Protein AF-A0A8T7J1H6-F1 (afdb_monomer_lite)

Sequence (528 aa):
DGPSTTEMLTIEVPGGKDAEGNYLAYPWNPEGEAFWYGLDEHEVTVPAASVINNVFHLTFSGEYDPETGTKSPNEEFIAALDQAVTNGGGKVTIVLPEGEFNMSDSIGVDMSLYPTITDLTLQGHGIDKTILNYVGSTGNDSVFVNTGKNLEVSHFSVIDSKKNAIYITESDGVYIHHVGTIWPGEPDQGNGAYGLYPVESENVIVEDSFAFGSADAGIYVGQTNNILVRRTFAVQNVAGIEIENSDNADVYDNYAYMNTGGLLIFDLEIGNGRYGYGTRLFGNVAVSNNEENFAASGVVGTVPPGTGVLLLASEGVEVFDNDISGNETFAVAAVSFFMLNQNVADYFNPTKKVGIAVADGWRPTLREINIRDNRISNTGTKPRGDLLTSPLIAGNDDSAILPAFMGLNGYLPAIVTDGLGQNLANTGVLEALGEPAYAADGSDNLCVDPEQNVSVGTVIEHTGAIPAAADIEAAAIFEIDHNGSYLFNCENKLASLPVYTVTFRGVEMGCGADDNSQVCADSMPSEE

pLDDT: mean 88.54, std 16.63, range [26.12, 98.94]

Radius of gyration: 23.76 Å; chains: 1; bounding box: 63×52×70 Å

Foldseek 3Di:
DDDDDDPPQDQDDFQDAPPVGHGSLFRAGPVGDGDLPCLQVDQDDQDDDDLLVQEEEDDCPDDDDPVPGDDHRQRSLVVSLVSCVVSQAEAHEYEYEWDAHEHQEANEDECVVRVRHQAYEYEYRAQRGAEYEDVNHPYQEHYYYEAHHLYHYEGYEYEQHQAEDHAYELYEFYHYASYEYEYGGAQAQRGYAEYAHYENYEQYEHEHYEFYRHLHESAEYELYEFYEAEHYEQEAYLERYEYELYEQYEHAHYEQYLHQEGYEYYYDLQLPLRGYAAYEAAHYEQEQQQHCNNHNDDPSSQRWRLHRYEAFQHFHYAYAHYEQEQRQAASYEHEFCCLVPVQLVLCCDCVHSNVSSLVSPRGRAYWNAHADHYQYYNYQNHTDGDSQQPAPDPPDSCNRNPNVLCVPPVTAWRYEYALLSLLCQLLCVCVVSVRHHQDPLCQTAHAHALVSQTKYWYQFANNNPDRCNVPVPVGGDGDIDHGRPPVRHRPDHHFQGAWGWGARPNQIDGQPGPDPDPRSVVNHGDDD

Secondary structure (DSSP, 8-state):
----S----------SB-TTS-BS-PPBPTT--B---SSSSS---PPPPBTTTTEEE-----S--TTT-PPPHHHHHHHHHHHHHHTT-EEEEEEPPSEEEE-SS-EEEEGGG-TTEEEEEEE-S-TTTEEEE-TT-S-SEEEEEES-EEEEEEEEEEES-SSEEEEEES-EEEEEEEEEEE--SS--TTS-S-SEEEES-EEEEEES-EEE--SSEEEEEES-EEEEEES-EEESSSEEEEEES-EEEEEES-EEESSSEEEEEE-----SS---EEEEEES-EEE--------SSSSGGGPPSSEEEEEES-EEEEEES-EEE--SSEEEEEE-GGGT---HHHHT-TTSHHHHHHHHT---S-EEEEEES-EEES-SSS---HHHHSBSSTT-GGGBHHHHHHHHHSS--SEEE--HHHHHHHTTTTGGGT-PPPPTT-TT-EEE-GGG---EEEEE--SSSS-TTT-HHHHEEEEEETTSSSTT--SSPPPPPPPP-EEETTEEESBTTTB--HHHHHHSPP--

Structure (mmCIF, N/CA/C/O backbone):
data_AF-A0A8T7J1H6-F1
#
_entry.id   AF-A0A8T7J1H6-F1
#
loop_
_atom_site.group_PDB
_atom_site.id
_atom_site.type_symbol
_atom_site.label_atom_id
_atom_site.label_alt_id
_atom_site.label_comp_id
_atom_site.label_asym_id
_atom_site.label_entity_id
_atom_site.label_seq_id
_atom_site.pdbx_PDB_ins_code
_atom_site.Cartn_x
_atom_site.Cartn_y
_atom_site.Cartn_z
_atom_site.occupancy
_atom_site.B_iso_or_equiv
_atom_site.auth_seq_id
_atom_site.auth_comp_id
_atom_site.auth_asym_id
_atom_site.auth_atom_id
_atom_site.pdbx_PDB_model_num
ATOM 1 N N . ASP A 1 1 ? -8.209 -30.665 -13.960 1.00 34.59 1 ASP A N 1
ATOM 2 C CA . ASP A 1 1 ? -9.350 -30.120 -14.713 1.00 34.59 1 ASP A CA 1
ATOM 3 C C . ASP A 1 1 ? -9.190 -28.613 -14.764 1.00 34.59 1 ASP A C 1
ATOM 5 O O . ASP A 1 1 ? -9.218 -27.983 -13.721 1.00 34.59 1 ASP A O 1
ATOM 9 N N . GLY A 1 2 ? -8.799 -28.088 -15.930 1.00 26.12 2 GLY A N 1
ATOM 10 C CA . GLY A 1 2 ? -8.367 -26.692 -16.092 1.00 26.12 2 GLY A CA 1
ATOM 11 C C . GLY A 1 2 ? -9.531 -25.694 -16.106 1.00 26.12 2 GLY A C 1
ATOM 12 O O . GLY A 1 2 ? -10.668 -26.111 -16.340 1.00 26.12 2 GLY A O 1
ATOM 13 N N . PRO A 1 3 ? -9.262 -24.391 -15.900 1.00 27.64 3 PRO A N 1
ATOM 14 C CA . PRO A 1 3 ? -10.294 -23.365 -15.882 1.00 27.64 3 PRO A CA 1
ATOM 15 C C . PRO A 1 3 ? -10.818 -23.175 -17.308 1.00 27.64 3 PRO A C 1
ATOM 17 O O . PRO A 1 3 ? -10.160 -22.605 -18.180 1.00 27.64 3 PRO A O 1
ATOM 20 N N . SER A 1 4 ? -11.990 -23.742 -17.586 1.00 29.97 4 SER A N 1
ATOM 21 C CA . SER A 1 4 ? -12.675 -23.552 -18.854 1.00 29.97 4 SER A CA 1
ATOM 22 C C . SER A 1 4 ? -13.438 -22.231 -18.841 1.00 29.97 4 SER A C 1
ATOM 24 O O . SER A 1 4 ? -14.393 -22.079 -18.092 1.00 29.97 4 SER A O 1
ATOM 26 N N . THR A 1 5 ? -13.051 -21.353 -19.767 1.00 31.34 5 THR A N 1
ATOM 27 C CA . THR A 1 5 ? -13.923 -20.447 -20.533 1.00 31.34 5 THR A CA 1
ATOM 28 C C . THR A 1 5 ? -14.762 -19.427 -19.758 1.00 31.34 5 THR A C 1
ATOM 30 O O . THR A 1 5 ? -15.852 -19.744 -19.306 1.00 31.34 5 THR A O 1
ATOM 33 N N . THR A 1 6 ? -14.323 -18.163 -19.814 1.00 31.91 6 THR A N 1
ATOM 34 C CA . THR A 1 6 ? -15.186 -16.986 -20.060 1.00 31.91 6 THR A CA 1
ATOM 35 C C . THR A 1 6 ? -16.541 -16.984 -19.346 1.00 31.91 6 THR A C 1
ATOM 37 O O . THR A 1 6 ? -17.583 -16.923 -19.999 1.00 31.91 6 THR A O 1
ATOM 40 N N . GLU A 1 7 ? -16.541 -16.991 -18.019 1.00 27.97 7 GLU A N 1
ATOM 41 C CA . GLU A 1 7 ? -17.615 -16.332 -17.285 1.00 27.97 7 GLU A CA 1
ATOM 42 C C . GLU A 1 7 ? -17.244 -14.851 -17.216 1.00 27.97 7 GLU A C 1
ATOM 44 O O . GLU A 1 7 ? -16.331 -14.446 -16.503 1.00 27.97 7 GLU A O 1
ATOM 49 N N . MET A 1 8 ? -17.882 -14.038 -18.062 1.00 27.33 8 MET A N 1
ATOM 50 C CA . MET A 1 8 ? -17.825 -12.592 -17.889 1.00 27.33 8 MET A CA 1
ATOM 51 C C . MET A 1 8 ? -18.602 -12.264 -16.616 1.00 27.33 8 MET A C 1
ATOM 53 O O . MET A 1 8 ? -19.833 -12.309 -16.615 1.00 27.33 8 MET A O 1
ATOM 57 N N . LEU A 1 9 ? -17.872 -11.956 -15.545 1.00 29.50 9 LEU A N 1
ATOM 58 C CA . LEU A 1 9 ? -18.418 -11.322 -14.354 1.00 29.50 9 LEU A CA 1
ATOM 59 C C . LEU A 1 9 ? -19.104 -10.024 -14.815 1.00 29.50 9 LEU A C 1
ATOM 61 O O . LEU A 1 9 ? -18.449 -9.108 -15.307 1.00 29.50 9 LEU A O 1
ATOM 65 N N . THR A 1 10 ? -20.433 -9.983 -14.767 1.00 27.58 10 THR A N 1
ATOM 66 C CA . THR A 1 10 ? -21.210 -8.783 -15.098 1.00 27.58 10 THR A CA 1
ATOM 67 C C . THR A 1 10 ? -21.751 -8.257 -13.781 1.00 27.58 10 THR A C 1
ATOM 69 O O . THR A 1 10 ? -22.720 -8.801 -13.265 1.00 27.58 10 THR A O 1
ATOM 72 N N . ILE A 1 11 ? -21.081 -7.256 -13.212 1.00 37.34 11 ILE A N 1
ATOM 73 C CA . ILE A 1 11 ? -21.502 -6.601 -11.970 1.00 37.34 11 ILE A CA 1
ATOM 74 C C . ILE A 1 11 ? -22.336 -5.376 -12.353 1.00 37.34 11 ILE A C 1
ATOM 76 O O . ILE A 1 11 ? -21.851 -4.491 -13.060 1.00 37.34 11 ILE A O 1
ATOM 80 N N . GLU A 1 12 ? -23.596 -5.325 -11.913 1.00 30.19 12 GLU A N 1
ATOM 81 C CA . GLU A 1 12 ? -24.377 -4.085 -11.930 1.00 30.19 12 GLU A CA 1
ATOM 82 C C . GLU A 1 12 ? -23.869 -3.185 -10.796 1.00 30.19 12 GLU A C 1
ATOM 84 O O . GLU A 1 12 ? -24.162 -3.424 -9.629 1.00 30.19 12 GLU A O 1
ATOM 89 N N . VAL A 1 13 ? -23.091 -2.157 -11.140 1.00 41.50 13 VAL A N 1
ATOM 90 C CA . VAL A 1 13 ? -22.728 -1.075 -10.213 1.00 41.50 13 VAL A CA 1
ATOM 91 C C . VAL A 1 13 ? -23.813 -0.004 -10.298 1.00 41.50 13 VAL A C 1
ATOM 93 O O . VAL A 1 13 ? -24.057 0.547 -11.377 1.00 41.50 13 VAL A O 1
ATOM 96 N N . PRO A 1 14 ? -24.548 0.233 -9.202 1.00 42.66 14 PRO A N 1
ATOM 97 C CA . PRO A 1 14 ? -24.758 1.624 -8.802 1.00 42.66 14 PRO A CA 1
ATOM 98 C C . PRO A 1 14 ? -24.814 1.799 -7.280 1.00 42.66 14 PRO A C 1
ATOM 100 O O . PRO A 1 14 ? -25.574 1.110 -6.616 1.00 42.66 14 PRO A O 1
ATOM 103 N N . GLY A 1 15 ? -24.121 2.798 -6.727 1.00 36.34 15 GLY A N 1
ATOM 104 C CA . GLY A 1 15 ? -24.126 3.161 -5.300 1.00 36.34 15 GLY A CA 1
ATOM 105 C C . GLY A 1 15 ? -25.452 3.694 -4.728 1.00 36.34 15 GLY A C 1
ATOM 106 O O . GLY A 1 15 ? -25.536 4.828 -4.259 1.00 36.34 15 GLY A O 1
ATOM 107 N N . GLY A 1 16 ? -26.498 2.872 -4.750 1.00 44.69 16 GLY A N 1
ATOM 108 C CA . GLY A 1 16 ? -27.766 3.068 -4.046 1.00 44.69 16 GLY A CA 1
ATOM 109 C C . GLY A 1 16 ? -27.998 1.991 -2.987 1.00 44.69 16 GLY A C 1
ATOM 110 O O . GLY A 1 16 ? -27.138 1.159 -2.740 1.00 44.69 16 GLY A O 1
ATOM 111 N N . LYS A 1 17 ? -29.170 1.994 -2.351 1.00 45.28 17 LYS A N 1
ATOM 112 C CA . LYS A 1 17 ? -29.663 0.832 -1.601 1.00 45.28 17 LYS A CA 1
ATOM 113 C C . LYS A 1 17 ? -30.540 -0.016 -2.537 1.00 45.28 17 LYS A C 1
ATOM 115 O O . LYS A 1 17 ? -31.229 0.567 -3.379 1.00 45.28 17 LYS A O 1
ATOM 120 N N . ASP A 1 18 ? -30.512 -1.343 -2.430 1.00 49.31 18 ASP A N 1
ATOM 121 C CA . ASP A 1 18 ? -31.451 -2.226 -3.130 1.00 49.31 18 ASP A CA 1
ATOM 122 C C . ASP A 1 18 ? -32.898 -1.966 -2.656 1.00 49.31 18 ASP A C 1
ATOM 124 O O . ASP A 1 18 ? -33.164 -1.100 -1.811 1.00 49.31 18 ASP A O 1
ATOM 128 N N . ALA A 1 19 ? -33.872 -2.675 -3.231 1.00 42.69 19 ALA A N 1
ATOM 129 C CA . ALA A 1 19 ? -35.280 -2.490 -2.870 1.00 42.69 19 ALA A CA 1
ATOM 130 C C . ALA A 1 19 ? -35.572 -2.864 -1.400 1.00 42.69 19 ALA A C 1
ATOM 132 O O . ALA A 1 19 ? -36.591 -2.442 -0.843 1.00 42.69 19 ALA A O 1
ATOM 133 N N . GLU A 1 20 ? -34.669 -3.621 -0.783 1.00 47.03 20 GLU A N 1
ATOM 134 C CA . GLU A 1 20 ? -34.689 -4.113 0.586 1.00 47.03 20 GLU A CA 1
ATOM 135 C C . GLU A 1 20 ? -33.932 -3.189 1.562 1.00 47.03 20 GLU A C 1
ATOM 137 O O . GLU A 1 20 ? -34.133 -3.296 2.774 1.00 47.03 20 GLU A O 1
ATOM 142 N N . GLY A 1 21 ? -33.155 -2.221 1.063 1.00 47.38 21 GLY A N 1
ATOM 143 C CA . GLY A 1 21 ? -32.413 -1.245 1.861 1.00 47.38 21 GLY A CA 1
ATOM 144 C C . GLY A 1 21 ? -30.919 -1.547 2.055 1.00 47.38 21 GLY A C 1
ATOM 145 O O . GLY A 1 21 ? -30.282 -0.832 2.832 1.00 47.38 21 GLY A O 1
ATOM 146 N N . ASN A 1 22 ? -30.352 -2.542 1.369 1.00 47.59 22 ASN A N 1
ATOM 147 C CA . ASN A 1 22 ? -28.939 -2.935 1.468 1.00 47.59 22 ASN A CA 1
ATOM 148 C C . ASN A 1 22 ? -28.072 -2.140 0.478 1.00 47.59 22 ASN A C 1
ATOM 150 O O . ASN A 1 22 ? -28.495 -1.896 -0.645 1.00 47.59 22 ASN A O 1
ATOM 154 N N . TYR A 1 23 ? -26.865 -1.721 0.858 1.00 45.53 23 TYR A N 1
ATOM 155 C CA . TYR A 1 23 ? -25.998 -0.874 0.022 1.00 45.53 23 TYR A CA 1
ATOM 156 C C . TYR A 1 23 ? -25.460 -1.615 -1.214 1.00 45.53 23 TYR A C 1
ATOM 158 O O . TYR A 1 23 ? -24.597 -2.453 -1.075 1.00 45.53 23 TYR A O 1
ATOM 166 N N . LEU A 1 24 ? -25.845 -1.240 -2.432 1.00 42.28 24 LEU A N 1
ATOM 167 C CA . LEU A 1 24 ? -25.486 -1.861 -3.723 1.00 42.28 24 LEU A CA 1
ATOM 168 C C . LEU A 1 24 ? -23.977 -1.908 -4.089 1.00 42.28 24 LEU A C 1
ATOM 170 O O . LEU A 1 24 ? -23.647 -2.262 -5.217 1.00 42.28 24 LEU A O 1
ATOM 174 N N . ALA A 1 25 ? -23.051 -1.609 -3.172 1.00 43.59 25 ALA A N 1
ATOM 175 C CA . ALA A 1 25 ? -21.595 -1.729 -3.348 1.00 43.59 25 ALA A CA 1
ATOM 176 C C . ALA A 1 25 ? -21.096 -3.194 -3.368 1.00 43.59 25 ALA A C 1
ATOM 178 O O . ALA A 1 25 ? -19.963 -3.484 -2.992 1.00 43.59 25 ALA A O 1
ATOM 179 N N . TYR A 1 26 ? -21.951 -4.134 -3.768 1.00 48.44 26 TYR A N 1
ATOM 180 C CA . TYR A 1 26 ? -21.680 -5.561 -3.689 1.00 48.44 26 TYR A CA 1
ATOM 181 C C . TYR A 1 26 ? -21.144 -6.060 -5.030 1.00 48.44 26 TYR A C 1
ATOM 183 O O . TYR A 1 26 ? -21.759 -5.794 -6.066 1.00 48.44 26 TYR A O 1
ATOM 191 N N . PRO A 1 27 ? -20.027 -6.809 -5.064 1.00 41.69 27 PRO A N 1
ATOM 192 C CA . PRO A 1 27 ? -19.765 -7.639 -6.224 1.00 41.69 27 PRO A CA 1
ATOM 193 C C . PRO A 1 27 ? -20.976 -8.571 -6.363 1.00 41.69 27 PRO A C 1
ATOM 195 O O . PRO A 1 27 ? -21.389 -9.191 -5.393 1.00 41.69 27 PRO A O 1
ATOM 198 N N . TRP A 1 28 ? -21.613 -8.627 -7.527 1.00 40.28 28 TRP A N 1
ATOM 199 C CA . TRP A 1 28 ? -22.672 -9.600 -7.795 1.00 40.28 28 TRP A CA 1
ATOM 200 C C . TRP A 1 28 ? -22.073 -10.721 -8.636 1.00 40.28 28 TRP A C 1
ATOM 202 O O . TRP A 1 28 ? -21.302 -10.462 -9.566 1.00 40.28 28 TRP A O 1
ATOM 212 N N . ASN A 1 29 ? -22.431 -11.971 -8.350 1.00 37.81 29 ASN A N 1
ATOM 213 C CA . ASN A 1 29 ? -22.204 -13.031 -9.329 1.00 37.81 29 ASN A CA 1
ATOM 214 C C . ASN A 1 29 ? -23.169 -12.840 -10.534 1.00 37.81 29 ASN A C 1
ATOM 216 O O . ASN A 1 29 ? -24.154 -12.102 -10.432 1.00 37.81 29 ASN A O 1
ATOM 220 N N . PRO A 1 30 ? -22.950 -13.510 -11.683 1.00 33.84 30 PRO A N 1
ATOM 221 C CA . PRO A 1 30 ? -23.864 -13.458 -12.834 1.00 33.84 30 PRO A CA 1
ATOM 222 C C . PRO A 1 30 ? -25.309 -13.915 -12.544 1.00 33.84 30 PRO A C 1
ATOM 224 O O . PRO A 1 30 ? -26.178 -13.783 -13.408 1.00 33.84 30 PRO A O 1
ATOM 227 N N . GLU A 1 31 ? -25.565 -14.479 -11.360 1.00 38.91 31 GLU A N 1
ATOM 228 C CA . GLU A 1 31 ? -26.861 -14.984 -10.902 1.00 38.91 31 GLU A CA 1
ATOM 229 C C . GLU A 1 31 ? -27.622 -13.965 -10.028 1.00 38.91 31 GLU A C 1
ATOM 231 O O . GLU A 1 31 ? -28.794 -14.191 -9.721 1.00 38.91 31 GLU A O 1
ATOM 236 N N . GLY A 1 32 ? -27.017 -12.810 -9.709 1.00 35.44 32 GLY A N 1
ATOM 237 C CA . GLY A 1 32 ? -27.656 -11.726 -8.957 1.00 35.44 32 GLY A CA 1
ATOM 238 C C . GLY A 1 32 ? -27.662 -11.925 -7.439 1.00 35.44 32 GLY A C 1
ATOM 239 O O . GLY A 1 32 ? -28.530 -11.374 -6.765 1.00 35.44 32 GLY A O 1
ATOM 240 N N . GLU A 1 33 ? -26.714 -12.690 -6.893 1.00 37.56 33 GLU A N 1
ATOM 241 C CA . GLU A 1 33 ? -26.503 -12.823 -5.444 1.00 37.56 33 GLU A CA 1
ATOM 242 C C . GLU A 1 33 ? -25.392 -11.872 -4.967 1.00 37.56 33 GLU A C 1
ATOM 244 O O . GLU A 1 33 ? -24.348 -11.760 -5.618 1.00 37.56 33 GLU A O 1
ATOM 249 N N . ALA A 1 34 ? -25.640 -11.162 -3.857 1.00 40.81 34 ALA A N 1
ATOM 250 C CA . ALA A 1 34 ? -24.673 -10.257 -3.242 1.00 40.81 34 ALA A CA 1
ATOM 251 C C . ALA A 1 34 ? -23.474 -11.077 -2.760 1.00 40.81 34 ALA A C 1
ATOM 253 O O . ALA A 1 34 ? -23.611 -11.972 -1.928 1.00 40.81 34 ALA A O 1
ATOM 254 N N . PHE A 1 35 ? -22.305 -10.803 -3.322 1.00 42.66 35 PHE A N 1
ATOM 255 C CA . PHE A 1 35 ? -21.097 -11.577 -3.099 1.00 42.66 35 PHE A CA 1
ATOM 256 C C . PHE A 1 35 ? -20.281 -10.924 -1.986 1.00 42.66 35 PHE A C 1
ATOM 258 O O . PHE A 1 35 ? -19.283 -10.243 -2.216 1.00 42.66 35 PHE A O 1
ATOM 265 N N . TRP A 1 36 ? -20.718 -11.130 -0.750 1.00 50.00 36 TRP A N 1
ATOM 266 C CA . TRP A 1 36 ? -19.797 -11.114 0.374 1.00 50.00 36 TRP A CA 1
ATOM 267 C C . TRP A 1 36 ? -19.089 -12.460 0.343 1.00 50.00 36 TRP A C 1
ATOM 269 O O . TRP A 1 36 ? -19.728 -13.504 0.427 1.00 50.00 36 TRP A O 1
ATOM 279 N N . TYR A 1 37 ? -17.777 -12.484 0.158 1.00 46.75 37 TYR A N 1
ATOM 280 C CA . TYR A 1 37 ? -17.025 -13.734 0.253 1.00 46.75 37 TYR A CA 1
ATOM 281 C C . TYR A 1 37 ? -16.987 -14.170 1.730 1.00 46.75 37 TYR A C 1
ATOM 283 O O . TYR A 1 37 ? -16.014 -13.916 2.427 1.00 46.75 37 TYR A O 1
ATOM 291 N N . GLY A 1 38 ? -18.077 -14.731 2.261 1.00 43.03 38 GLY A N 1
ATOM 292 C CA . GLY A 1 38 ? -18.155 -15.289 3.619 1.00 43.03 38 GLY A CA 1
ATOM 293 C C . GLY A 1 38 ? -17.893 -14.320 4.787 1.00 43.03 38 GLY A C 1
ATOM 294 O O . GLY A 1 38 ? -17.803 -14.778 5.930 1.00 43.03 38 GLY A O 1
ATOM 295 N N . LEU A 1 39 ? -17.772 -13.007 4.535 1.00 49.91 39 LEU A N 1
ATOM 296 C CA . LEU A 1 39 ? -17.532 -11.981 5.565 1.00 49.91 39 LEU A CA 1
ATOM 297 C C . LEU A 1 39 ? -18.738 -11.804 6.505 1.00 49.91 39 LEU A C 1
ATOM 299 O O . LEU A 1 39 ? -18.584 -11.418 7.662 1.00 49.91 39 LEU A O 1
ATOM 303 N N . ASP A 1 40 ? -19.935 -12.104 6.010 1.00 50.41 40 ASP A N 1
ATOM 304 C CA . ASP A 1 40 ? -21.230 -12.077 6.694 1.00 50.41 40 ASP A CA 1
ATOM 305 C C . ASP A 1 40 ? -21.631 -13.441 7.298 1.00 50.41 40 ASP A C 1
ATOM 307 O O . ASP A 1 40 ? -22.483 -13.504 8.190 1.00 50.41 40 ASP A O 1
ATOM 311 N N . GLU A 1 41 ? -20.989 -14.539 6.878 1.00 49.81 41 GLU A N 1
ATOM 312 C CA . GLU A 1 41 ? -21.312 -15.908 7.317 1.00 49.81 41 GLU A CA 1
ATOM 313 C C . GLU A 1 41 ? -20.692 -16.310 8.672 1.00 49.81 41 GLU A C 1
ATOM 315 O O . GLU A 1 41 ? -20.972 -17.396 9.191 1.00 49.81 41 GLU A O 1
ATOM 320 N N . HIS A 1 42 ? -19.877 -15.450 9.289 1.00 57.25 42 HIS A N 1
ATOM 321 C CA . HIS A 1 42 ? -19.243 -15.745 10.576 1.00 57.25 42 HIS A CA 1
ATOM 322 C C . HIS A 1 42 ? -20.159 -15.432 11.771 1.00 57.25 42 HIS A C 1
ATOM 324 O O . HIS A 1 42 ? -20.647 -14.314 11.952 1.00 57.25 42 HIS A O 1
ATOM 330 N N . GLU A 1 43 ? -20.367 -16.420 12.654 1.00 65.69 43 GLU A N 1
ATOM 331 C CA . GLU A 1 43 ? -21.016 -16.185 13.949 1.00 65.69 43 GLU A CA 1
ATOM 332 C C . GLU A 1 43 ? -20.150 -15.252 14.812 1.00 65.69 43 GLU A C 1
ATOM 334 O O . GLU A 1 43 ? -19.155 -15.662 15.415 1.00 65.69 43 GLU A O 1
ATOM 339 N N . VAL A 1 44 ? -20.561 -13.987 14.918 1.00 79.12 44 VAL A N 1
ATOM 340 C CA . VAL A 1 44 ? -19.898 -13.006 15.783 1.00 79.12 44 VAL A CA 1
ATOM 341 C C . VAL A 1 44 ? -20.246 -13.285 17.243 1.00 79.12 44 VAL A C 1
ATOM 343 O O . VAL A 1 44 ? -21.393 -13.158 17.678 1.00 79.12 44 VAL A O 1
ATOM 346 N N . THR A 1 45 ? -19.238 -13.641 18.040 1.00 83.94 45 THR A N 1
ATOM 347 C CA . THR A 1 45 ? -19.407 -13.778 19.491 1.00 83.94 45 THR A CA 1
ATOM 348 C C . THR A 1 45 ? -19.288 -12.411 20.156 1.00 83.94 45 THR A C 1
ATOM 350 O O . THR A 1 45 ? -18.196 -11.855 20.264 1.00 83.94 45 THR A O 1
ATOM 353 N N . VAL A 1 46 ? -20.413 -11.892 20.652 1.00 86.19 46 VAL A N 1
ATOM 354 C CA . VAL A 1 46 ? -20.461 -10.623 21.387 1.00 86.19 46 VAL A CA 1
ATOM 355 C C . VAL A 1 46 ? -20.287 -10.881 22.888 1.00 86.19 46 VAL A C 1
ATOM 357 O O . VAL A 1 46 ? -21.086 -11.613 23.487 1.00 86.19 46 VAL A O 1
ATOM 360 N N . PRO A 1 47 ? -19.264 -10.304 23.544 1.00 82.94 47 PRO A N 1
ATOM 361 C CA . PRO A 1 47 ? -19.034 -10.525 24.966 1.00 82.94 47 PRO A CA 1
ATOM 362 C C . PRO A 1 47 ? -20.129 -9.865 25.807 1.00 82.94 47 PRO A C 1
ATOM 364 O O . PRO A 1 47 ? -20.571 -8.758 25.518 1.00 82.94 47 PRO A O 1
ATOM 367 N N . ALA A 1 48 ? -20.552 -10.509 26.897 1.00 84.19 48 ALA A N 1
ATOM 368 C CA . ALA A 1 48 ? -21.544 -9.927 27.800 1.00 84.19 48 ALA A CA 1
ATOM 369 C C . ALA A 1 48 ? -20.990 -8.690 28.535 1.00 84.19 48 ALA A C 1
ATOM 371 O O . ALA A 1 48 ? -19.874 -8.725 29.061 1.00 84.19 48 ALA A O 1
ATOM 372 N N . ALA A 1 49 ? -21.796 -7.628 28.636 1.00 83.75 49 ALA A N 1
ATOM 373 C CA . ALA A 1 49 ? -21.439 -6.419 29.377 1.00 83.75 49 ALA A CA 1
ATOM 374 C C . ALA A 1 49 ? -21.086 -6.735 30.844 1.00 83.75 49 ALA A C 1
ATOM 376 O O . ALA A 1 49 ? -21.804 -7.467 31.534 1.00 83.75 49 ALA A O 1
ATOM 377 N N . SER A 1 50 ? -19.982 -6.172 31.342 1.00 75.31 50 SER A N 1
ATOM 378 C CA . SER A 1 50 ? -19.530 -6.385 32.720 1.00 75.31 50 SER A CA 1
ATOM 379 C C . SER A 1 50 ? -18.609 -5.266 33.190 1.00 75.31 50 SER A C 1
ATOM 381 O O . SER A 1 50 ? -17.556 -5.015 32.607 1.00 75.31 50 SER A O 1
ATOM 383 N N . VAL A 1 51 ? -18.970 -4.656 34.322 1.00 64.50 51 VAL A N 1
ATOM 384 C CA . VAL A 1 51 ? -18.209 -3.557 34.937 1.00 64.50 51 VAL A CA 1
ATOM 385 C C . VAL A 1 51 ? -16.897 -4.048 35.558 1.00 64.50 51 VAL A C 1
ATOM 387 O O . VAL A 1 51 ? -15.919 -3.318 35.570 1.00 64.50 51 VAL A O 1
ATOM 390 N N . ILE A 1 52 ? -16.846 -5.288 36.056 1.00 68.38 52 ILE A N 1
ATOM 391 C CA . ILE A 1 52 ? -15.638 -5.838 36.704 1.00 68.38 52 ILE A CA 1
ATOM 392 C C . ILE A 1 52 ? -14.596 -6.278 35.658 1.00 68.38 52 ILE A C 1
ATOM 394 O O . ILE A 1 52 ? -13.413 -6.350 35.974 1.00 68.38 52 ILE A O 1
ATOM 398 N N . ASN A 1 53 ? -15.024 -6.529 34.413 1.00 74.00 53 ASN A N 1
ATOM 399 C CA . ASN A 1 53 ? -14.181 -7.074 33.343 1.00 74.00 53 ASN A CA 1
ATOM 400 C C . ASN A 1 53 ? -13.914 -6.083 32.189 1.00 74.00 53 ASN A C 1
ATOM 402 O O . ASN A 1 53 ? -13.449 -6.519 31.144 1.00 74.00 53 ASN A O 1
ATOM 406 N N . ASN A 1 54 ? -14.222 -4.788 32.353 1.00 92.56 54 ASN A N 1
ATOM 407 C CA . ASN A 1 54 ? -14.032 -3.739 31.334 1.00 92.56 54 ASN A CA 1
ATOM 408 C C . ASN A 1 54 ? -14.636 -4.056 29.952 1.00 92.56 54 ASN A C 1
ATOM 410 O O . ASN A 1 54 ? -14.034 -3.758 28.920 1.00 92.56 54 ASN A O 1
ATOM 414 N N . VAL A 1 55 ? -15.843 -4.634 29.941 1.00 95.75 55 VAL A N 1
ATOM 415 C CA . VAL A 1 55 ? -16.642 -4.825 28.721 1.00 95.75 55 VAL A CA 1
ATOM 416 C C . VAL A 1 55 ? -17.802 -3.835 28.734 1.00 95.75 55 VAL A C 1
ATOM 418 O O . VAL A 1 55 ? -18.706 -3.951 29.572 1.00 95.75 55 VAL A O 1
ATOM 421 N N . PHE A 1 56 ? -17.780 -2.883 27.805 1.00 94.94 56 PHE A N 1
ATOM 422 C CA . PHE A 1 56 ? -18.742 -1.788 27.695 1.00 94.94 56 PHE A CA 1
ATOM 423 C C . PHE A 1 56 ? -19.532 -1.910 26.398 1.00 94.94 56 PHE A C 1
ATOM 425 O O . PHE A 1 56 ? -18.945 -2.048 25.335 1.00 94.94 56 PHE A O 1
ATOM 432 N N . HIS A 1 57 ? -20.860 -1.872 26.486 1.00 93.38 57 HIS A N 1
ATOM 433 C CA . HIS A 1 57 ? -21.745 -1.867 25.319 1.00 93.38 57 HIS A CA 1
ATOM 434 C C . HIS A 1 57 ? -22.244 -0.445 25.114 1.00 93.38 57 HIS A C 1
ATOM 436 O O . HIS A 1 57 ? -22.861 0.109 26.028 1.00 93.38 57 HIS A O 1
ATOM 442 N N . LEU A 1 58 ? -21.946 0.136 23.956 1.00 92.31 58 LEU A N 1
ATOM 443 C CA . LEU A 1 58 ? -22.449 1.452 23.574 1.00 92.31 58 LEU A CA 1
ATOM 444 C C . LEU A 1 58 ? -23.872 1.324 23.016 1.00 92.31 58 LEU A C 1
ATOM 446 O O . LEU A 1 58 ? -24.310 0.243 22.622 1.00 92.31 58 LEU A O 1
ATOM 450 N N . THR A 1 59 ? -24.610 2.429 22.999 1.00 87.69 59 THR A N 1
ATOM 451 C CA . THR A 1 59 ? -26.027 2.470 22.614 1.00 87.69 59 THR A CA 1
ATOM 452 C C . THR A 1 59 ? -26.321 3.452 21.488 1.00 87.69 59 THR A C 1
ATOM 454 O O . THR A 1 59 ? -27.323 3.271 20.802 1.00 87.69 59 THR A O 1
ATOM 457 N N . PHE A 1 60 ? -25.489 4.485 21.300 1.00 82.00 60 PHE A N 1
ATOM 458 C CA . PHE A 1 60 ? -25.597 5.493 20.232 1.00 82.00 60 PHE A CA 1
ATOM 459 C C . PHE A 1 60 ? -26.994 6.120 20.091 1.00 82.00 60 PHE A C 1
ATOM 461 O O . PHE A 1 60 ? -27.438 6.478 19.003 1.00 82.00 60 PHE A O 1
ATOM 468 N N . SER A 1 61 ? -27.700 6.283 21.211 1.00 62.69 61 SER A N 1
ATOM 469 C CA . SER A 1 61 ? -29.133 6.610 21.248 1.00 62.69 61 SER A CA 1
ATOM 470 C C . SER A 1 61 ? -29.531 8.053 20.847 1.00 62.69 61 SER A C 1
ATOM 472 O O . SER A 1 61 ? -30.695 8.417 21.014 1.00 62.69 61 SER A O 1
ATOM 474 N N . GLY A 1 62 ? -28.633 8.847 20.245 1.00 54.12 62 GLY A N 1
ATOM 475 C CA . GLY A 1 62 ? -28.932 10.140 19.597 1.00 54.12 62 GLY A CA 1
ATOM 476 C C . GLY A 1 62 ? -28.263 11.370 20.235 1.00 54.12 62 GLY A C 1
ATOM 477 O O . GLY A 1 62 ? -27.809 11.307 21.374 1.00 54.12 62 GLY A O 1
ATOM 478 N N . GLU A 1 63 ? -28.182 12.471 19.466 1.00 46.62 63 GLU A N 1
ATOM 479 C CA . GLU A 1 63 ? -27.495 13.743 19.782 1.00 46.62 63 GLU A CA 1
ATOM 480 C C . GLU A 1 63 ? -27.654 14.206 21.239 1.00 46.62 63 GLU A C 1
ATOM 482 O O . GLU A 1 63 ? -28.730 14.105 21.832 1.00 46.62 63 GLU A O 1
ATOM 487 N N . TYR A 1 64 ? -26.572 14.759 21.799 1.00 45.34 64 TYR A N 1
ATOM 488 C CA . TYR A 1 64 ? -26.545 15.256 23.169 1.00 45.34 64 TYR A CA 1
ATOM 489 C C . TYR A 1 64 ? -27.638 16.303 23.411 1.00 45.34 64 TYR A C 1
ATOM 491 O O . TYR A 1 64 ? -27.577 17.428 22.912 1.00 45.34 64 TYR A O 1
ATOM 499 N N . ASP A 1 65 ? -28.622 15.930 24.224 1.00 49.44 65 ASP A N 1
ATOM 500 C CA . ASP A 1 65 ? -29.680 16.810 24.694 1.00 49.44 65 ASP A CA 1
ATOM 501 C C . ASP A 1 65 ? -29.453 17.083 26.194 1.00 49.44 65 ASP A C 1
ATOM 503 O O . ASP A 1 65 ? -29.662 16.195 27.027 1.00 49.44 65 ASP A O 1
ATOM 507 N N . PRO A 1 66 ? -29.031 18.304 26.579 1.00 46.75 66 PRO A N 1
ATOM 508 C CA . PRO A 1 66 ? -28.781 18.655 27.975 1.00 46.75 66 PRO A CA 1
ATOM 509 C C . PRO A 1 66 ? -30.044 18.644 28.859 1.00 46.75 66 PRO A C 1
ATOM 511 O O . PRO A 1 66 ? -29.915 18.743 30.082 1.00 46.75 66 PRO A O 1
ATOM 514 N N . GLU A 1 67 ? -31.248 18.520 28.288 1.00 47.75 67 GLU A N 1
ATOM 515 C CA . GLU A 1 67 ? -32.504 18.347 29.026 1.00 47.75 67 GLU A CA 1
ATOM 516 C C . GLU A 1 67 ? -32.856 16.868 29.282 1.00 47.75 67 GLU A C 1
ATOM 518 O O . GLU A 1 67 ? -33.508 16.578 30.291 1.00 47.75 67 GLU A O 1
ATOM 523 N N . THR A 1 68 ? -32.413 15.927 28.434 1.00 54.03 68 THR A N 1
ATOM 524 C CA . THR A 1 68 ? -32.722 14.482 28.561 1.00 54.03 68 THR A CA 1
ATOM 525 C C . THR A 1 68 ? -31.532 13.608 28.982 1.00 54.03 68 THR A C 1
ATOM 527 O O . THR A 1 68 ? -31.748 12.557 29.590 1.00 54.03 68 THR A O 1
ATOM 530 N N . GLY A 1 69 ? -30.289 14.055 28.763 1.00 53.06 69 GLY A N 1
ATOM 531 C CA . GLY A 1 69 ? -29.056 13.408 29.232 1.00 53.06 69 GLY A CA 1
ATOM 532 C C . GLY A 1 69 ? -28.452 12.336 28.312 1.00 53.06 69 GLY A C 1
ATOM 533 O O . GLY A 1 69 ? -27.595 11.580 28.774 1.00 53.06 69 GLY A O 1
ATOM 534 N N . THR A 1 70 ? -28.872 12.235 27.047 1.00 58.66 70 THR A N 1
ATOM 535 C CA . THR A 1 70 ? -28.235 11.367 26.034 1.00 58.66 70 THR A CA 1
ATOM 536 C C . THR A 1 70 ? -26.831 11.868 25.679 1.00 58.66 70 THR A C 1
ATOM 538 O O . THR A 1 70 ? -26.606 13.071 25.645 1.00 58.66 70 THR A O 1
ATOM 541 N N . LYS A 1 71 ? -25.874 10.959 25.447 1.00 65.94 71 LYS A N 1
ATOM 542 C CA . LYS A 1 71 ? -24.489 11.266 25.037 1.00 65.94 71 LYS A CA 1
ATOM 543 C C . LYS A 1 71 ? -24.343 11.065 23.531 1.00 65.94 71 LYS A C 1
ATOM 545 O O . LYS A 1 71 ? -24.897 10.102 23.004 1.00 65.94 71 LYS A O 1
ATOM 550 N N . SER A 1 72 ? -23.566 11.911 22.857 1.00 81.56 72 SER A N 1
ATOM 551 C CA . SER A 1 72 ? -23.136 11.625 21.480 1.00 81.56 72 SER A CA 1
ATOM 552 C C . SER A 1 72 ? -22.315 10.322 21.420 1.00 81.56 72 SER A C 1
ATOM 554 O O . SER A 1 72 ? -21.719 9.940 22.433 1.00 81.56 72 SER A O 1
ATOM 556 N N . PRO A 1 73 ? -22.232 9.641 20.259 1.00 88.38 73 PRO A N 1
ATOM 557 C CA . PRO A 1 73 ? -21.453 8.407 20.119 1.00 88.38 73 PRO A CA 1
ATOM 558 C C . PRO A 1 73 ? -20.017 8.506 20.651 1.00 88.38 73 PRO A C 1
ATOM 560 O O . PRO A 1 73 ? -19.562 7.625 21.380 1.00 88.38 73 PRO A O 1
ATOM 563 N N . ASN A 1 74 ? -19.331 9.617 20.367 1.00 89.69 74 ASN A N 1
ATOM 564 C CA . ASN A 1 74 ? -17.975 9.848 20.859 1.00 89.69 74 ASN A CA 1
ATOM 565 C C . ASN A 1 74 ? -17.933 10.106 22.375 1.00 89.69 74 ASN A C 1
ATOM 567 O O . ASN A 1 74 ? -17.072 9.580 23.070 1.00 89.69 74 ASN A O 1
ATOM 571 N N . GLU A 1 75 ? -18.883 10.859 22.936 1.00 89.62 75 GLU A N 1
ATOM 572 C CA . GLU A 1 75 ? -18.969 11.047 24.395 1.00 89.62 75 GLU A CA 1
ATOM 573 C C . GLU A 1 75 ? -19.275 9.737 25.134 1.00 89.62 75 GLU A C 1
ATOM 575 O O . GLU A 1 75 ? -18.828 9.540 26.267 1.00 89.62 75 GLU A O 1
ATOM 580 N N . GLU A 1 76 ? -20.048 8.837 24.522 1.00 90.94 76 GLU A N 1
ATOM 581 C CA . GLU A 1 76 ? -20.300 7.499 25.055 1.00 90.94 76 GLU A CA 1
ATOM 582 C C . GLU A 1 76 ? -19.024 6.647 25.029 1.00 90.94 76 GLU A C 1
ATOM 584 O O . GLU A 1 76 ? -18.678 6.040 26.046 1.00 90.94 76 GLU A O 1
ATOM 589 N N . PHE A 1 77 ? -18.289 6.681 23.913 1.00 94.12 77 PHE A N 1
ATOM 590 C CA . PHE A 1 77 ? -16.996 6.017 23.744 1.00 94.12 77 PHE A CA 1
ATOM 591 C C . PHE A 1 77 ? -15.956 6.496 24.771 1.00 94.12 77 PHE A C 1
ATOM 593 O O . PHE A 1 77 ? -15.407 5.688 25.522 1.00 94.12 77 PHE A O 1
ATOM 600 N N . ILE A 1 78 ? -15.752 7.811 24.893 1.00 95.38 78 ILE A N 1
ATOM 601 C CA . ILE A 1 78 ? -14.823 8.405 25.868 1.00 95.38 78 ILE A CA 1
ATOM 602 C C . ILE A 1 78 ? -15.233 8.066 27.304 1.00 95.38 78 ILE A C 1
ATOM 604 O O . ILE A 1 78 ? -14.395 7.690 28.124 1.00 95.38 78 ILE A O 1
ATOM 608 N N . ALA A 1 79 ? -16.528 8.110 27.621 1.00 93.75 79 ALA A N 1
ATOM 609 C CA . ALA A 1 79 ? -16.990 7.745 28.954 1.00 93.75 79 ALA A CA 1
ATOM 610 C C . ALA A 1 79 ? -16.757 6.263 29.294 1.00 93.75 79 ALA A C 1
ATOM 612 O O . ALA A 1 79 ? -16.540 5.942 30.466 1.00 93.75 79 ALA A O 1
ATOM 613 N N . ALA A 1 80 ? -16.801 5.362 28.307 1.00 94.62 80 ALA A N 1
ATOM 614 C CA . ALA A 1 80 ? -16.447 3.958 28.505 1.00 94.62 80 ALA A CA 1
ATOM 615 C C . ALA A 1 80 ? -14.957 3.806 28.853 1.00 94.62 80 ALA A C 1
ATOM 617 O O . ALA A 1 80 ? -14.621 3.090 29.799 1.00 94.62 80 ALA A O 1
ATOM 618 N N . LEU A 1 81 ? -14.074 4.535 28.164 1.00 96.31 81 LEU A N 1
ATOM 619 C CA . LEU A 1 81 ? -12.637 4.553 28.460 1.00 96.31 81 LEU A CA 1
ATOM 620 C C . LEU A 1 81 ? -12.340 5.135 29.852 1.00 96.31 81 LEU A C 1
ATOM 622 O O . LEU A 1 81 ? -11.613 4.522 30.637 1.00 96.31 81 LEU A O 1
ATOM 626 N N . ASP A 1 82 ? -12.957 6.261 30.215 1.00 96.06 82 ASP A N 1
ATOM 627 C CA . ASP A 1 82 ? -12.812 6.876 31.544 1.00 96.06 82 ASP A CA 1
ATOM 628 C C . ASP A 1 82 ? -13.273 5.929 32.669 1.00 96.06 82 ASP A C 1
ATOM 630 O O . ASP A 1 82 ? -12.643 5.814 33.733 1.00 96.06 82 ASP A O 1
ATOM 634 N N . GLN A 1 83 ? -14.370 5.202 32.434 1.00 94.81 83 GLN A N 1
ATOM 635 C CA . GLN A 1 83 ? -14.856 4.192 33.367 1.00 94.81 83 GLN A CA 1
ATOM 636 C C . GLN A 1 83 ? -13.894 3.001 33.456 1.00 94.81 83 GLN A C 1
ATOM 638 O O . GLN A 1 83 ? -13.651 2.506 34.560 1.00 94.81 83 GLN A O 1
ATOM 643 N N . ALA A 1 84 ? -13.300 2.567 32.343 1.00 95.44 84 ALA A N 1
ATOM 644 C CA . ALA A 1 84 ? -12.296 1.505 32.331 1.00 95.44 84 ALA A CA 1
ATOM 645 C C . ALA A 1 84 ? -11.052 1.875 33.157 1.00 95.44 84 ALA A C 1
ATOM 647 O O . ALA A 1 84 ? -10.563 1.057 33.940 1.00 95.44 84 ALA A O 1
ATOM 648 N N . VAL A 1 85 ? -10.585 3.126 33.066 1.00 95.31 85 VAL A N 1
ATOM 649 C CA . VAL A 1 85 ? -9.497 3.642 33.919 1.00 95.31 85 VAL A CA 1
ATOM 650 C C . VAL A 1 85 ? -9.894 3.601 35.393 1.00 95.31 85 VAL A C 1
ATOM 652 O O . VAL A 1 85 ? -9.117 3.150 36.235 1.00 95.31 85 VAL A O 1
ATOM 655 N N . THR A 1 86 ? -11.125 4.005 35.719 1.00 94.50 86 THR A N 1
ATOM 656 C CA . THR A 1 86 ? -11.654 3.943 37.094 1.00 94.50 86 THR A CA 1
ATOM 657 C C . THR A 1 86 ? -11.698 2.505 37.629 1.00 94.50 86 THR A C 1
ATOM 659 O O . THR A 1 86 ? -11.473 2.278 38.820 1.00 94.50 86 THR A O 1
ATOM 662 N N . ASN A 1 87 ? -11.922 1.527 36.751 1.00 93.69 87 ASN A N 1
ATOM 663 C CA . ASN A 1 87 ? -11.908 0.100 37.069 1.00 93.69 87 ASN A CA 1
ATOM 664 C C . ASN A 1 87 ? -10.489 -0.503 37.154 1.00 93.69 87 ASN A C 1
ATOM 666 O O . ASN A 1 87 ? -10.350 -1.689 37.452 1.00 93.69 87 ASN A O 1
ATOM 670 N N . GLY A 1 88 ? -9.437 0.293 36.930 1.00 92.19 88 GLY A N 1
ATOM 671 C CA . GLY A 1 88 ? -8.036 -0.126 37.026 1.00 92.19 88 GLY A CA 1
ATOM 672 C C . GLY A 1 88 ? -7.330 -0.380 35.690 1.00 92.19 88 GLY A C 1
ATOM 673 O O . GLY A 1 88 ? -6.171 -0.791 35.714 1.00 92.19 88 GLY A O 1
ATOM 674 N N . GLY A 1 89 ? -7.982 -0.123 34.551 1.00 93.12 89 GLY A N 1
ATOM 675 C CA . GLY A 1 89 ? -7.402 -0.292 33.214 1.00 93.12 89 GLY A CA 1
ATOM 676 C C . GLY A 1 89 ? -7.202 -1.759 32.809 1.00 93.12 89 GLY A C 1
ATOM 677 O O . GLY A 1 89 ? -7.999 -2.630 33.153 1.00 93.12 89 GLY A O 1
ATOM 678 N N . GLY A 1 90 ? -6.135 -2.041 32.066 1.00 94.56 90 GLY A N 1
ATOM 679 C CA . GLY A 1 90 ? -5.810 -3.351 31.508 1.00 94.56 90 GLY A CA 1
ATOM 680 C C . GLY A 1 90 ? -6.444 -3.563 30.136 1.00 94.56 90 GLY A C 1
ATOM 681 O O . GLY A 1 90 ? -6.356 -2.690 29.274 1.00 94.56 90 GLY A O 1
ATOM 682 N N . LYS A 1 91 ? -7.063 -4.734 29.943 1.00 94.94 91 LYS A N 1
ATOM 683 C CA . LYS A 1 91 ? -7.808 -5.071 28.726 1.00 94.94 91 LYS A CA 1
ATOM 684 C C . LYS A 1 91 ? -9.196 -4.446 28.760 1.00 94.94 91 LYS A C 1
ATOM 686 O O . LYS A 1 91 ? -9.903 -4.597 29.757 1.00 94.94 91 LYS A O 1
ATOM 691 N N . VAL A 1 92 ? -9.571 -3.773 27.680 1.00 96.62 92 VAL A N 1
ATOM 692 C CA . VAL A 1 92 ? -10.852 -3.082 27.530 1.00 96.62 92 VAL A CA 1
ATOM 693 C C . VAL A 1 92 ? -11.504 -3.506 26.224 1.00 96.62 92 VAL A C 1
ATOM 695 O O . VAL A 1 92 ? -10.875 -3.473 25.170 1.00 96.62 92 VAL A O 1
ATOM 698 N N . THR A 1 93 ? -12.779 -3.880 26.289 1.00 96.69 93 THR A N 1
ATOM 699 C CA . THR A 1 93 ? -13.587 -4.186 25.107 1.00 96.69 93 THR A CA 1
ATOM 700 C C . THR A 1 93 ? -14.774 -3.243 25.050 1.00 96.69 93 THR A C 1
ATOM 702 O O . THR A 1 93 ? -15.585 -3.186 25.977 1.00 96.69 93 THR A O 1
ATOM 705 N N . ILE A 1 94 ? -14.874 -2.513 23.949 1.00 96.94 94 ILE A N 1
ATOM 706 C CA . ILE A 1 94 ? -15.980 -1.628 23.627 1.00 96.94 94 ILE A CA 1
ATOM 707 C C . ILE A 1 94 ? -16.760 -2.270 22.484 1.00 96.94 94 ILE A C 1
ATOM 709 O O . ILE A 1 94 ? -16.232 -2.476 21.395 1.00 96.94 94 ILE A O 1
ATOM 713 N N . VAL A 1 95 ? -18.018 -2.597 22.763 1.00 96.50 95 VAL A N 1
ATOM 714 C CA . VAL A 1 95 ? -18.953 -3.186 21.810 1.00 96.50 95 VAL A CA 1
ATOM 715 C C . VAL A 1 95 ? -19.840 -2.082 21.249 1.00 96.50 95 VAL A C 1
ATOM 717 O O . VAL A 1 95 ? -20.578 -1.432 21.995 1.00 96.50 95 VAL A O 1
ATOM 720 N N . LEU A 1 96 ? -19.762 -1.879 19.941 1.00 95.56 96 LEU A N 1
ATOM 721 C CA . LEU A 1 96 ? -20.626 -0.994 19.175 1.00 95.56 96 LEU A CA 1
ATOM 722 C C . LEU A 1 96 ? -22.011 -1.638 18.997 1.00 95.56 96 LEU A C 1
ATOM 724 O O . LEU A 1 96 ? -22.086 -2.847 18.763 1.00 95.56 96 LEU A O 1
ATOM 728 N N . PRO A 1 97 ? -23.111 -0.874 19.094 1.00 93.62 97 PRO A N 1
ATOM 729 C CA . PRO A 1 97 ? -24.457 -1.422 18.975 1.00 93.62 97 PRO A CA 1
ATOM 730 C C . PRO A 1 97 ? -24.743 -1.966 17.567 1.00 93.62 97 PRO A C 1
ATOM 732 O O . PRO A 1 97 ? -24.140 -1.560 16.576 1.00 93.62 97 PRO A O 1
ATOM 735 N N . GLU A 1 98 ? -25.685 -2.900 17.480 1.00 88.88 98 GLU A N 1
ATOM 736 C CA . GLU A 1 98 ? -26.272 -3.347 16.214 1.00 88.88 98 GLU A CA 1
ATOM 737 C C . GLU A 1 98 ? -27.242 -2.276 15.686 1.00 88.88 98 GLU A C 1
ATOM 739 O O . GLU A 1 98 ? -28.062 -1.745 16.441 1.00 88.88 98 GLU A O 1
ATOM 744 N N . GLY A 1 99 ? -27.146 -1.954 14.399 1.00 84.69 99 GLY A N 1
ATOM 745 C CA . GLY A 1 99 ? -27.933 -0.937 13.707 1.00 84.69 99 GLY A CA 1
ATOM 746 C C . GLY A 1 99 ? -27.100 -0.061 12.766 1.00 84.69 99 GLY A C 1
ATOM 747 O O . GLY A 1 99 ? -25.876 -0.168 12.696 1.00 84.69 99 GLY A O 1
ATOM 748 N N . GLU A 1 100 ? -27.788 0.838 12.059 1.00 85.25 100 GLU A N 1
ATOM 749 C CA . GLU A 1 100 ? -27.179 1.918 11.276 1.00 85.25 100 GLU A CA 1
ATOM 750 C C . GLU A 1 100 ? -27.301 3.240 12.044 1.00 85.25 100 GLU A C 1
ATOM 752 O O . GLU A 1 100 ? -28.405 3.660 12.406 1.00 85.25 100 GLU A O 1
ATOM 757 N N . PHE A 1 101 ? -26.167 3.894 12.298 1.00 88.06 101 PHE A N 1
ATOM 758 C CA . PHE A 1 101 ? -26.075 5.080 13.148 1.00 88.06 101 PHE A CA 1
ATOM 759 C C . PHE A 1 101 ? -25.501 6.259 12.373 1.00 88.06 101 PHE A C 1
ATOM 761 O O . PHE A 1 101 ? -24.397 6.175 11.846 1.00 88.06 101 PHE A O 1
ATOM 768 N N . ASN A 1 102 ? -26.233 7.374 12.340 1.00 88.62 102 ASN A N 1
ATOM 769 C CA . ASN A 1 102 ? -25.727 8.621 11.773 1.00 88.62 102 ASN A CA 1
ATOM 770 C C . ASN A 1 102 ? -24.735 9.272 12.742 1.00 88.62 102 ASN A C 1
ATOM 772 O O . ASN A 1 102 ? -25.074 9.565 13.892 1.00 88.62 102 ASN A O 1
ATOM 776 N N . MET A 1 103 ? -23.530 9.531 12.253 1.00 90.62 103 MET A N 1
ATOM 777 C CA . MET A 1 103 ? -22.389 9.998 13.026 1.00 90.62 103 MET A CA 1
ATOM 778 C C . MET A 1 103 ? -22.138 11.479 12.741 1.00 90.62 103 MET A C 1
ATOM 780 O O . MET A 1 103 ? -21.744 11.858 11.641 1.00 90.62 103 MET A O 1
ATOM 784 N N . SER A 1 104 ? -22.335 12.344 13.736 1.00 87.75 104 SER A N 1
ATOM 785 C CA . SER A 1 104 ? -22.113 13.792 13.586 1.00 87.75 104 SER A CA 1
ATOM 786 C C . SER A 1 104 ? -20.639 14.215 13.692 1.00 87.75 104 SER A C 1
ATOM 788 O O . SER A 1 104 ? -20.271 15.298 13.219 1.00 87.75 104 SER A O 1
ATOM 790 N N . ASP A 1 105 ? -19.795 13.360 14.275 1.00 89.25 105 ASP A N 1
ATOM 791 C CA . ASP A 1 105 ? -18.354 13.561 14.464 1.00 89.25 105 ASP A CA 1
ATOM 792 C C . ASP A 1 105 ? -17.621 12.208 14.601 1.00 89.25 105 ASP A C 1
ATOM 794 O O . ASP A 1 105 ? -18.257 11.149 14.638 1.00 89.25 105 ASP A O 1
ATOM 798 N N . SER A 1 106 ? -16.292 12.246 14.679 1.00 92.88 106 SER A N 1
ATOM 799 C CA . SER A 1 106 ? -15.390 11.102 14.859 1.00 92.88 106 SER A CA 1
ATOM 800 C C . SER A 1 106 ? -15.654 10.294 16.138 1.00 92.88 106 SER A C 1
ATOM 802 O O . SER A 1 106 ? -15.951 10.866 17.186 1.00 92.88 106 SER A O 1
ATOM 804 N N . ILE A 1 107 ? -15.431 8.975 16.094 1.00 94.12 107 ILE A N 1
ATOM 805 C CA . ILE A 1 107 ? -15.108 8.166 17.281 1.00 94.12 107 ILE A CA 1
ATOM 806 C C . ILE A 1 107 ? -13.586 8.139 17.364 1.00 94.12 107 ILE A C 1
ATOM 808 O O . ILE A 1 107 ? -12.936 7.518 16.526 1.00 94.12 107 ILE A O 1
ATOM 812 N N . GLY A 1 108 ? -13.014 8.851 18.333 1.00 95.00 108 GLY A N 1
ATOM 813 C CA . GLY A 1 108 ? -11.582 9.136 18.334 1.00 95.00 108 GLY A CA 1
ATOM 814 C C . GLY A 1 108 ? -10.938 9.055 19.709 1.00 95.00 108 GLY A C 1
ATOM 815 O O . GLY A 1 108 ? -11.512 9.534 20.686 1.00 95.00 108 GLY A O 1
ATOM 816 N N . VAL A 1 109 ? -9.722 8.512 19.791 1.00 96.81 109 VAL A N 1
ATOM 817 C CA . VAL A 1 109 ? -8.920 8.544 21.022 1.00 96.81 109 VAL A CA 1
ATOM 818 C C . VAL A 1 109 ? -7.419 8.626 20.754 1.00 96.81 109 VAL A C 1
ATOM 820 O O . VAL A 1 109 ? -6.877 7.941 19.893 1.00 96.81 109 VAL A O 1
ATOM 823 N N . ASP A 1 110 ? -6.736 9.437 21.563 1.00 97.62 110 ASP A N 1
ATOM 824 C CA . ASP A 1 110 ? -5.295 9.334 21.779 1.00 97.62 110 ASP A CA 1
ATOM 825 C C . ASP A 1 110 ? -5.040 8.486 23.033 1.00 97.62 110 ASP A C 1
ATOM 827 O O . ASP A 1 110 ? -5.343 8.893 24.162 1.00 97.62 110 ASP A O 1
ATOM 831 N N . MET A 1 111 ? -4.504 7.283 22.834 1.00 97.56 111 MET A N 1
ATOM 832 C CA . MET A 1 111 ? -4.298 6.307 23.903 1.00 97.56 111 MET A CA 1
ATOM 833 C C . MET A 1 111 ? -3.179 6.707 24.869 1.00 97.56 111 MET A C 1
ATOM 835 O O . MET A 1 111 ? -3.131 6.180 25.985 1.00 97.56 111 MET A O 1
ATOM 839 N N . SER A 1 112 ? -2.342 7.697 24.536 1.00 96.81 112 SER A N 1
ATOM 840 C CA . SER A 1 112 ? -1.374 8.267 25.483 1.00 96.81 112 SER A CA 1
ATOM 841 C C . SER A 1 112 ? -2.053 8.933 26.692 1.00 96.81 112 SER A C 1
ATOM 843 O O . SER A 1 112 ? -1.460 9.016 27.774 1.00 96.81 112 SER A O 1
ATOM 845 N N . LEU A 1 113 ? -3.323 9.335 26.552 1.00 97.31 113 LEU A N 1
ATOM 846 C CA . LEU A 1 113 ? -4.159 9.857 27.638 1.00 97.31 113 LEU A CA 1
ATOM 847 C C . LEU A 1 113 ? -4.702 8.751 28.560 1.00 97.31 113 LEU A C 1
ATOM 849 O O . LEU A 1 113 ? -5.118 9.033 29.686 1.00 97.31 113 LEU A O 1
ATOM 853 N N . TYR A 1 114 ? -4.643 7.493 28.118 1.00 97.25 114 TYR A N 1
ATOM 854 C CA . TYR A 1 114 ? -5.180 6.316 28.800 1.00 97.25 114 TYR A CA 1
ATOM 855 C C . TYR A 1 114 ? -4.089 5.270 29.110 1.00 97.25 114 TYR A C 1
ATOM 857 O O . TYR A 1 114 ? -4.276 4.088 28.829 1.00 97.25 114 TYR A O 1
ATOM 865 N N . PRO A 1 115 ? -2.971 5.626 29.782 1.00 95.75 115 PRO A N 1
ATOM 866 C CA . PRO A 1 115 ? -1.788 4.760 29.916 1.00 95.75 115 PRO A CA 1
ATOM 867 C C . PRO A 1 115 ? -2.009 3.485 30.747 1.00 95.75 115 PRO A C 1
ATOM 869 O O . PRO A 1 115 ? -1.123 2.639 30.838 1.00 95.75 115 PRO A O 1
ATOM 872 N N . THR A 1 116 ? -3.159 3.364 31.416 1.00 95.88 116 THR A N 1
ATOM 873 C CA . THR A 1 116 ? -3.536 2.146 32.146 1.00 95.88 116 THR A CA 1
ATOM 874 C C . THR A 1 116 ? -4.252 1.131 31.261 1.00 95.88 116 THR A C 1
ATOM 876 O O . THR A 1 116 ? -4.312 -0.030 31.648 1.00 95.88 116 THR A O 1
ATOM 879 N N . ILE A 1 117 ? -4.770 1.529 30.095 1.00 96.50 117 ILE A N 1
ATOM 880 C CA . ILE A 1 117 ? -5.368 0.632 29.103 1.00 96.50 117 ILE A CA 1
ATOM 881 C C . ILE A 1 117 ? -4.236 0.115 28.213 1.00 96.50 117 ILE A C 1
ATOM 883 O O . ILE A 1 117 ? -3.546 0.891 27.561 1.00 96.50 117 ILE A O 1
ATOM 887 N N . THR A 1 118 ? -4.011 -1.195 28.224 1.00 95.31 118 THR A N 1
ATOM 888 C CA . THR A 1 118 ? -2.877 -1.842 27.532 1.00 95.31 118 THR A CA 1
ATOM 889 C C . THR A 1 118 ? -3.306 -2.725 26.362 1.00 95.31 118 THR A C 1
ATOM 891 O O . THR A 1 118 ? -2.460 -3.326 25.700 1.00 95.31 118 THR A O 1
ATOM 894 N N . ASP A 1 119 ? -4.616 -2.881 26.197 1.00 96.31 119 ASP A N 1
ATOM 895 C CA . ASP A 1 119 ? -5.275 -3.689 25.179 1.00 96.31 119 ASP A CA 1
ATOM 896 C C . ASP A 1 119 ? -6.679 -3.106 24.987 1.00 96.31 119 ASP A C 1
ATOM 898 O O . ASP A 1 119 ? -7.433 -2.972 25.960 1.00 96.31 119 ASP A O 1
ATOM 902 N N . LEU A 1 120 ? -6.994 -2.716 23.753 1.00 97.31 120 LEU A N 1
ATOM 903 C CA . LEU A 1 120 ? -8.278 -2.136 23.381 1.00 97.31 120 LEU A CA 1
ATOM 904 C C . LEU A 1 120 ? -8.888 -2.955 22.247 1.00 97.31 120 LEU A C 1
ATOM 906 O O . LEU A 1 120 ? -8.261 -3.180 21.222 1.00 97.31 120 LEU A O 1
ATOM 910 N N . THR A 1 121 ? -10.133 -3.379 22.423 1.00 97.62 121 THR A N 1
ATOM 911 C CA . THR A 1 121 ? -10.946 -3.994 21.368 1.00 97.62 121 THR A CA 1
ATOM 912 C C . THR A 1 121 ? -12.135 -3.094 21.074 1.00 97.62 121 THR A C 1
ATOM 914 O O . THR A 1 121 ? -12.899 -2.795 21.994 1.00 97.62 121 THR A O 1
ATOM 917 N N . LEU A 1 122 ? -12.304 -2.691 19.819 1.00 97.75 122 LEU A N 1
ATOM 918 C CA . LEU A 1 122 ? -13.490 -2.021 19.300 1.00 97.75 122 LEU A CA 1
ATOM 919 C C . LEU A 1 122 ? -14.214 -2.985 18.356 1.00 97.75 122 LEU A C 1
ATOM 921 O O . LEU A 1 122 ? -13.738 -3.244 17.255 1.00 97.75 122 LEU A O 1
ATOM 925 N N . GLN A 1 123 ? -15.344 -3.532 18.800 1.00 96.06 123 GLN A N 1
ATOM 926 C CA . GLN A 1 123 ? -16.030 -4.625 18.110 1.00 96.06 123 GLN A CA 1
ATOM 927 C C . GLN A 1 123 ? -17.492 -4.269 17.819 1.00 96.06 123 GLN A C 1
ATOM 929 O O . GLN A 1 123 ? -18.188 -3.799 18.714 1.00 96.06 123 GLN A O 1
ATOM 934 N N . GLY A 1 124 ? -17.987 -4.518 16.609 1.00 95.12 124 GLY A N 1
ATOM 935 C CA . GLY A 1 124 ? -19.420 -4.473 16.289 1.00 95.12 124 GLY A CA 1
ATOM 936 C C . GLY A 1 124 ? -20.089 -5.852 16.284 1.00 95.12 124 GLY A C 1
ATOM 937 O O . GLY A 1 124 ? -19.594 -6.814 16.870 1.00 95.12 124 GLY A O 1
ATOM 938 N N . HIS A 1 125 ? -21.246 -5.951 15.635 1.00 90.12 125 HIS A N 1
ATOM 939 C CA . HIS A 1 125 ? -22.031 -7.191 15.549 1.00 90.12 125 HIS A CA 1
ATOM 940 C C . HIS A 1 125 ? -21.865 -7.938 14.216 1.00 90.12 125 HIS A C 1
ATOM 942 O O . HIS A 1 125 ? -22.409 -9.031 14.059 1.00 90.12 125 HIS A O 1
ATOM 948 N N . GLY A 1 126 ? -21.131 -7.360 13.267 1.00 85.06 126 GLY A N 1
ATOM 949 C CA . GLY A 1 126 ? -20.960 -7.841 11.899 1.00 85.06 126 GLY A CA 1
ATOM 950 C C . GLY A 1 126 ? -20.834 -6.665 10.933 1.00 85.06 126 GLY A C 1
ATOM 951 O O . GLY A 1 126 ? -21.363 -5.582 11.202 1.00 85.06 126 GLY A O 1
ATOM 952 N N . ILE A 1 127 ? -20.145 -6.884 9.811 1.00 83.12 127 ILE A N 1
ATOM 953 C CA . ILE A 1 127 ? -19.908 -5.867 8.774 1.00 83.12 127 ILE A CA 1
ATOM 954 C C . ILE A 1 127 ? -21.221 -5.288 8.208 1.00 83.12 127 ILE A C 1
ATOM 956 O O . ILE A 1 127 ? -21.287 -4.111 7.864 1.00 83.12 127 ILE A O 1
ATOM 960 N N . ASP A 1 128 ? -22.286 -6.087 8.197 1.00 78.12 128 ASP A N 1
ATOM 961 C CA . ASP A 1 128 ? -23.644 -5.776 7.740 1.00 78.12 128 ASP A CA 1
ATOM 962 C C . ASP A 1 128 ? -24.606 -5.371 8.876 1.00 78.12 128 ASP A C 1
ATOM 964 O O . ASP A 1 128 ? -25.715 -4.899 8.624 1.00 78.12 128 ASP A O 1
ATOM 968 N N . LYS A 1 129 ? -24.193 -5.542 10.138 1.00 83.69 129 LYS A N 1
ATOM 969 C CA . LYS A 1 129 ? -25.051 -5.377 11.325 1.00 83.69 129 LYS A CA 1
ATOM 970 C C . LYS A 1 129 ? -24.745 -4.133 12.133 1.00 83.69 129 LYS A C 1
ATOM 972 O O . LYS A 1 129 ? -25.661 -3.538 12.691 1.00 83.69 129 LYS A O 1
ATOM 977 N N . THR A 1 130 ? -23.483 -3.732 12.219 1.00 90.69 130 THR A N 1
ATOM 978 C CA . THR A 1 130 ? -23.085 -2.468 12.845 1.00 90.69 130 THR A CA 1
ATOM 979 C C . THR A 1 130 ? -22.555 -1.543 11.760 1.00 90.69 130 THR A C 1
ATOM 981 O O . THR A 1 130 ? -21.487 -1.787 11.206 1.00 90.69 130 THR A O 1
ATOM 984 N N . ILE A 1 131 ? -23.291 -0.470 11.468 1.00 90.12 131 ILE A N 1
ATOM 985 C CA . ILE A 1 131 ? -22.968 0.479 10.398 1.00 90.12 131 ILE A CA 1
ATOM 986 C C . ILE A 1 131 ? -22.859 1.888 10.984 1.00 90.12 131 ILE A C 1
ATOM 988 O O . ILE A 1 131 ? -23.820 2.424 11.541 1.00 90.12 131 ILE A O 1
ATOM 992 N N . LEU A 1 132 ? -21.688 2.502 10.835 1.00 95.00 132 LEU A N 1
ATOM 993 C CA . LEU A 1 132 ? -21.406 3.880 11.225 1.00 95.00 132 LEU A CA 1
ATOM 994 C C . LEU A 1 132 ? -21.465 4.768 9.978 1.00 95.00 132 LEU A C 1
ATOM 996 O O . LEU A 1 132 ? -20.568 4.734 9.138 1.00 95.00 132 LEU A O 1
ATOM 1000 N N . ASN A 1 133 ? -22.534 5.546 9.839 1.00 90.31 133 ASN A N 1
ATOM 1001 C CA . ASN A 1 133 ? -22.802 6.373 8.667 1.00 90.31 133 ASN A CA 1
ATOM 1002 C C . ASN A 1 133 ? -22.369 7.828 8.909 1.00 90.31 133 ASN A C 1
ATOM 1004 O O . ASN A 1 133 ? -22.963 8.522 9.732 1.00 90.31 133 ASN A O 1
ATOM 1008 N N . TYR A 1 134 ? -21.350 8.293 8.187 1.00 94.19 134 TYR A N 1
ATOM 1009 C CA . TYR A 1 134 ? -20.757 9.626 8.331 1.00 94.19 134 TYR A CA 1
ATOM 1010 C C . TYR A 1 134 ? -21.245 10.641 7.289 1.00 94.19 134 TYR A C 1
ATOM 1012 O O . TYR A 1 134 ? -20.698 11.746 7.223 1.00 94.19 134 TYR A O 1
ATOM 1020 N N . VAL A 1 135 ? -22.318 10.341 6.546 1.00 87.00 135 VAL A N 1
ATOM 1021 C CA . VAL A 1 135 ? -22.962 11.313 5.650 1.00 87.00 135 VAL A CA 1
ATOM 1022 C C . VAL A 1 135 ? -23.277 12.600 6.423 1.00 87.00 135 VAL A C 1
ATOM 1024 O O . VAL A 1 135 ? -24.063 12.617 7.373 1.00 87.00 135 VAL A O 1
ATOM 1027 N N . GLY A 1 136 ? -22.677 13.713 5.996 1.00 85.56 136 GLY A N 1
ATOM 1028 C CA . GLY A 1 136 ? -22.868 15.027 6.622 1.00 85.56 136 GLY A CA 1
ATOM 1029 C C . GLY A 1 136 ? -22.143 15.228 7.960 1.00 85.56 136 GLY A C 1
ATOM 1030 O O . GLY A 1 136 ? -22.372 16.249 8.615 1.00 85.56 136 GLY A O 1
ATOM 1031 N N . SER A 1 137 ? -21.269 14.299 8.359 1.00 89.50 137 SER A N 1
ATOM 1032 C CA . SER A 1 137 ? -20.411 14.432 9.538 1.00 89.50 137 SER A CA 1
ATOM 1033 C C . SER A 1 137 ? -19.445 15.611 9.413 1.00 89.50 137 SER A C 1
ATOM 1035 O O . SER A 1 137 ? -19.004 15.987 8.322 1.00 89.50 137 SER A O 1
ATOM 1037 N N . THR A 1 138 ? -19.089 16.210 10.550 1.00 87.81 138 THR A N 1
ATOM 1038 C CA . THR A 1 138 ? -18.104 17.303 10.588 1.00 87.81 138 THR A CA 1
ATOM 1039 C C . THR A 1 138 ? -16.662 16.824 10.767 1.00 87.81 138 THR A C 1
ATOM 1041 O O . THR A 1 138 ? -15.744 17.531 10.325 1.00 87.81 138 THR A O 1
ATOM 1044 N N . GLY A 1 139 ? -16.475 15.634 11.348 1.00 86.62 139 GLY A N 1
ATOM 1045 C CA . GLY A 1 139 ? -15.178 15.000 11.572 1.00 86.62 139 GLY A CA 1
ATOM 1046 C C . GLY A 1 139 ? -14.510 14.598 10.258 1.00 86.62 139 GLY A C 1
ATOM 1047 O O . GLY A 1 139 ? -15.181 14.228 9.298 1.00 86.62 139 GLY A O 1
ATOM 1048 N N . ASN A 1 140 ? -13.182 14.716 10.184 1.00 92.44 140 ASN A N 1
ATOM 1049 C CA . ASN A 1 140 ? -12.438 14.281 8.996 1.00 92.44 140 ASN A CA 1
ATOM 1050 C C . ASN A 1 140 ? -12.187 12.767 9.021 1.00 92.44 140 ASN A C 1
ATOM 1052 O O . ASN A 1 140 ? -12.364 12.101 8.006 1.00 92.44 140 ASN A O 1
ATOM 1056 N N . ASP A 1 141 ? -11.786 12.241 10.177 1.00 96.75 141 ASP A N 1
ATOM 1057 C CA . ASP A 1 141 ? -11.388 10.847 10.358 1.00 96.75 141 ASP A CA 1
ATOM 1058 C C . ASP A 1 141 ? -12.468 10.128 11.172 1.00 96.75 141 ASP A C 1
ATOM 1060 O O . ASP A 1 141 ? -12.753 10.530 12.296 1.00 96.75 141 ASP A O 1
ATOM 1064 N N . SER A 1 142 ? -13.125 9.118 10.614 1.00 97.31 142 SER A N 1
ATOM 1065 C CA . SER A 1 142 ? -14.339 8.541 11.199 1.00 97.31 142 SER A CA 1
ATOM 1066 C C . SER A 1 142 ? -14.068 7.750 12.477 1.00 97.31 142 SER A C 1
ATOM 1068 O O . SER A 1 142 ? -14.576 8.122 13.539 1.00 97.31 142 SER A O 1
ATOM 1070 N N . VAL A 1 143 ? -13.259 6.695 12.390 1.00 98.06 143 VAL A N 1
ATOM 1071 C CA . VAL A 1 143 ? -12.720 5.960 13.540 1.00 98.06 143 VAL A CA 1
ATOM 1072 C C . VAL A 1 143 ? -11.232 6.268 13.623 1.00 98.06 143 VAL A C 1
ATOM 1074 O O . VAL A 1 143 ? -10.488 5.961 12.696 1.00 98.06 143 VAL A O 1
ATOM 1077 N N . PHE A 1 144 ? -10.805 6.894 14.717 1.00 97.94 144 PHE A N 1
ATOM 1078 C CA . PHE A 1 144 ? -9.437 7.374 14.892 1.00 97.94 144 PHE A CA 1
ATOM 1079 C C . PHE A 1 144 ? -8.807 6.846 16.182 1.00 97.94 144 PHE A C 1
ATOM 1081 O O . PHE A 1 144 ? -9.332 7.067 17.275 1.00 97.94 144 PHE A O 1
ATOM 1088 N N . VAL A 1 145 ? -7.650 6.194 16.077 1.00 98.31 145 VAL A N 1
ATOM 1089 C CA . VAL A 1 145 ? -6.865 5.780 17.246 1.00 98.31 145 VAL A CA 1
ATOM 1090 C C . VAL A 1 145 ? -5.403 6.172 17.069 1.00 98.31 145 VAL A C 1
ATOM 1092 O O . VAL A 1 145 ? -4.753 5.755 16.116 1.00 98.31 145 VAL A O 1
ATOM 1095 N N . ASN A 1 146 ? -4.872 6.943 18.016 1.00 98.19 146 ASN A N 1
ATOM 1096 C CA . ASN A 1 146 ? -3.450 7.274 18.094 1.00 98.19 146 ASN A CA 1
ATOM 1097 C C . ASN A 1 146 ? -2.777 6.537 19.259 1.00 98.19 146 ASN A C 1
ATOM 1099 O O . ASN A 1 146 ? -3.366 6.419 20.339 1.00 98.19 146 ASN A O 1
ATOM 1103 N N . THR A 1 147 ? -1.536 6.091 19.062 1.00 97.62 147 THR A N 1
ATOM 1104 C CA . THR A 1 147 ? -0.670 5.521 20.112 1.00 97.62 147 THR A CA 1
ATOM 1105 C C . THR A 1 147 ? -1.246 4.266 20.793 1.00 97.62 147 THR A C 1
ATOM 1107 O O . THR A 1 147 ? -1.044 4.025 21.989 1.00 97.62 147 THR A O 1
ATOM 1110 N N . GLY A 1 148 ? -2.010 3.461 20.050 1.00 94.12 148 GLY A N 1
ATOM 1111 C CA . GLY A 1 148 ? -2.639 2.233 20.531 1.00 94.12 148 GLY A CA 1
ATOM 1112 C C . GLY A 1 148 ? -1.643 1.098 20.787 1.00 94.12 148 GLY A C 1
ATOM 1113 O O . GLY A 1 148 ? -0.588 1.015 20.164 1.00 94.12 148 GLY A O 1
ATOM 1114 N N . LYS A 1 149 ? -1.994 0.197 21.714 1.00 94.94 149 LYS A N 1
ATOM 1115 C CA . LYS A 1 149 ? -1.268 -1.060 21.955 1.00 94.94 149 LYS A CA 1
ATOM 1116 C C . LYS A 1 149 ? -2.226 -2.233 22.017 1.00 94.94 149 LYS A C 1
ATOM 1118 O O . LYS A 1 149 ? -3.209 -2.149 22.755 1.00 94.94 149 LYS A O 1
ATOM 1123 N N . ASN A 1 150 ? -1.913 -3.320 21.309 1.00 97.50 150 ASN A N 1
ATOM 1124 C CA . ASN A 1 150 ? -2.802 -4.483 21.171 1.00 97.50 150 ASN A CA 1
ATOM 1125 C C . ASN A 1 150 ? -4.236 -4.045 20.828 1.00 97.50 150 ASN A C 1
ATOM 1127 O O . ASN A 1 150 ? -5.189 -4.361 21.550 1.00 97.50 150 ASN A O 1
ATOM 1131 N N . LEU A 1 151 ? -4.348 -3.231 19.782 1.00 98.31 151 LEU A N 1
ATOM 1132 C CA . LEU A 1 151 ? -5.593 -2.665 19.298 1.00 98.31 151 LEU A CA 1
ATOM 1133 C C . LEU A 1 151 ? -6.249 -3.639 18.320 1.00 98.31 151 LEU A C 1
ATOM 1135 O O . LEU A 1 151 ? -5.657 -3.983 17.305 1.00 98.31 151 LEU A O 1
ATOM 1139 N N . GLU A 1 152 ? -7.477 -4.044 18.611 1.00 98.56 152 GLU A N 1
ATOM 1140 C CA . GLU A 1 152 ? -8.321 -4.818 17.701 1.00 98.56 152 GLU A CA 1
ATOM 1141 C C . GLU A 1 152 ? -9.518 -3.973 17.263 1.00 98.56 152 GLU A C 1
ATOM 1143 O O . GLU A 1 152 ? -10.193 -3.375 18.107 1.00 98.56 152 GLU A O 1
ATOM 1148 N N . VAL A 1 153 ? -9.787 -3.935 15.961 1.00 98.50 153 VAL A N 1
ATOM 1149 C CA . VAL A 1 153 ? -10.925 -3.238 15.354 1.00 98.50 153 VAL A CA 1
ATOM 1150 C C . VAL A 1 153 ? -11.656 -4.222 14.450 1.00 98.50 153 VAL A C 1
ATOM 1152 O O . VAL A 1 153 ? -11.082 -4.679 13.462 1.00 98.50 153 VAL A O 1
ATOM 1155 N N . SER A 1 154 ? -12.898 -4.584 14.793 1.00 97.00 154 SER A N 1
ATOM 1156 C CA . SER A 1 154 ? -13.567 -5.682 14.093 1.00 97.00 154 SER A CA 1
ATOM 1157 C C . SER A 1 154 ? -15.092 -5.626 14.013 1.00 97.00 154 SER A C 1
ATOM 1159 O O . SER A 1 154 ? -15.765 -5.082 14.887 1.00 97.00 154 SER A O 1
ATOM 1161 N N . HIS A 1 155 ? -15.655 -6.267 12.985 1.00 94.44 155 HIS A N 1
ATOM 1162 C CA . HIS A 1 155 ? -17.091 -6.561 12.844 1.00 94.44 155 HIS A CA 1
ATOM 1163 C C . HIS A 1 155 ? -18.022 -5.340 12.716 1.00 94.44 155 HIS A C 1
ATOM 1165 O O . HIS A 1 155 ? -19.096 -5.318 13.322 1.00 94.44 155 HIS A O 1
ATOM 1171 N N . PHE A 1 156 ? -17.644 -4.323 11.942 1.00 95.12 156 PHE A N 1
ATOM 1172 C CA . PHE A 1 156 ? -18.520 -3.189 11.612 1.00 95.12 156 PHE A CA 1
ATOM 1173 C C . PHE A 1 156 ? -18.126 -2.518 10.292 1.00 95.12 156 PHE A C 1
ATOM 1175 O O . PHE A 1 156 ? -17.012 -2.699 9.806 1.00 95.12 156 PHE A O 1
ATOM 1182 N N . SER A 1 157 ? -19.021 -1.698 9.744 1.00 95.00 157 SER A N 1
ATOM 1183 C CA . SER A 1 157 ? -18.753 -0.867 8.567 1.00 95.00 157 SER A CA 1
ATOM 1184 C C . SER A 1 157 ? -18.745 0.626 8.880 1.00 95.00 157 SER A C 1
ATOM 1186 O O . SER A 1 157 ? -19.523 1.104 9.707 1.00 95.00 157 SER A O 1
ATOM 1188 N N . VAL A 1 158 ? -17.904 1.369 8.165 1.00 97.50 158 VAL A N 1
ATOM 1189 C CA . VAL A 1 158 ? -17.867 2.833 8.118 1.00 97.50 158 VAL A CA 1
ATOM 1190 C C . VAL A 1 158 ? -18.276 3.289 6.719 1.00 97.50 158 VAL A C 1
ATOM 1192 O O . VAL A 1 158 ? -17.700 2.848 5.725 1.00 97.50 158 VAL A O 1
ATOM 1195 N N . ILE A 1 159 ? -19.271 4.171 6.647 1.00 93.81 159 ILE A N 1
ATOM 1196 C CA . ILE A 1 159 ? -19.841 4.666 5.390 1.00 93.81 159 ILE A CA 1
ATOM 1197 C C . ILE A 1 159 ? -19.598 6.168 5.257 1.00 93.81 159 ILE A C 1
ATOM 1199 O O . ILE A 1 159 ? -19.867 6.914 6.200 1.00 93.81 159 ILE A O 1
ATOM 1203 N N . ASP A 1 160 ? -19.170 6.591 4.068 1.00 91.94 160 ASP A N 1
ATOM 1204 C CA . ASP A 1 160 ? -19.087 7.987 3.618 1.00 91.94 160 ASP A CA 1
ATOM 1205 C C . ASP A 1 160 ? -18.283 8.905 4.555 1.00 91.94 160 ASP A C 1
ATOM 1207 O O . ASP A 1 160 ? -18.722 9.970 4.996 1.00 91.94 160 ASP A O 1
ATOM 1211 N N . SER A 1 161 ? -17.078 8.461 4.910 1.00 96.06 161 SER A N 1
ATOM 1212 C CA . SER A 1 161 ? -16.147 9.261 5.703 1.00 96.06 161 SER A CA 1
ATOM 1213 C C . SER A 1 161 ? -15.668 10.478 4.927 1.00 96.06 161 SER A C 1
ATOM 1215 O O . SER A 1 161 ? -15.259 10.384 3.776 1.00 96.06 161 SER A O 1
ATOM 1217 N N . LYS A 1 162 ? -15.611 11.636 5.583 1.00 95.31 162 LYS A N 1
ATOM 1218 C CA . LYS A 1 162 ? -15.177 12.878 4.932 1.00 95.31 162 LYS A CA 1
ATOM 1219 C C . LYS A 1 162 ? -13.721 12.849 4.449 1.00 95.31 162 LYS A C 1
ATOM 1221 O O . LYS A 1 162 ? -13.385 13.535 3.488 1.00 95.31 162 LYS A O 1
ATOM 1226 N N . LYS A 1 163 ? -12.839 12.134 5.152 1.00 96.19 163 LYS A N 1
ATOM 1227 C CA . LYS A 1 163 ? -11.438 11.956 4.759 1.00 96.19 163 LYS A CA 1
ATOM 1228 C C . LYS A 1 163 ? -10.987 10.515 4.951 1.00 96.19 163 LYS A C 1
ATOM 1230 O O . LYS A 1 163 ? -10.787 9.840 3.959 1.00 96.19 163 LYS A O 1
ATOM 1235 N N . ASN A 1 164 ? -10.830 10.044 6.183 1.00 98.25 164 ASN A N 1
ATOM 1236 C CA . ASN A 1 164 ? -10.327 8.693 6.443 1.00 98.25 164 ASN A CA 1
ATOM 1237 C C . ASN A 1 164 ? -11.377 7.881 7.191 1.00 98.25 164 ASN A C 1
ATOM 1239 O O . ASN A 1 164 ? -12.002 8.407 8.115 1.00 98.25 164 ASN A O 1
ATOM 1243 N N . ALA A 1 165 ? -11.573 6.619 6.818 1.00 98.50 165 ALA A N 1
ATOM 1244 C CA . ALA A 1 165 ? -12.583 5.783 7.455 1.00 98.50 165 ALA A CA 1
ATOM 1245 C C . ALA A 1 165 ? -12.085 5.178 8.773 1.00 98.50 165 ALA A C 1
ATOM 1247 O O . ALA A 1 165 ? -12.626 5.501 9.834 1.00 98.50 165 ALA A O 1
ATOM 1248 N N . ILE A 1 166 ? -11.031 4.363 8.738 1.00 98.75 166 ILE A N 1
ATOM 1249 C CA . ILE A 1 166 ? -10.406 3.786 9.936 1.00 98.75 166 ILE A CA 1
ATOM 1250 C C . ILE A 1 166 ? -8.932 4.180 9.948 1.00 98.75 166 ILE A C 1
ATOM 1252 O O . ILE A 1 166 ? -8.110 3.563 9.279 1.00 98.75 166 ILE A O 1
ATOM 1256 N N . TYR A 1 167 ? -8.609 5.222 10.712 1.00 98.75 167 TYR A N 1
ATOM 1257 C CA . TYR A 1 167 ? -7.271 5.792 10.815 1.00 98.75 167 TYR A CA 1
ATOM 1258 C C . TYR A 1 167 ? -6.611 5.393 12.137 1.00 98.75 167 TYR A C 1
ATOM 1260 O O . TYR A 1 167 ? -7.052 5.798 13.216 1.00 98.75 167 TYR A O 1
ATOM 1268 N N . ILE A 1 168 ? -5.541 4.605 12.053 1.00 98.75 168 ILE A N 1
ATOM 1269 C CA . ILE A 1 168 ? -4.768 4.148 13.208 1.00 98.75 168 ILE A CA 1
ATOM 1270 C C . ILE A 1 168 ? -3.323 4.586 13.012 1.00 98.75 168 ILE A C 1
ATOM 1272 O O . ILE A 1 168 ? -2.718 4.269 11.995 1.00 98.75 168 ILE A O 1
ATOM 1276 N N . THR A 1 169 ? -2.763 5.316 13.973 1.00 98.69 169 THR A N 1
ATOM 1277 C CA . THR A 1 169 ? -1.402 5.852 13.844 1.00 98.69 169 THR A CA 1
ATOM 1278 C C . THR A 1 169 ? -0.558 5.643 15.089 1.00 98.69 169 THR A C 1
ATOM 1280 O O . THR A 1 169 ? -1.089 5.479 16.194 1.00 98.69 169 THR A O 1
ATOM 1283 N N . GLU A 1 170 ? 0.762 5.611 14.900 1.00 98.19 170 GLU A N 1
ATOM 1284 C CA . GLU A 1 170 ? 1.773 5.498 15.963 1.00 98.19 170 GLU A CA 1
ATOM 1285 C C . GLU A 1 170 ? 1.531 4.319 16.932 1.00 98.19 170 GLU A C 1
ATOM 1287 O O . GLU A 1 170 ? 1.777 4.427 18.136 1.00 98.19 170 GLU A O 1
ATOM 1292 N N . SER A 1 171 ? 0.989 3.201 16.441 1.00 98.12 171 SER A N 1
ATOM 1293 C CA . SER A 1 171 ? 0.488 2.096 17.270 1.00 98.12 171 SER A CA 1
ATOM 1294 C C . SER A 1 171 ? 1.343 0.828 17.151 1.00 98.12 171 SER A C 1
ATOM 1296 O O . SER A 1 171 ? 2.022 0.629 16.153 1.00 98.12 171 SER A O 1
ATOM 1298 N N . ASP A 1 172 ? 1.303 -0.044 18.162 1.00 97.88 172 ASP A N 1
ATOM 1299 C CA . ASP A 1 172 ? 2.024 -1.331 18.180 1.00 97.88 172 ASP A CA 1
ATOM 1300 C C . ASP A 1 172 ? 1.061 -2.491 18.469 1.00 97.88 172 ASP A C 1
ATOM 1302 O O . ASP A 1 172 ? 0.388 -2.526 19.510 1.00 97.88 172 ASP A O 1
ATOM 1306 N N . GLY A 1 173 ? 0.985 -3.441 17.539 1.00 98.06 173 GLY A N 1
ATOM 1307 C CA . GLY A 1 173 ? 0.036 -4.545 17.580 1.00 98.06 173 GLY A CA 1
ATOM 1308 C C . GLY A 1 173 ? -1.354 -4.053 17.205 1.00 98.06 173 GLY A C 1
ATOM 1309 O O . GLY A 1 173 ? -2.185 -3.808 18.084 1.00 98.06 173 GLY A O 1
ATOM 1310 N N . VAL A 1 174 ? -1.597 -3.905 15.906 1.00 98.69 174 VAL A N 1
ATOM 1311 C CA . VAL A 1 174 ? -2.876 -3.468 15.333 1.00 98.69 174 VAL A CA 1
ATOM 1312 C C . VAL A 1 174 ? -3.477 -4.618 14.542 1.00 98.69 174 VAL A C 1
ATOM 1314 O O . VAL A 1 174 ? -2.832 -5.158 13.649 1.00 98.69 174 VAL A O 1
ATOM 1317 N N . TYR A 1 175 ? -4.718 -4.972 14.851 1.00 98.81 175 TYR A N 1
ATOM 1318 C CA . TYR A 1 175 ? -5.444 -6.035 14.177 1.00 98.81 175 TYR A CA 1
ATOM 1319 C C . TYR A 1 175 ? -6.801 -5.532 13.688 1.00 98.81 175 TYR A C 1
ATOM 1321 O O . TYR A 1 175 ? -7.706 -5.264 14.481 1.00 98.81 175 TYR A O 1
ATOM 1329 N N . ILE A 1 176 ? -6.923 -5.375 12.374 1.00 98.81 176 ILE A N 1
ATOM 1330 C CA . ILE A 1 176 ? -8.131 -4.922 11.688 1.00 98.81 176 ILE A CA 1
ATOM 1331 C C . ILE A 1 176 ? -8.710 -6.117 10.938 1.00 98.81 176 ILE A C 1
ATOM 1333 O O . ILE A 1 176 ? -8.050 -6.651 10.047 1.00 98.81 176 ILE A O 1
ATOM 1337 N N . HIS A 1 177 ? -9.927 -6.545 11.280 1.00 96.75 177 HIS A N 1
ATOM 1338 C CA . HIS A 1 177 ? -10.546 -7.668 10.579 1.00 96.75 177 HIS A CA 1
ATOM 1339 C C . HIS A 1 177 ? -12.069 -7.635 10.557 1.00 96.75 177 HIS A C 1
ATOM 1341 O O . HIS A 1 177 ? -12.704 -7.182 11.508 1.00 96.75 177 HIS A O 1
ATOM 1347 N N . HIS A 1 178 ? -12.678 -8.177 9.501 1.00 93.38 178 HIS A N 1
ATOM 1348 C CA . HIS A 1 178 ? -14.137 -8.218 9.347 1.00 93.38 178 HIS A CA 1
ATOM 1349 C C . HIS A 1 178 ? -14.761 -6.815 9.401 1.00 93.38 178 HIS A C 1
ATOM 1351 O O . HIS A 1 178 ? -15.813 -6.609 10.012 1.00 93.38 178 HIS A O 1
ATOM 1357 N N . VAL A 1 179 ? -14.089 -5.829 8.797 1.00 96.00 179 VAL A N 1
ATOM 1358 C CA . VAL A 1 179 ? -14.570 -4.443 8.706 1.00 96.00 179 VAL A CA 1
ATOM 1359 C C . VAL A 1 179 ? -14.805 -4.011 7.264 1.00 96.00 179 VAL A C 1
ATOM 1361 O O . VAL A 1 179 ? -14.171 -4.514 6.336 1.00 96.00 179 VAL A O 1
ATOM 1364 N N . GLY A 1 180 ? -15.720 -3.060 7.088 1.00 94.44 180 GLY A N 1
ATOM 1365 C CA . GLY A 1 180 ? -16.051 -2.460 5.798 1.00 94.44 180 GLY A CA 1
ATOM 1366 C C . GLY A 1 180 ? -15.785 -0.960 5.785 1.00 94.44 180 GLY A C 1
ATOM 1367 O O . GLY A 1 180 ? -16.138 -0.261 6.733 1.00 94.44 180 GLY A O 1
ATOM 1368 N N . THR A 1 181 ? -15.206 -0.440 4.708 1.00 97.19 181 THR A N 1
ATOM 1369 C CA . THR A 1 181 ? -15.112 1.008 4.454 1.00 97.19 181 THR A CA 1
ATOM 1370 C C . THR A 1 181 ? -15.668 1.310 3.073 1.00 97.19 181 THR A C 1
ATOM 1372 O O . THR A 1 181 ? -15.259 0.686 2.097 1.00 97.19 181 THR A O 1
ATOM 1375 N N . ILE A 1 182 ? -16.683 2.173 2.993 1.00 94.75 182 ILE A N 1
ATOM 1376 C CA . ILE A 1 182 ? -17.494 2.305 1.775 1.00 94.75 182 ILE A CA 1
ATOM 1377 C C . ILE A 1 182 ? -17.835 3.772 1.516 1.00 94.75 182 ILE A C 1
ATOM 1379 O O . ILE A 1 182 ? -18.514 4.409 2.324 1.00 94.75 182 ILE A O 1
ATOM 1383 N N . TRP A 1 183 ? -17.456 4.272 0.343 1.00 93.00 183 TRP A N 1
ATOM 1384 C CA . TRP A 1 183 ? -18.020 5.488 -0.244 1.00 93.00 183 TRP A CA 1
ATOM 1385 C C . TRP A 1 183 ? -19.053 5.105 -1.301 1.00 93.00 183 TRP A C 1
ATOM 1387 O O . TRP A 1 183 ? -18.685 4.705 -2.404 1.00 93.00 183 TRP A O 1
ATOM 1397 N N . PRO A 1 184 ? -20.355 5.149 -0.972 1.00 82.12 184 PRO A N 1
ATOM 1398 C CA . PRO A 1 184 ? -21.384 4.719 -1.898 1.00 82.12 184 PRO A CA 1
ATOM 1399 C C . PRO A 1 184 ? -21.536 5.744 -3.022 1.00 82.12 184 PRO A C 1
ATOM 1401 O O . PRO A 1 184 ? -21.735 6.930 -2.776 1.00 82.12 184 PRO A O 1
ATOM 1404 N N . GLY A 1 185 ? -21.526 5.279 -4.263 1.00 80.19 185 GLY A N 1
ATOM 1405 C CA . GLY A 1 185 ? -21.789 6.120 -5.423 1.00 80.19 185 GLY A CA 1
ATOM 1406 C C . GLY A 1 185 ? -20.961 5.694 -6.619 1.00 80.19 185 GLY A C 1
ATOM 1407 O O . GLY A 1 185 ? -20.372 4.617 -6.625 1.00 80.19 185 GLY A O 1
ATOM 1408 N N . GLU A 1 186 ? -20.943 6.560 -7.627 1.00 84.56 186 GLU A N 1
ATOM 1409 C CA . GLU A 1 186 ? -19.890 6.522 -8.638 1.00 84.56 186 GLU A CA 1
ATOM 1410 C C . GLU A 1 186 ? -18.581 7.035 -8.017 1.00 84.56 186 GLU A C 1
ATOM 1412 O O . GLU A 1 186 ? -18.640 7.879 -7.116 1.00 84.56 186 GLU A O 1
ATOM 1417 N N . PRO A 1 187 ? -17.415 6.586 -8.504 1.00 88.88 187 PRO A N 1
ATOM 1418 C CA . PRO A 1 187 ? -16.126 7.134 -8.103 1.00 88.88 187 PRO A CA 1
ATOM 1419 C C . PRO A 1 187 ? -16.085 8.654 -8.250 1.00 88.88 187 PRO A C 1
ATOM 1421 O O . PRO A 1 187 ? -16.371 9.201 -9.318 1.00 88.88 187 PRO A O 1
ATOM 1424 N N . ASP A 1 188 ? -15.737 9.341 -7.165 1.00 92.81 188 ASP A N 1
ATOM 1425 C CA . ASP A 1 188 ? -15.760 10.797 -7.096 1.00 92.81 188 ASP A CA 1
ATOM 1426 C C . ASP A 1 188 ? -14.539 11.314 -6.334 1.00 92.81 188 ASP A C 1
ATOM 1428 O O . ASP A 1 188 ? -14.156 10.788 -5.291 1.00 92.81 188 ASP A O 1
ATOM 1432 N N . GLN A 1 189 ? -13.938 12.388 -6.847 1.00 95.88 189 GLN A N 1
ATOM 1433 C CA . GLN A 1 189 ? -12.768 13.030 -6.241 1.00 95.88 189 GLN A CA 1
ATOM 1434 C C . GLN A 1 189 ? -13.047 13.603 -4.838 1.00 95.88 189 GLN A C 1
ATOM 1436 O O . GLN A 1 189 ? -12.121 13.882 -4.076 1.00 95.88 189 GLN A O 1
ATOM 1441 N N . GLY A 1 190 ? -14.318 13.833 -4.506 1.00 94.62 190 GLY A N 1
ATOM 1442 C CA . GLY A 1 190 ? -14.793 14.263 -3.198 1.00 94.62 190 GLY A CA 1
ATOM 1443 C C . GLY A 1 190 ? -14.970 13.133 -2.185 1.00 94.62 190 GLY A C 1
ATOM 1444 O O . GLY A 1 190 ? -15.251 13.447 -1.025 1.00 94.62 190 GLY A O 1
ATOM 1445 N N . ASN A 1 191 ? -14.797 11.866 -2.582 1.00 95.75 191 ASN A N 1
ATOM 1446 C CA . ASN A 1 191 ? -14.736 10.752 -1.640 1.00 95.75 191 ASN A CA 1
ATOM 1447 C C . ASN A 1 191 ? -13.530 10.912 -0.701 1.00 95.75 191 ASN A C 1
ATOM 1449 O O . ASN A 1 191 ? -12.585 11.666 -0.957 1.00 95.75 191 ASN A O 1
ATOM 1453 N N . GLY A 1 192 ? -13.570 10.205 0.424 1.00 96.44 192 GLY A N 1
ATOM 1454 C CA . GLY A 1 192 ? -12.463 10.192 1.369 1.00 96.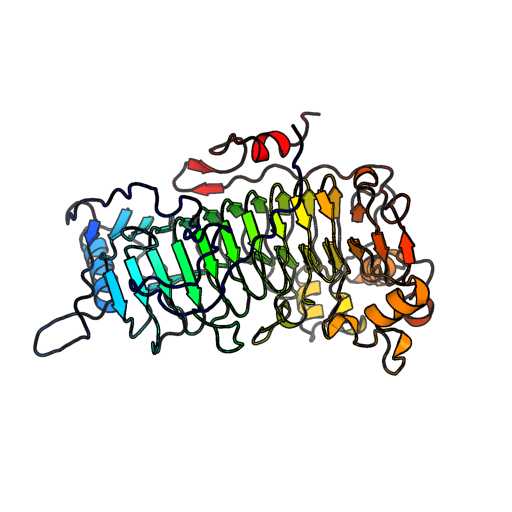44 192 GLY A CA 1
ATOM 1455 C C . GLY A 1 192 ? -11.208 9.546 0.778 1.00 96.44 192 GLY A C 1
ATOM 1456 O O . GLY A 1 192 ? -11.274 8.763 -0.167 1.00 96.44 192 GLY A O 1
ATOM 1457 N N . ALA A 1 193 ? -10.059 9.902 1.349 1.00 96.75 193 ALA A N 1
ATOM 1458 C CA . ALA A 1 193 ? -8.750 9.424 0.940 1.00 96.75 193 ALA A CA 1
ATOM 1459 C C . ALA A 1 193 ? -8.563 7.950 1.310 1.00 96.75 193 ALA A C 1
ATOM 1461 O O . ALA A 1 193 ? -8.568 7.115 0.421 1.00 96.75 193 ALA A O 1
ATOM 1462 N N . TYR A 1 194 ? -8.445 7.602 2.595 1.00 98.31 194 TYR A N 1
ATOM 1463 C CA . TYR A 1 194 ? -8.044 6.245 2.983 1.00 98.31 194 TYR A CA 1
ATOM 1464 C C . TYR A 1 194 ? -9.166 5.460 3.666 1.00 98.31 194 TYR A C 1
ATOM 1466 O O . TYR A 1 194 ? -9.785 5.951 4.619 1.00 98.31 194 TYR A O 1
ATOM 1474 N N . GLY A 1 195 ? -9.408 4.230 3.204 1.00 98.56 195 GLY A N 1
ATOM 1475 C CA . G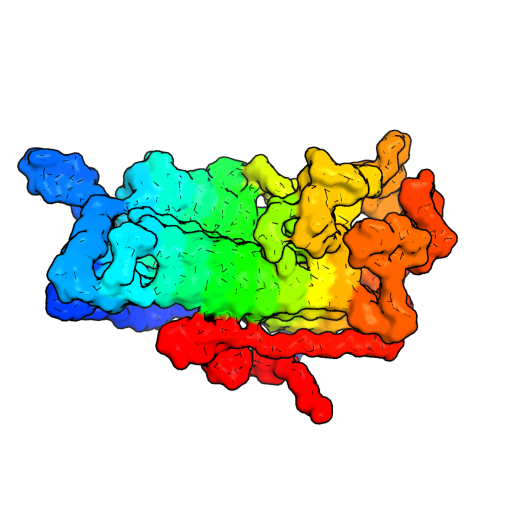LY A 1 195 ? -10.348 3.292 3.825 1.00 98.56 195 GLY A CA 1
ATOM 1476 C C . GLY A 1 195 ? -9.799 2.731 5.137 1.00 98.56 195 GLY A C 1
ATOM 1477 O O . GLY A 1 195 ? -10.054 3.272 6.218 1.00 98.56 195 GLY A O 1
ATOM 1478 N N . LEU A 1 196 ? -9.028 1.650 5.045 1.00 98.81 196 LEU A N 1
ATOM 1479 C CA . LEU A 1 196 ? -8.261 1.099 6.165 1.00 98.81 196 LEU A CA 1
ATOM 1480 C C . LEU A 1 196 ? -6.870 1.730 6.158 1.00 98.81 196 LEU A C 1
ATOM 1482 O O . LEU A 1 196 ? -6.151 1.585 5.176 1.00 98.81 196 LEU A O 1
ATOM 1486 N N . TYR A 1 197 ? -6.512 2.444 7.226 1.00 98.75 197 TYR A N 1
ATOM 1487 C CA . TYR A 1 197 ? -5.330 3.307 7.253 1.00 98.75 197 TYR A CA 1
ATOM 1488 C C . TYR A 1 197 ? -4.505 3.167 8.547 1.00 98.75 197 TYR A C 1
ATOM 1490 O O . TYR A 1 197 ? -4.445 4.106 9.349 1.00 98.75 197 TYR A O 1
ATOM 1498 N N . PRO A 1 198 ? -3.892 1.998 8.813 1.00 98.56 198 PRO A N 1
ATOM 1499 C CA . PRO A 1 198 ? -2.761 1.901 9.729 1.00 98.56 198 PRO A CA 1
ATOM 1500 C C . PRO A 1 198 ? -1.511 2.577 9.139 1.00 98.56 198 PRO A C 1
ATOM 1502 O O . PRO A 1 198 ? -1.060 2.252 8.041 1.00 98.56 198 PRO A O 1
ATOM 1505 N N . VAL A 1 199 ? -0.917 3.507 9.883 1.00 98.50 199 VAL A N 1
ATOM 1506 C CA . VAL A 1 199 ? 0.302 4.214 9.469 1.00 98.50 199 VAL A CA 1
ATOM 1507 C C . VAL A 1 199 ? 1.220 4.480 10.657 1.00 98.50 199 VAL A C 1
ATOM 1509 O O . VAL A 1 199 ? 0.787 4.460 11.810 1.00 98.50 199 VAL A O 1
ATOM 1512 N N . GLU A 1 200 ? 2.507 4.692 10.401 1.00 98.12 200 GLU A N 1
ATOM 1513 C CA . GLU A 1 200 ? 3.514 4.984 11.431 1.00 98.12 200 GLU A CA 1
ATOM 1514 C C . GLU A 1 200 ? 3.551 3.950 12.579 1.00 98.12 200 GLU A C 1
ATOM 1516 O O . GLU A 1 200 ? 3.958 4.265 13.701 1.00 98.12 200 GLU A O 1
ATOM 1521 N N . SER A 1 201 ? 3.152 2.709 12.302 1.00 98.12 201 SER A N 1
ATOM 1522 C CA . SER A 1 201 ? 2.856 1.682 13.304 1.00 98.12 201 SER A CA 1
ATOM 1523 C C . SER A 1 201 ? 3.827 0.499 13.229 1.00 98.12 201 SER A C 1
ATOM 1525 O O . SER A 1 201 ? 4.726 0.464 12.392 1.00 98.12 201 SER A O 1
ATOM 1527 N N . GLU A 1 202 ? 3.659 -0.470 14.123 1.00 98.06 202 GLU A N 1
ATOM 1528 C CA . GLU A 1 202 ? 4.403 -1.730 14.143 1.00 98.06 202 GLU A CA 1
ATOM 1529 C C . GLU A 1 202 ? 3.444 -2.905 14.356 1.00 98.06 202 GLU A C 1
ATOM 1531 O O . GLU A 1 202 ? 2.458 -2.782 15.092 1.00 98.06 202 GLU A O 1
ATOM 1536 N N . ASN A 1 203 ? 3.752 -4.062 13.763 1.00 98.50 203 ASN A N 1
ATOM 1537 C CA . ASN A 1 203 ? 2.993 -5.304 13.942 1.00 98.50 203 ASN A CA 1
ATOM 1538 C C . ASN A 1 203 ? 1.518 -5.136 13.540 1.00 98.50 203 ASN A C 1
ATOM 1540 O O . ASN A 1 203 ? 0.614 -5.141 14.384 1.00 98.50 203 ASN A O 1
ATOM 1544 N N . VAL A 1 204 ? 1.285 -4.965 12.239 1.00 98.88 204 VAL A N 1
ATOM 1545 C CA . VAL A 1 204 ? -0.034 -4.655 11.677 1.00 98.88 204 VAL A CA 1
ATOM 1546 C C . VAL A 1 204 ? -0.588 -5.847 10.906 1.00 98.88 204 VAL A C 1
ATOM 1548 O O . VAL A 1 204 ? 0.078 -6.415 10.045 1.00 98.88 204 VAL A O 1
ATOM 1551 N N . ILE A 1 205 ? -1.837 -6.198 11.197 1.00 98.88 205 ILE A N 1
ATOM 1552 C CA . ILE A 1 205 ? -2.592 -7.234 10.498 1.00 98.88 205 ILE A CA 1
ATOM 1553 C C . ILE A 1 205 ? -3.885 -6.610 9.983 1.00 98.88 205 ILE A C 1
ATOM 1555 O O . ILE A 1 205 ? -4.672 -6.070 10.765 1.00 98.88 205 ILE A O 1
ATOM 1559 N N . VAL A 1 206 ? -4.105 -6.709 8.676 1.00 98.88 206 VAL A N 1
ATOM 1560 C CA . VAL A 1 206 ? -5.368 -6.375 8.018 1.00 98.88 206 VAL A CA 1
ATOM 1561 C C . VAL A 1 206 ? -5.861 -7.620 7.296 1.00 98.88 206 VAL A C 1
ATOM 1563 O O . VAL A 1 206 ? -5.208 -8.097 6.370 1.00 98.88 206 VAL A O 1
ATOM 1566 N N . GLU A 1 207 ? -7.003 -8.166 7.704 1.00 97.06 207 GLU A N 1
ATOM 1567 C CA . GLU A 1 207 ? -7.542 -9.356 7.043 1.00 97.06 207 GLU A CA 1
ATOM 1568 C C . GLU A 1 207 ? -9.056 -9.399 6.955 1.00 97.06 207 GLU A C 1
ATOM 1570 O O . GLU A 1 207 ? -9.743 -8.673 7.669 1.00 97.06 207 GLU A O 1
ATOM 1575 N N . ASP A 1 208 ? -9.580 -10.246 6.069 1.00 93.81 208 ASP A N 1
ATOM 1576 C CA . ASP A 1 208 ? -11.013 -10.547 5.982 1.00 93.81 208 ASP A CA 1
ATOM 1577 C C . ASP A 1 208 ? -11.863 -9.263 5.972 1.00 93.81 208 ASP A C 1
ATOM 1579 O O . ASP A 1 208 ? -12.783 -9.097 6.766 1.00 93.81 208 ASP A O 1
ATOM 1583 N N . SER A 1 209 ? -11.479 -8.276 5.161 1.00 95.56 209 SER A N 1
ATOM 1584 C CA . SER A 1 209 ? -12.046 -6.919 5.200 1.00 95.56 209 SER A CA 1
ATOM 1585 C C . SER A 1 209 ? -12.329 -6.377 3.803 1.00 95.56 209 SER A C 1
ATOM 1587 O O . SER A 1 209 ? -11.786 -6.863 2.810 1.00 95.56 209 SER A O 1
ATOM 1589 N N . PHE A 1 210 ? -13.188 -5.361 3.729 1.00 94.12 210 PHE A N 1
ATOM 1590 C CA . PHE A 1 210 ? -13.689 -4.788 2.481 1.00 94.12 210 PHE A CA 1
ATOM 1591 C C . PHE A 1 210 ? -13.457 -3.272 2.416 1.00 94.12 210 PHE A C 1
ATOM 1593 O O . PHE A 1 210 ? -13.759 -2.546 3.368 1.00 94.12 210 PHE A O 1
ATOM 1600 N N . ALA A 1 211 ? -12.963 -2.784 1.280 1.00 96.75 211 ALA A N 1
ATOM 1601 C CA . ALA A 1 211 ? -12.769 -1.363 1.011 1.00 96.75 211 ALA A CA 1
ATOM 1602 C C . ALA A 1 211 ? -13.274 -0.984 -0.388 1.00 96.75 211 ALA A C 1
ATOM 1604 O O . ALA A 1 211 ? -12.855 -1.578 -1.387 1.00 96.75 211 ALA A O 1
ATOM 1605 N N . PHE A 1 212 ? -14.153 0.018 -0.453 1.00 95.12 212 PHE A N 1
ATOM 1606 C CA . PHE A 1 212 ? -14.804 0.452 -1.685 1.00 95.12 212 PHE A CA 1
ATOM 1607 C C . PHE A 1 212 ? -14.867 1.969 -1.848 1.00 95.12 212 PHE A C 1
ATOM 1609 O O . PHE A 1 212 ? -15.364 2.669 -0.962 1.00 95.12 212 PHE A O 1
ATOM 1616 N N . GLY A 1 213 ? -14.488 2.455 -3.032 1.00 94.56 213 GLY A N 1
ATOM 1617 C CA . GLY A 1 213 ? -14.754 3.825 -3.476 1.00 94.56 213 GLY A CA 1
ATOM 1618 C C . GLY A 1 213 ? -13.819 4.901 -2.916 1.00 94.56 213 GLY A C 1
ATOM 1619 O O . GLY A 1 213 ? -14.134 6.085 -3.039 1.00 94.56 213 GLY A O 1
ATOM 1620 N N . SER A 1 214 ? -12.698 4.539 -2.290 1.00 97.69 214 SER A N 1
ATOM 1621 C CA . SER A 1 214 ? -11.726 5.513 -1.777 1.00 97.69 214 SER A CA 1
ATOM 1622 C C . SER A 1 214 ? -11.057 6.291 -2.922 1.00 97.69 214 SER A C 1
ATOM 1624 O O . SER A 1 214 ? -10.633 5.712 -3.923 1.00 97.69 214 SER A O 1
ATOM 1626 N N . ALA A 1 215 ? -10.932 7.612 -2.750 1.00 98.00 215 ALA A N 1
ATOM 1627 C CA . ALA A 1 215 ? -10.243 8.522 -3.672 1.00 98.00 215 ALA A CA 1
ATOM 1628 C C . ALA A 1 215 ? -8.714 8.525 -3.503 1.00 98.00 215 ALA A C 1
ATOM 1630 O O . ALA A 1 215 ? -8.026 9.385 -4.050 1.00 98.00 215 ALA A O 1
ATOM 1631 N N . ASP A 1 216 ? -8.176 7.596 -2.728 1.00 98.38 216 ASP A N 1
ATOM 1632 C CA . ASP A 1 216 ? -6.749 7.332 -2.594 1.00 98.38 216 ASP A CA 1
ATOM 1633 C C . ASP A 1 216 ? -6.605 5.802 -2.503 1.00 98.38 216 ASP A C 1
ATOM 1635 O O . ASP A 1 216 ? -7.010 5.108 -3.440 1.00 98.38 216 ASP A O 1
ATOM 1639 N N . ALA A 1 217 ? -6.148 5.251 -1.381 1.00 98.50 217 ALA A N 1
ATOM 1640 C CA . ALA A 1 217 ? -6.095 3.811 -1.165 1.00 98.50 217 ALA A CA 1
ATOM 1641 C C . ALA A 1 217 ? -7.281 3.252 -0.356 1.00 98.50 217 ALA A C 1
ATOM 1643 O O . ALA A 1 217 ? -7.595 3.709 0.751 1.00 98.50 217 ALA A O 1
ATOM 1644 N N . GLY A 1 218 ? -7.900 2.188 -0.878 1.00 98.56 218 GLY A N 1
ATOM 1645 C CA . GLY A 1 218 ? -8.908 1.416 -0.149 1.00 98.56 218 GLY A CA 1
ATOM 1646 C C . GLY A 1 218 ? -8.313 0.777 1.106 1.00 98.56 218 GLY A C 1
ATOM 1647 O O . GLY A 1 218 ? -8.855 0.914 2.205 1.00 98.56 218 GLY A O 1
ATOM 1648 N N . ILE A 1 219 ? -7.158 0.132 0.949 1.00 98.88 219 ILE A N 1
ATOM 1649 C CA . ILE A 1 219 ? -6.360 -0.413 2.047 1.00 98.88 219 ILE A CA 1
ATOM 1650 C C . ILE A 1 219 ? -4.954 0.160 1.931 1.00 98.88 219 ILE A C 1
ATOM 1652 O O . ILE A 1 219 ? -4.245 -0.133 0.976 1.00 98.88 219 ILE A O 1
ATOM 1656 N N . TYR A 1 220 ? -4.550 0.956 2.910 1.00 98.75 220 TYR A N 1
ATOM 1657 C CA . TYR A 1 220 ? -3.218 1.535 2.995 1.00 98.75 220 TYR A CA 1
ATOM 1658 C C . TYR A 1 220 ? -2.534 1.028 4.256 1.00 98.75 220 TYR A C 1
ATOM 1660 O O . TYR A 1 220 ? -3.082 1.157 5.351 1.00 98.75 220 TYR A O 1
ATOM 1668 N N . VAL A 1 221 ? -1.310 0.527 4.129 1.00 98.75 221 VAL A N 1
ATOM 1669 C CA . VAL A 1 221 ? -0.418 0.305 5.269 1.00 98.75 221 VAL A CA 1
ATOM 1670 C C . VAL A 1 221 ? 0.891 1.012 4.976 1.00 98.75 221 VAL A C 1
ATOM 1672 O O . VAL A 1 221 ? 1.586 0.648 4.033 1.00 98.75 221 VAL A O 1
ATOM 1675 N N . GLY A 1 222 ? 1.232 2.029 5.765 1.00 97.75 222 GLY A N 1
ATOM 1676 C CA . GLY A 1 222 ? 2.401 2.844 5.448 1.00 97.75 222 GLY A CA 1
ATOM 1677 C C . GLY A 1 222 ? 3.285 3.177 6.625 1.00 97.75 222 GLY A C 1
ATOM 1678 O O . GLY A 1 222 ? 2.840 3.205 7.774 1.00 97.75 222 GLY A O 1
ATOM 1679 N N . GLN A 1 223 ? 4.555 3.453 6.345 1.00 97.94 223 GLN A N 1
ATOM 1680 C CA . GLN A 1 223 ? 5.536 3.838 7.352 1.00 97.94 223 GLN A CA 1
ATOM 1681 C C . GLN A 1 223 ? 5.578 2.830 8.508 1.00 97.94 223 GLN A C 1
ATOM 1683 O O . GLN A 1 223 ? 5.691 3.221 9.667 1.00 97.94 223 GLN A O 1
ATOM 1688 N N . THR A 1 224 ? 5.397 1.547 8.209 1.00 97.94 224 THR A N 1
ATOM 1689 C CA . THR A 1 224 ? 5.096 0.498 9.189 1.00 97.94 224 THR A CA 1
ATOM 1690 C C . THR A 1 224 ? 6.048 -0.680 9.010 1.00 97.94 224 THR A C 1
ATOM 1692 O O . THR A 1 224 ? 6.541 -0.917 7.912 1.00 97.94 224 THR A O 1
ATOM 1695 N N . ASN A 1 225 ? 6.326 -1.423 10.082 1.00 97.62 225 ASN A N 1
ATOM 1696 C CA . ASN A 1 225 ? 7.096 -2.666 10.013 1.00 97.62 225 ASN A CA 1
ATOM 1697 C C . ASN A 1 225 ? 6.264 -3.882 10.451 1.00 97.62 225 ASN A C 1
ATOM 1699 O O . ASN A 1 225 ? 5.388 -3.783 11.313 1.00 97.62 225 ASN A O 1
ATOM 1703 N N . ASN A 1 226 ? 6.588 -5.040 9.869 1.00 98.38 226 ASN A N 1
ATOM 1704 C CA . ASN A 1 226 ? 5.940 -6.333 10.110 1.00 98.38 226 ASN A CA 1
ATOM 1705 C C . ASN A 1 226 ? 4.439 -6.263 9.800 1.00 98.38 226 ASN A C 1
ATOM 1707 O O . ASN A 1 226 ? 3.613 -5.908 10.649 1.00 98.38 226 ASN A O 1
ATOM 1711 N N . ILE A 1 227 ? 4.097 -6.592 8.559 1.00 98.88 227 ILE A N 1
ATOM 1712 C CA . ILE A 1 227 ? 2.768 -6.363 8.001 1.00 98.88 227 ILE A CA 1
ATOM 1713 C C . ILE A 1 227 ? 2.218 -7.660 7.419 1.00 98.88 227 ILE A C 1
ATOM 1715 O O . ILE A 1 227 ? 2.894 -8.342 6.651 1.00 98.88 227 ILE A O 1
ATOM 1719 N N . LEU A 1 228 ? 0.958 -7.950 7.737 1.00 98.81 228 LEU A N 1
ATOM 1720 C CA . LEU A 1 228 ? 0.143 -8.929 7.026 1.00 98.81 228 LEU A CA 1
ATOM 1721 C C . LEU A 1 228 ? -1.082 -8.237 6.440 1.00 98.81 228 LEU A C 1
ATOM 1723 O O . LEU A 1 228 ? -1.864 -7.639 7.181 1.00 98.81 228 LEU A O 1
ATOM 1727 N N . VAL A 1 229 ? -1.282 -8.372 5.132 1.00 98.88 229 VAL A N 1
ATOM 1728 C CA . VAL A 1 229 ? -2.535 -7.999 4.465 1.00 98.88 229 VAL A CA 1
ATOM 1729 C C . VAL A 1 229 ? -3.054 -9.206 3.697 1.00 98.88 229 VAL A C 1
ATOM 1731 O O . VAL A 1 229 ? -2.424 -9.627 2.725 1.00 98.88 229 VAL A O 1
ATOM 1734 N N . ARG A 1 230 ? -4.178 -9.794 4.123 1.00 97.69 230 ARG A N 1
ATOM 1735 C CA . ARG A 1 230 ? -4.682 -11.025 3.492 1.00 97.69 230 ARG A CA 1
ATOM 1736 C C . ARG A 1 230 ? -6.187 -11.179 3.452 1.00 97.69 230 ARG A C 1
ATOM 1738 O O . ARG A 1 230 ? -6.878 -10.706 4.346 1.00 97.69 230 ARG A O 1
ATOM 1745 N N . ARG A 1 231 ? -6.706 -11.904 2.458 1.00 94.06 231 ARG A N 1
ATOM 1746 C CA . ARG A 1 231 ? -8.149 -12.197 2.338 1.00 94.06 231 ARG A CA 1
ATOM 1747 C C . ARG A 1 231 ? -9.011 -10.934 2.344 1.00 94.06 231 ARG A C 1
ATOM 1749 O O . ARG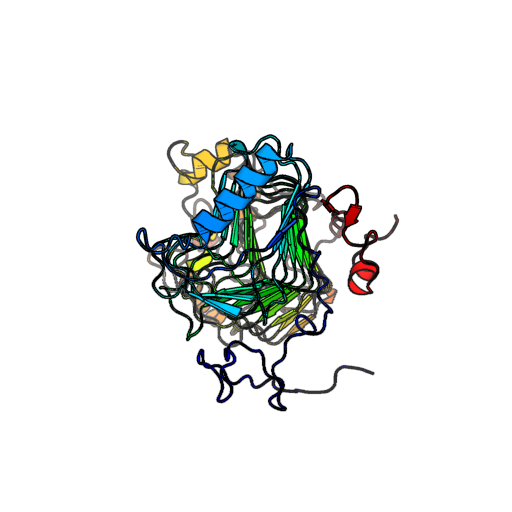 A 1 231 ? -10.115 -10.910 2.883 1.00 94.06 231 ARG A O 1
ATOM 1756 N N . THR A 1 232 ? -8.489 -9.852 1.774 1.00 95.69 232 THR A N 1
ATOM 1757 C CA . THR A 1 232 ? -9.206 -8.581 1.671 1.00 95.69 232 THR A CA 1
ATOM 1758 C C . THR A 1 232 ? -9.752 -8.350 0.270 1.00 95.69 232 THR A C 1
ATOM 1760 O O . THR A 1 232 ? -9.253 -8.891 -0.718 1.00 95.69 232 THR A O 1
ATOM 1763 N N . PHE A 1 233 ? -10.782 -7.517 0.191 1.00 94.31 233 PHE A N 1
ATOM 1764 C CA . PHE A 1 233 ? -11.408 -7.084 -1.049 1.00 94.31 233 PHE A CA 1
ATOM 1765 C C . PHE A 1 233 ? -11.267 -5.571 -1.170 1.00 94.31 233 PHE A C 1
ATOM 1767 O O . PHE A 1 233 ? -11.898 -4.824 -0.422 1.00 94.31 233 PHE A O 1
ATOM 1774 N N . ALA A 1 234 ? -10.461 -5.123 -2.127 1.00 97.06 234 ALA A N 1
ATOM 1775 C CA . ALA A 1 234 ? -10.300 -3.716 -2.459 1.00 97.06 234 ALA A CA 1
ATOM 1776 C C . ALA A 1 234 ? -10.894 -3.456 -3.845 1.00 97.06 234 ALA A C 1
ATOM 1778 O O . ALA A 1 234 ? -10.362 -3.916 -4.864 1.00 97.06 234 ALA A O 1
ATOM 1779 N N . VAL A 1 235 ? -12.026 -2.753 -3.878 1.00 95.19 235 VAL A N 1
ATOM 1780 C CA . VAL A 1 235 ? -12.852 -2.606 -5.076 1.00 95.19 235 VAL A CA 1
ATOM 1781 C C . VAL A 1 235 ? -13.091 -1.142 -5.426 1.00 95.19 235 VAL A C 1
ATOM 1783 O O . VAL A 1 235 ? -13.568 -0.378 -4.598 1.00 95.19 235 VAL A O 1
ATOM 1786 N N . GLN A 1 236 ? -12.832 -0.760 -6.675 1.00 95.38 236 GLN A N 1
ATOM 1787 C CA . GLN A 1 236 ? -13.187 0.565 -7.201 1.00 95.38 236 GLN A CA 1
ATOM 1788 C C . GLN A 1 236 ? -12.625 1.758 -6.404 1.00 95.38 236 GLN A C 1
ATOM 1790 O O . GLN A 1 236 ? -13.265 2.796 -6.264 1.00 95.38 236 GLN A O 1
ATOM 1795 N N . ASN A 1 237 ? -11.410 1.602 -5.882 1.00 98.38 237 ASN A N 1
ATOM 1796 C CA . ASN A 1 237 ? -10.605 2.665 -5.280 1.00 98.38 237 ASN A CA 1
ATOM 1797 C C . ASN A 1 237 ? -9.617 3.225 -6.319 1.00 98.38 237 ASN A C 1
ATOM 1799 O O . ASN A 1 237 ? -9.456 2.642 -7.396 1.00 98.38 237 ASN A O 1
ATOM 1803 N N . VAL A 1 238 ? -8.892 4.304 -6.015 1.00 98.56 238 VAL A N 1
ATOM 1804 C CA . VAL A 1 238 ? -7.753 4.683 -6.873 1.00 98.56 238 VAL A CA 1
ATOM 1805 C C . VAL A 1 238 ? -6.655 3.626 -6.741 1.00 98.56 238 VAL A C 1
ATOM 1807 O O . VAL A 1 238 ? -6.335 2.946 -7.716 1.00 98.56 238 VAL A O 1
ATOM 1810 N N . ALA A 1 239 ? -6.127 3.423 -5.540 1.00 98.69 239 ALA A N 1
ATOM 1811 C CA . ALA A 1 239 ? -5.276 2.290 -5.208 1.00 98.69 239 ALA A CA 1
ATOM 1812 C C . ALA A 1 239 ? -6.103 1.239 -4.462 1.00 98.69 239 ALA A C 1
ATOM 1814 O O . ALA A 1 239 ? -6.768 1.543 -3.472 1.00 98.69 239 ALA A O 1
ATOM 1815 N N . GLY A 1 240 ? -6.086 -0.010 -4.925 1.00 98.75 240 GLY A N 1
ATOM 1816 C CA . GLY A 1 240 ? -6.744 -1.096 -4.202 1.00 98.75 240 GLY A CA 1
ATOM 1817 C C . GLY A 1 240 ? -6.071 -1.326 -2.850 1.00 98.75 240 GLY A C 1
ATOM 1818 O O . GLY A 1 240 ? -6.646 -1.037 -1.797 1.00 98.75 240 GLY A O 1
ATOM 1819 N N . ILE A 1 241 ? -4.836 -1.822 -2.903 1.00 98.94 241 ILE A N 1
ATOM 1820 C CA . ILE A 1 241 ? -3.980 -2.036 -1.733 1.00 98.94 241 ILE A CA 1
ATOM 1821 C C . ILE A 1 241 ? -2.664 -1.305 -1.956 1.00 98.94 241 ILE A C 1
ATOM 1823 O O . ILE A 1 241 ? -2.020 -1.508 -2.985 1.00 98.94 241 ILE A O 1
ATOM 1827 N N . GLU A 1 242 ? -2.258 -0.495 -0.987 1.00 98.81 242 GLU A N 1
ATOM 1828 C CA . GLU A 1 242 ? -1.009 0.256 -1.006 1.00 98.81 242 GLU A CA 1
ATOM 1829 C C . GLU A 1 242 ? -0.156 -0.062 0.224 1.00 98.81 242 GLU A C 1
ATOM 1831 O O . GLU A 1 242 ? -0.618 0.043 1.363 1.00 98.81 242 GLU A O 1
ATOM 1836 N N . ILE A 1 243 ? 1.098 -0.441 -0.023 1.00 98.81 243 ILE A N 1
ATOM 1837 C CA . ILE A 1 243 ? 2.148 -0.535 0.989 1.00 98.81 243 ILE A CA 1
ATOM 1838 C C . ILE A 1 243 ? 3.151 0.580 0.712 1.00 98.81 243 ILE A C 1
ATOM 1840 O O . ILE A 1 243 ? 3.842 0.554 -0.308 1.00 98.81 243 ILE A O 1
ATOM 1844 N N . GLU A 1 244 ? 3.229 1.562 1.606 1.00 98.31 244 GLU A N 1
ATOM 1845 C CA . GLU A 1 244 ? 4.066 2.750 1.409 1.00 98.31 244 GLU A CA 1
ATOM 1846 C C . GLU A 1 244 ? 5.173 2.838 2.468 1.00 98.31 244 GLU A C 1
ATOM 1848 O O . GLU A 1 244 ? 4.897 2.741 3.660 1.00 98.31 244 GLU A O 1
ATOM 1853 N N . ASN A 1 245 ? 6.431 3.056 2.078 1.00 98.12 245 ASN A N 1
ATOM 1854 C CA . ASN A 1 245 ? 7.542 3.329 3.004 1.00 98.12 245 ASN A CA 1
ATOM 1855 C C . ASN A 1 245 ? 7.633 2.321 4.180 1.00 98.12 245 ASN A C 1
ATOM 1857 O O . ASN A 1 245 ? 7.826 2.716 5.332 1.00 98.12 245 ASN A O 1
ATOM 1861 N N . SER A 1 246 ? 7.403 1.031 3.912 1.00 98.25 246 SER A N 1
ATOM 1862 C CA . SER A 1 246 ? 7.189 -0.001 4.937 1.00 98.25 246 SER A CA 1
ATOM 1863 C C . SER A 1 246 ? 8.077 -1.228 4.761 1.00 98.25 246 SER A C 1
ATOM 1865 O O . SER A 1 246 ? 8.420 -1.590 3.637 1.00 98.25 246 SER A O 1
ATOM 1867 N N . ASP A 1 247 ? 8.380 -1.894 5.875 1.00 97.69 247 ASP A N 1
ATOM 1868 C CA . ASP A 1 247 ? 9.272 -3.053 5.931 1.00 97.69 247 ASP A CA 1
ATOM 1869 C C . ASP A 1 247 ? 8.539 -4.350 6.286 1.00 97.69 247 ASP A C 1
ATOM 1871 O O . ASP A 1 247 ? 7.626 -4.359 7.120 1.00 97.69 247 ASP A O 1
ATOM 1875 N N . ASN A 1 248 ? 9.040 -5.472 5.763 1.00 98.19 248 ASN A N 1
ATOM 1876 C CA . ASN A 1 248 ? 8.625 -6.830 6.136 1.00 98.19 248 ASN A CA 1
ATOM 1877 C C . ASN A 1 248 ? 7.117 -7.068 5.954 1.00 98.19 248 ASN A C 1
ATOM 1879 O O . ASN A 1 248 ? 6.390 -7.295 6.929 1.00 98.19 248 ASN A O 1
ATOM 1883 N N . ALA A 1 249 ? 6.644 -6.999 4.711 1.00 98.69 249 ALA A N 1
ATOM 1884 C CA . ALA A 1 249 ? 5.230 -7.131 4.381 1.00 98.69 249 ALA A CA 1
ATOM 1885 C C . ALA A 1 249 ? 4.931 -8.401 3.580 1.00 98.69 249 ALA A C 1
ATOM 1887 O O . ALA A 1 249 ? 5.482 -8.607 2.499 1.00 98.69 249 ALA A O 1
ATOM 1888 N N . ASP A 1 250 ? 3.990 -9.205 4.073 1.00 98.81 250 ASP A N 1
ATOM 1889 C CA . ASP A 1 250 ? 3.320 -10.243 3.293 1.00 98.81 250 ASP A CA 1
ATOM 1890 C C . ASP A 1 250 ? 1.917 -9.765 2.910 1.00 98.81 250 ASP A C 1
ATOM 1892 O O . ASP A 1 250 ? 1.061 -9.531 3.769 1.00 98.81 250 ASP A O 1
ATOM 1896 N N . VAL A 1 251 ? 1.671 -9.652 1.607 1.00 98.88 251 VAL A N 1
ATOM 1897 C CA . VAL A 1 251 ? 0.382 -9.246 1.040 1.00 98.88 251 VAL A CA 1
ATOM 1898 C C . VAL A 1 251 ? -0.107 -10.363 0.128 1.00 98.88 251 VAL A C 1
ATOM 1900 O O . VAL A 1 251 ? 0.423 -10.552 -0.973 1.00 98.88 251 VAL A O 1
ATOM 1903 N N . TYR A 1 252 ? -1.094 -11.131 0.587 1.00 98.69 252 TYR A N 1
ATOM 1904 C CA . TYR A 1 252 ? -1.498 -12.351 -0.109 1.00 98.69 252 TYR A CA 1
ATOM 1905 C C . TYR A 1 252 ? -2.968 -12.719 -0.020 1.00 98.69 252 TYR A C 1
ATOM 1907 O O . TYR A 1 252 ? -3.663 -12.337 0.910 1.00 98.69 252 TYR A O 1
ATOM 1915 N N . ASP A 1 253 ? -3.435 -13.511 -0.986 1.00 95.88 253 ASP A N 1
ATOM 1916 C CA . ASP A 1 253 ? -4.827 -13.978 -1.050 1.00 95.88 253 ASP A CA 1
ATOM 1917 C C . ASP A 1 253 ? -5.840 -12.816 -1.023 1.00 95.88 253 ASP A C 1
ATOM 1919 O O . ASP A 1 253 ? -6.917 -12.908 -0.443 1.00 95.88 253 ASP A O 1
ATOM 1923 N N . ASN A 1 254 ? -5.472 -11.668 -1.601 1.00 97.62 254 ASN A N 1
ATOM 1924 C CA . ASN A 1 254 ? -6.348 -10.505 -1.706 1.00 97.62 254 ASN A CA 1
ATOM 1925 C C . ASN A 1 254 ? -6.966 -10.391 -3.098 1.00 97.62 254 ASN A C 1
ATOM 1927 O O . ASN A 1 254 ? -6.390 -10.825 -4.100 1.00 97.62 254 ASN A O 1
ATOM 1931 N N . TYR A 1 255 ? -8.108 -9.715 -3.165 1.00 95.88 255 TYR A N 1
ATOM 1932 C CA . TYR A 1 255 ? -8.813 -9.404 -4.398 1.00 95.88 255 TYR A CA 1
ATOM 1933 C C . TYR A 1 255 ? -8.804 -7.891 -4.647 1.00 95.88 255 TYR A C 1
ATOM 1935 O O . TYR A 1 255 ? -9.509 -7.132 -3.981 1.00 95.88 255 TYR A O 1
ATOM 1943 N N . ALA A 1 256 ? -8.013 -7.449 -5.625 1.00 97.31 256 ALA A N 1
ATOM 1944 C CA . ALA A 1 256 ? -7.952 -6.065 -6.086 1.00 97.31 256 ALA A CA 1
ATOM 1945 C C . ALA A 1 256 ? -8.647 -5.948 -7.449 1.00 97.31 256 ALA A C 1
ATOM 1947 O O . ALA A 1 256 ? -8.134 -6.418 -8.473 1.00 97.31 256 ALA A O 1
ATOM 1948 N N . TYR A 1 257 ? -9.831 -5.336 -7.459 1.00 93.12 257 TYR A N 1
ATOM 1949 C CA . TYR A 1 257 ? -10.729 -5.342 -8.611 1.00 93.12 257 TYR A CA 1
ATOM 1950 C C . TYR A 1 257 ? -11.297 -3.968 -8.943 1.00 93.12 257 TYR A C 1
ATOM 1952 O O . TYR A 1 257 ? -11.741 -3.242 -8.060 1.00 93.12 257 TYR A O 1
ATOM 1960 N N . MET A 1 258 ? -11.345 -3.624 -10.233 1.00 95.12 258 MET A N 1
ATOM 1961 C CA . MET A 1 258 ? -11.913 -2.352 -10.701 1.00 95.12 258 MET A CA 1
ATOM 1962 C C . MET A 1 258 ? -11.299 -1.104 -10.060 1.00 95.12 258 MET A C 1
ATOM 1964 O O . MET A 1 258 ? -11.899 -0.049 -10.140 1.00 95.12 258 MET A O 1
ATOM 1968 N N . ASN A 1 259 ? -10.111 -1.171 -9.463 1.00 98.56 259 ASN A N 1
ATOM 1969 C CA . ASN A 1 259 ? -9.420 0.031 -8.993 1.00 98.56 259 ASN A CA 1
ATOM 1970 C C . ASN A 1 259 ? -8.798 0.794 -10.178 1.00 98.56 259 ASN A C 1
ATOM 1972 O O . ASN A 1 259 ? -8.812 0.296 -11.304 1.00 98.56 259 ASN A O 1
ATOM 1976 N N . THR A 1 260 ? -8.205 1.969 -9.970 1.00 98.56 260 THR A N 1
ATOM 1977 C CA . THR A 1 260 ? -7.315 2.568 -10.987 1.00 98.56 260 THR A CA 1
ATOM 1978 C C . THR A 1 260 ? -6.009 1.773 -11.093 1.00 98.56 260 THR A C 1
ATOM 1980 O O . THR A 1 260 ? -5.570 1.424 -12.194 1.00 98.56 260 THR A O 1
ATOM 1983 N N . GLY A 1 261 ? -5.413 1.466 -9.939 1.00 98.50 261 GLY A N 1
ATOM 1984 C CA . GLY A 1 261 ? -4.282 0.565 -9.751 1.00 98.50 261 GLY A CA 1
ATOM 1985 C C . GLY A 1 261 ? -4.621 -0.517 -8.723 1.00 98.50 261 GLY A C 1
ATOM 1986 O O . GLY A 1 261 ? -5.219 -0.223 -7.692 1.00 98.50 261 GLY A O 1
ATOM 1987 N N . GLY A 1 262 ? -4.272 -1.774 -8.998 1.00 98.75 262 GLY A N 1
ATOM 1988 C CA . GLY A 1 262 ? -4.618 -2.901 -8.125 1.00 98.75 262 GLY A CA 1
ATOM 1989 C C . GLY A 1 262 ? -3.797 -2.951 -6.833 1.00 98.75 262 GLY A C 1
ATOM 1990 O O . GLY A 1 262 ? -4.324 -2.691 -5.753 1.00 98.75 262 GLY A O 1
ATOM 1991 N N . LEU A 1 263 ? -2.518 -3.311 -6.956 1.00 98.88 263 LEU A N 1
ATOM 1992 C CA . LEU A 1 263 ? -1.571 -3.472 -5.844 1.00 98.88 263 LEU A CA 1
ATOM 1993 C C . LEU A 1 263 ? -0.388 -2.514 -6.024 1.00 98.88 263 LEU A C 1
ATOM 1995 O O . LEU A 1 263 ? 0.263 -2.529 -7.072 1.00 98.88 263 LEU A O 1
ATOM 1999 N N . LEU A 1 264 ? -0.111 -1.669 -5.038 1.00 98.81 264 LEU A N 1
ATOM 2000 C CA . LEU A 1 264 ? 0.891 -0.611 -5.128 1.00 98.81 264 LEU A CA 1
ATOM 2001 C C . LEU A 1 264 ? 1.919 -0.764 -4.007 1.00 98.81 264 LEU A C 1
ATOM 2003 O O . LEU A 1 264 ? 1.555 -0.857 -2.838 1.00 98.81 264 LEU A O 1
ATOM 2007 N N . ILE A 1 265 ? 3.201 -0.771 -4.370 1.00 98.69 265 ILE A N 1
ATOM 2008 C CA . ILE A 1 265 ? 4.325 -0.718 -3.430 1.00 98.69 265 ILE A CA 1
ATOM 2009 C C . ILE A 1 265 ? 5.084 0.569 -3.697 1.00 98.69 265 ILE A C 1
ATOM 2011 O O . ILE A 1 265 ? 5.740 0.703 -4.734 1.00 98.69 265 ILE A O 1
ATOM 2015 N N . PHE A 1 266 ? 4.969 1.527 -2.788 1.00 97.56 266 PHE A N 1
ATOM 2016 C CA . PHE A 1 266 ? 5.564 2.849 -2.924 1.00 97.56 266 PHE A CA 1
ATOM 2017 C C . PHE A 1 266 ? 6.660 3.053 -1.888 1.00 97.56 266 PHE A C 1
ATOM 2019 O O . PHE A 1 266 ? 6.503 2.731 -0.717 1.00 97.56 266 PHE A O 1
ATOM 2026 N N . ASP A 1 267 ? 7.764 3.658 -2.304 1.00 97.19 267 ASP A N 1
ATOM 2027 C CA . ASP A 1 267 ? 8.710 4.273 -1.382 1.00 97.19 267 ASP A CA 1
ATOM 2028 C C . ASP A 1 267 ? 8.849 5.751 -1.756 1.00 97.19 267 ASP A C 1
ATOM 2030 O O . ASP A 1 267 ? 9.497 6.116 -2.741 1.00 97.19 267 ASP A O 1
ATOM 2034 N N . LEU A 1 268 ? 8.159 6.618 -1.011 1.00 96.69 268 LEU A N 1
ATOM 2035 C CA . LEU A 1 268 ? 8.101 8.048 -1.297 1.00 96.69 268 LEU A CA 1
ATOM 2036 C C . LEU A 1 268 ? 9.136 8.846 -0.503 1.00 96.69 268 LEU A C 1
ATOM 2038 O O . LEU A 1 268 ? 9.633 8.452 0.552 1.00 96.69 268 LEU A O 1
ATOM 2042 N N . GLU A 1 269 ? 9.425 10.041 -1.001 1.00 95.56 269 GLU A N 1
ATOM 2043 C CA . GLU A 1 269 ? 10.455 10.955 -0.526 1.00 95.56 269 GLU A CA 1
ATOM 2044 C C . GLU A 1 269 ? 10.044 11.726 0.748 1.00 95.56 269 GLU A C 1
ATOM 2046 O O . GLU A 1 269 ? 10.077 12.959 0.803 1.00 95.56 269 GLU A O 1
ATOM 2051 N N . ILE A 1 270 ? 9.610 11.014 1.790 1.00 93.69 270 ILE A N 1
ATOM 2052 C CA . ILE A 1 270 ? 8.992 11.605 2.989 1.00 93.69 270 ILE A CA 1
ATOM 2053 C C . ILE A 1 270 ? 9.989 12.243 3.972 1.00 93.69 270 ILE A C 1
ATOM 2055 O O . ILE A 1 270 ? 9.635 13.221 4.633 1.00 93.69 270 ILE A O 1
ATOM 2059 N N . GLY A 1 271 ? 11.245 11.778 4.027 1.00 91.12 271 GLY A N 1
ATOM 2060 C CA . GLY A 1 271 ? 12.302 12.406 4.834 1.00 91.12 271 GLY A CA 1
ATOM 2061 C C . GLY A 1 271 ? 12.161 12.209 6.348 1.00 91.12 271 GLY A C 1
ATOM 2062 O O . GLY A 1 271 ? 12.483 13.132 7.101 1.00 91.12 271 GLY A O 1
ATOM 2063 N N . ASN A 1 272 ? 11.622 11.069 6.792 1.00 90.94 272 ASN A N 1
ATOM 2064 C CA . ASN A 1 272 ? 11.371 10.765 8.208 1.00 90.94 272 ASN A CA 1
ATOM 2065 C C . ASN A 1 272 ? 12.070 9.486 8.721 1.00 90.94 272 ASN A C 1
ATOM 2067 O O . ASN A 1 272 ? 11.764 9.020 9.821 1.00 90.94 272 ASN A O 1
ATOM 2071 N N . GLY A 1 273 ? 12.996 8.929 7.944 1.00 90.50 273 GLY A N 1
ATOM 2072 C CA . GLY A 1 273 ? 13.785 7.748 8.277 1.00 90.50 273 GLY A CA 1
ATOM 2073 C C . GLY A 1 273 ? 13.056 6.412 8.136 1.00 90.50 273 GLY A C 1
ATOM 2074 O O . GLY A 1 273 ? 13.592 5.410 8.603 1.00 90.50 273 GLY A O 1
ATOM 2075 N N . ARG A 1 274 ? 11.856 6.385 7.542 1.00 91.19 274 ARG A N 1
ATOM 2076 C CA . ARG A 1 274 ? 11.088 5.163 7.266 1.00 91.19 274 ARG A CA 1
ATOM 2077 C C . ARG A 1 274 ? 11.022 4.954 5.755 1.00 91.19 274 ARG A C 1
ATOM 2079 O O . ARG A 1 274 ? 10.381 5.740 5.066 1.00 91.19 274 ARG A O 1
ATOM 2086 N N . TYR A 1 275 ? 11.717 3.936 5.264 1.00 93.19 275 TYR A N 1
ATOM 2087 C CA . TYR A 1 275 ? 11.809 3.583 3.846 1.00 93.19 275 TYR A CA 1
ATOM 2088 C C . TYR A 1 275 ? 11.671 2.076 3.719 1.00 93.19 275 TYR A C 1
ATOM 2090 O O . TYR A 1 275 ? 12.106 1.370 4.624 1.00 93.19 275 TYR A O 1
ATOM 2098 N N . GLY A 1 276 ? 11.032 1.612 2.652 1.00 94.12 276 GLY A N 1
ATOM 2099 C CA . GLY A 1 276 ? 10.582 0.229 2.566 1.00 94.12 276 GLY A CA 1
ATOM 2100 C C . GLY A 1 276 ? 11.613 -0.757 2.026 1.00 94.12 276 GLY A C 1
ATOM 2101 O O . GLY A 1 276 ? 12.241 -0.515 0.995 1.00 94.12 276 GLY A O 1
ATOM 2102 N N . TYR A 1 277 ? 11.710 -1.908 2.686 1.00 97.00 277 TYR A N 1
ATOM 2103 C CA . TYR A 1 277 ? 12.431 -3.094 2.242 1.00 97.00 277 TYR A CA 1
ATOM 2104 C C . TYR A 1 277 ? 11.659 -4.374 2.581 1.00 97.00 277 TYR A C 1
ATOM 2106 O O . TYR A 1 277 ? 11.166 -4.564 3.695 1.00 97.00 277 TYR A O 1
ATOM 2114 N N . GLY A 1 278 ? 11.632 -5.325 1.649 1.00 97.06 278 GLY A N 1
ATOM 2115 C CA . GLY A 1 278 ? 11.148 -6.672 1.937 1.00 97.06 278 GLY A CA 1
ATOM 2116 C C . GLY A 1 278 ? 9.627 -6.767 1.906 1.00 97.06 278 GLY A C 1
ATOM 2117 O O . GLY A 1 278 ? 8.978 -6.905 2.942 1.00 97.06 278 GLY A O 1
ATOM 2118 N N . THR A 1 279 ? 9.052 -6.713 0.706 1.00 98.62 279 THR A N 1
ATOM 2119 C CA . THR A 1 279 ? 7.618 -6.949 0.481 1.00 98.62 279 THR A CA 1
ATOM 2120 C C . THR A 1 279 ? 7.390 -8.122 -0.464 1.00 98.62 279 THR A C 1
ATOM 2122 O O . THR A 1 279 ? 7.955 -8.174 -1.556 1.00 98.62 279 THR A O 1
ATOM 2125 N N . ARG A 1 280 ? 6.518 -9.051 -0.075 1.00 98.81 280 ARG A N 1
ATOM 2126 C CA . ARG A 1 280 ? 6.086 -10.187 -0.893 1.00 98.81 280 ARG A CA 1
ATOM 2127 C C . ARG A 1 280 ? 4.620 -10.017 -1.281 1.00 98.81 280 ARG A C 1
ATOM 2129 O O . ARG A 1 280 ? 3.743 -10.008 -0.420 1.00 98.81 280 ARG A O 1
ATOM 2136 N N . LEU A 1 281 ? 4.360 -9.910 -2.582 1.00 98.81 281 LEU A N 1
ATOM 2137 C CA . LEU A 1 281 ? 3.027 -9.915 -3.183 1.00 98.81 281 LEU A CA 1
ATOM 2138 C C . LEU A 1 281 ? 2.765 -11.291 -3.802 1.00 98.81 281 LEU A C 1
ATOM 2140 O O . LEU A 1 281 ? 3.340 -11.594 -4.855 1.00 98.81 281 LEU A O 1
ATOM 2144 N N . PHE A 1 282 ? 1.904 -12.113 -3.194 1.00 98.75 282 PHE A N 1
ATOM 2145 C CA . PHE A 1 282 ? 1.647 -13.459 -3.716 1.00 98.75 282 PHE A CA 1
ATOM 2146 C C . PHE A 1 282 ? 0.235 -13.997 -3.562 1.00 98.75 282 PHE A C 1
ATOM 2148 O O . PHE A 1 282 ? -0.490 -13.622 -2.656 1.00 98.75 282 PHE A O 1
ATOM 2155 N N . GLY A 1 283 ? -0.184 -14.885 -4.466 1.00 95.81 283 GLY A N 1
ATOM 2156 C CA . GLY A 1 283 ? -1.523 -15.477 -4.418 1.00 95.81 283 GLY A CA 1
ATOM 2157 C C . GLY A 1 283 ? -2.666 -14.463 -4.546 1.00 95.81 283 GLY A C 1
ATOM 2158 O O . GLY A 1 283 ? -3.803 -14.795 -4.235 1.00 95.81 283 GLY A O 1
ATOM 2159 N N . ASN A 1 284 ? -2.392 -13.221 -4.957 1.00 98.38 284 ASN A N 1
ATOM 2160 C CA . ASN A 1 284 ? -3.418 -12.193 -5.104 1.00 98.38 284 ASN A CA 1
ATOM 2161 C C . ASN A 1 284 ? -4.088 -12.279 -6.476 1.00 98.38 284 ASN A C 1
ATOM 2163 O O . ASN A 1 284 ? -3.502 -12.737 -7.462 1.00 98.38 284 ASN A O 1
ATOM 2167 N N . VAL A 1 285 ? -5.294 -11.730 -6.554 1.00 95.75 285 VAL A N 1
ATOM 2168 C CA . VAL A 1 285 ? -6.052 -11.561 -7.791 1.00 95.75 285 VAL A CA 1
ATOM 2169 C C . VAL A 1 285 ? -6.189 -10.066 -8.077 1.00 95.75 285 VAL A C 1
ATOM 2171 O O . VAL A 1 285 ? -6.953 -9.365 -7.420 1.00 95.75 285 VAL A O 1
ATOM 2174 N N . ALA A 1 286 ? -5.438 -9.567 -9.059 1.00 96.81 286 ALA A N 1
ATOM 2175 C CA . ALA A 1 286 ? -5.434 -8.166 -9.481 1.00 96.81 286 ALA A CA 1
ATOM 2176 C C . ALA A 1 286 ? -6.033 -8.046 -10.887 1.00 96.81 286 ALA A C 1
ATOM 2178 O O . ALA A 1 286 ? -5.322 -8.131 -11.899 1.00 96.81 286 ALA A O 1
ATOM 2179 N N . VAL A 1 287 ? -7.357 -7.879 -10.968 1.00 91.81 287 VAL A N 1
ATOM 2180 C CA . VAL A 1 287 ? -8.085 -8.016 -12.236 1.00 91.81 287 VAL A CA 1
ATOM 2181 C C . VAL A 1 287 ? -8.924 -6.803 -12.590 1.00 91.81 287 VAL A C 1
ATOM 2183 O O . VAL A 1 287 ? -9.605 -6.224 -11.753 1.00 91.81 287 VAL A O 1
ATOM 2186 N N . SER A 1 288 ? -8.913 -6.448 -13.874 1.00 94.88 288 SER A N 1
ATOM 2187 C CA . SER A 1 288 ? -9.719 -5.354 -14.433 1.00 94.88 288 SER A CA 1
ATOM 2188 C C . SER A 1 288 ? -9.632 -4.042 -13.644 1.00 94.88 288 SER A C 1
ATOM 2190 O O . SER A 1 288 ? -10.628 -3.328 -13.543 1.00 94.88 288 SER A O 1
ATOM 2192 N N . ASN A 1 289 ? -8.463 -3.719 -13.085 1.00 97.12 289 ASN A N 1
ATOM 2193 C CA . ASN A 1 289 ? -8.203 -2.456 -12.399 1.00 97.12 289 ASN A CA 1
ATOM 2194 C C . ASN A 1 289 ? -8.099 -1.334 -13.435 1.00 97.12 289 ASN A C 1
ATOM 2196 O O . ASN A 1 289 ? -7.007 -0.919 -13.804 1.00 97.12 289 ASN A O 1
ATOM 2200 N N . ASN A 1 290 ? -9.256 -0.911 -13.948 1.00 96.94 290 ASN A N 1
ATOM 2201 C CA . ASN A 1 290 ? -9.418 -0.024 -15.094 1.00 96.94 290 ASN A CA 1
ATOM 2202 C C . ASN A 1 290 ? -10.217 1.244 -14.772 1.00 96.94 290 ASN A C 1
ATOM 2204 O O . ASN A 1 290 ? -10.574 1.956 -15.711 1.00 96.94 290 ASN A O 1
ATOM 2208 N N . GLU A 1 291 ? -10.547 1.511 -13.508 1.00 97.12 291 GLU A N 1
ATOM 2209 C CA . GLU A 1 291 ? -11.290 2.719 -13.135 1.00 97.12 291 GLU A CA 1
ATOM 2210 C C . GLU A 1 291 ? -10.469 3.969 -13.452 1.00 97.12 291 GLU A C 1
ATOM 2212 O O . GLU A 1 291 ? -9.240 3.969 -13.319 1.00 97.12 291 GLU A O 1
ATOM 2217 N N . GLU A 1 292 ? -11.130 5.031 -13.917 1.00 96.81 292 GLU A N 1
ATOM 2218 C CA . GLU A 1 292 ? -10.421 6.289 -14.164 1.00 96.81 292 GLU A CA 1
ATOM 2219 C C . GLU A 1 292 ? -9.799 6.796 -12.868 1.00 96.81 292 GLU A C 1
ATOM 2221 O O . GLU A 1 292 ? -10.353 6.599 -11.798 1.00 96.81 292 GLU A O 1
ATOM 2226 N N . ASN A 1 293 ? -8.649 7.463 -12.941 1.00 97.75 293 ASN A N 1
ATOM 2227 C CA . ASN A 1 293 ? -8.034 7.998 -11.733 1.00 97.75 293 ASN A CA 1
ATOM 2228 C C . ASN A 1 293 ? -8.875 9.171 -11.209 1.00 97.75 293 ASN A C 1
ATOM 2230 O O . ASN A 1 293 ? -8.985 10.204 -11.875 1.00 97.75 293 ASN A O 1
ATOM 2234 N N . PHE A 1 294 ? -9.463 9.007 -10.025 1.00 97.44 294 PHE A N 1
ATOM 2235 C CA . PHE A 1 294 ? -10.285 10.018 -9.359 1.00 97.44 294 PHE A CA 1
ATOM 2236 C C . PHE A 1 294 ? -9.609 10.592 -8.110 1.00 97.44 294 PHE A C 1
ATOM 2238 O O . PHE A 1 294 ? -10.279 11.155 -7.247 1.00 97.44 294 PHE A O 1
ATOM 2245 N N . ALA A 1 295 ? -8.281 10.496 -8.011 1.00 97.00 295 ALA A N 1
ATOM 2246 C CA . ALA A 1 295 ? -7.571 10.967 -6.836 1.00 97.00 295 ALA A CA 1
ATOM 2247 C C . ALA A 1 295 ? -7.719 12.471 -6.603 1.00 97.00 295 ALA A C 1
ATOM 2249 O O . ALA A 1 295 ? -7.642 13.302 -7.517 1.00 97.00 295 ALA A O 1
ATOM 2250 N N . ALA A 1 296 ? -7.861 12.851 -5.335 1.00 89.12 296 ALA A N 1
ATOM 2251 C CA . ALA A 1 296 ? -7.885 14.258 -4.953 1.00 89.12 296 ALA A CA 1
ATOM 2252 C C . ALA A 1 296 ? -6.516 14.931 -5.146 1.00 89.12 296 ALA A C 1
ATOM 2254 O O . ALA A 1 296 ? -6.439 16.088 -5.572 1.00 89.12 296 ALA A O 1
ATOM 2255 N N . SER A 1 297 ? -5.430 14.230 -4.813 1.00 89.69 297 SER A N 1
ATOM 2256 C CA . SER A 1 297 ? -4.057 14.741 -4.882 1.00 89.69 297 SER A CA 1
ATOM 2257 C C . SER A 1 297 ? -3.038 13.605 -4.714 1.00 89.69 297 SER A C 1
ATOM 2259 O O . SER A 1 297 ? -3.411 12.441 -4.729 1.00 89.69 297 SER A O 1
ATOM 2261 N N . GLY A 1 298 ? -1.762 13.946 -4.515 1.00 91.75 298 GLY A N 1
ATOM 2262 C CA . GLY A 1 298 ? -0.726 12.971 -4.170 1.00 91.75 298 GLY A CA 1
ATOM 2263 C C . GLY A 1 298 ? -0.119 12.261 -5.378 1.00 91.75 298 GLY A C 1
ATOM 2264 O O . GLY A 1 298 ? -0.456 12.543 -6.529 1.00 91.75 298 GLY A O 1
ATOM 2265 N N . VAL A 1 299 ? 0.826 11.363 -5.100 1.00 93.12 299 VAL A N 1
ATOM 2266 C CA . VAL A 1 299 ? 1.503 10.560 -6.130 1.00 93.12 299 VAL A CA 1
ATOM 2267 C C . VAL A 1 299 ? 0.544 9.542 -6.746 1.00 93.12 299 VAL A C 1
ATOM 2269 O O . VAL A 1 299 ? 0.597 9.327 -7.957 1.00 93.12 299 VAL A O 1
ATOM 2272 N N . VAL A 1 300 ? -0.396 9.006 -5.964 1.00 95.69 300 VAL A N 1
ATOM 2273 C CA . VAL A 1 300 ? -1.429 8.074 -6.437 1.00 95.69 300 VAL A CA 1
ATOM 2274 C C . VAL A 1 300 ? -2.240 8.638 -7.617 1.00 95.69 300 VAL A C 1
ATOM 2276 O O . VAL A 1 300 ? -2.614 7.912 -8.535 1.00 95.69 300 VAL A O 1
ATOM 2279 N N . GLY A 1 301 ? -2.430 9.964 -7.678 1.00 95.75 301 GLY A N 1
ATOM 2280 C CA . GLY A 1 301 ? -3.120 10.640 -8.783 1.00 95.75 301 GLY A CA 1
ATOM 2281 C C . GLY A 1 301 ? -2.387 10.579 -10.125 1.00 95.75 301 GLY A C 1
ATOM 2282 O O . GLY A 1 301 ? -2.933 10.972 -11.153 1.00 95.75 301 GLY A O 1
ATOM 2283 N N . THR A 1 302 ? -1.146 10.091 -10.134 1.00 94.50 302 THR A N 1
ATOM 2284 C CA . THR A 1 302 ? -0.356 9.871 -11.353 1.00 94.50 302 THR A CA 1
ATOM 2285 C C . THR A 1 302 ? -0.446 8.438 -11.874 1.00 94.50 302 THR A C 1
ATOM 2287 O O . THR A 1 302 ? 0.016 8.174 -12.986 1.00 94.50 302 THR A O 1
ATOM 2290 N N . VAL A 1 303 ? -1.056 7.526 -11.106 1.00 97.25 303 VAL A N 1
ATOM 2291 C CA . VAL A 1 303 ? -1.201 6.111 -11.463 1.00 97.25 303 VAL A CA 1
ATOM 2292 C C . VAL A 1 303 ? -2.072 5.998 -12.715 1.00 97.25 303 VAL A C 1
ATOM 2294 O O . VAL A 1 303 ? -3.233 6.423 -12.692 1.00 97.25 303 VAL A O 1
ATOM 2297 N N . PRO A 1 304 ? -1.546 5.433 -13.817 1.00 97.25 304 PRO A N 1
ATOM 2298 C CA . PRO A 1 304 ? -2.338 5.206 -15.013 1.00 97.25 304 PRO A CA 1
ATOM 2299 C C . PRO A 1 304 ? -3.470 4.204 -14.734 1.00 97.25 304 PRO A C 1
ATOM 2301 O O . PRO A 1 304 ? -3.180 3.111 -14.233 1.00 97.25 304 PRO A O 1
ATOM 2304 N N . PRO A 1 305 ? -4.728 4.516 -15.105 1.00 98.12 305 PRO A N 1
ATOM 2305 C CA . PRO A 1 305 ? -5.808 3.533 -15.128 1.00 98.12 305 PRO A CA 1
ATOM 2306 C C . PRO A 1 305 ? -5.394 2.283 -15.896 1.00 98.12 305 PRO A C 1
ATOM 2308 O O . PRO A 1 305 ? -4.771 2.391 -16.955 1.00 98.12 305 PRO A O 1
ATOM 2311 N N . GLY A 1 306 ? -5.756 1.096 -15.421 1.00 97.94 306 GLY A N 1
ATOM 2312 C CA . GLY A 1 306 ? -5.376 -0.151 -16.086 1.00 97.94 306 GLY A CA 1
ATOM 2313 C C . GLY A 1 306 ? -4.082 -0.763 -15.562 1.00 97.94 306 GLY A C 1
ATOM 2314 O O . GLY A 1 306 ? -3.456 -1.523 -16.302 1.00 97.94 306 GLY A O 1
ATOM 2315 N N . THR A 1 307 ? -3.638 -0.423 -14.351 1.00 98.69 307 THR A N 1
ATOM 2316 C 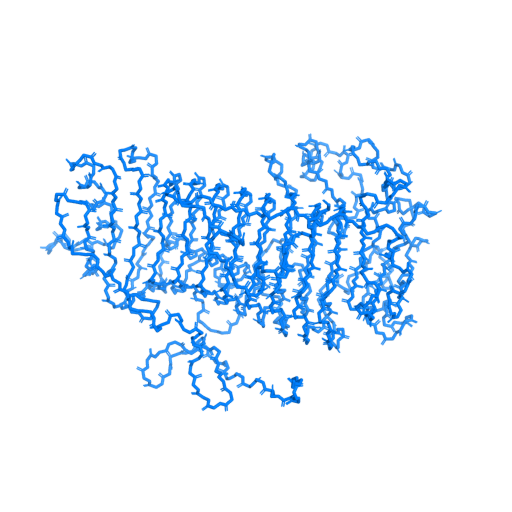CA . THR A 1 307 ? -2.384 -0.944 -13.780 1.00 98.69 307 THR A CA 1
ATOM 2317 C C . THR A 1 307 ? -2.675 -2.055 -12.770 1.00 98.69 307 THR A C 1
ATOM 2319 O O . THR A 1 307 ? -3.344 -1.834 -11.768 1.00 98.69 307 THR A O 1
ATOM 2322 N N . GLY A 1 308 ? -2.179 -3.270 -13.020 1.00 98.75 308 GLY A N 1
ATOM 2323 C CA . GLY A 1 308 ? -2.347 -4.404 -12.104 1.00 98.75 308 GLY A CA 1
ATOM 2324 C C . GLY A 1 308 ? -1.516 -4.248 -10.832 1.00 98.75 308 GLY A C 1
ATOM 2325 O O . GLY A 1 308 ? -2.067 -4.163 -9.737 1.00 98.75 308 GLY A O 1
ATOM 2326 N N . VAL A 1 309 ? -0.196 -4.178 -10.999 1.00 98.94 309 VAL A N 1
ATOM 2327 C CA . VAL A 1 309 ? 0.786 -3.961 -9.931 1.00 98.94 309 VAL A CA 1
ATOM 2328 C C . VAL A 1 309 ? 1.684 -2.779 -10.296 1.00 98.94 309 VAL A C 1
ATOM 2330 O O . VAL A 1 309 ? 2.144 -2.691 -11.437 1.00 98.94 309 VAL A O 1
ATOM 2333 N N . LEU A 1 310 ? 1.958 -1.889 -9.345 1.00 98.81 310 LEU A N 1
ATOM 2334 C CA . LEU A 1 310 ? 2.886 -0.770 -9.515 1.00 98.81 310 LEU A CA 1
ATOM 2335 C C . LEU A 1 310 ? 3.920 -0.760 -8.389 1.00 98.81 310 LEU A C 1
ATOM 2337 O O . LEU A 1 310 ? 3.565 -0.674 -7.219 1.00 98.81 310 LEU A O 1
ATOM 2341 N N . LEU A 1 311 ? 5.194 -0.812 -8.760 1.00 98.81 311 LEU A N 1
ATOM 2342 C CA . LEU A 1 311 ? 6.332 -0.664 -7.861 1.00 98.81 311 LEU A CA 1
ATOM 2343 C C . LEU A 1 311 ? 6.982 0.687 -8.153 1.00 98.81 311 LEU A C 1
ATOM 2345 O O . LEU A 1 311 ? 7.356 0.950 -9.302 1.00 98.81 311 LEU A O 1
ATOM 2349 N N . LEU A 1 312 ? 7.100 1.538 -7.138 1.00 98.38 312 LEU A N 1
ATOM 2350 C CA . LEU A 1 312 ? 7.684 2.870 -7.253 1.00 98.38 312 LEU A CA 1
ATOM 2351 C C . LEU A 1 312 ? 8.839 3.019 -6.268 1.00 98.38 312 LEU A C 1
ATOM 2353 O O . LEU A 1 312 ? 8.613 3.055 -5.061 1.00 98.38 312 LEU A O 1
ATOM 2357 N N . ALA A 1 313 ? 10.054 3.150 -6.809 1.00 97.38 313 ALA A N 1
ATOM 2358 C CA . ALA A 1 313 ? 11.292 3.361 -6.047 1.00 97.38 313 ALA A CA 1
ATOM 2359 C C . ALA A 1 313 ? 11.524 2.338 -4.917 1.00 97.38 313 ALA A C 1
ATOM 2361 O O . ALA A 1 313 ? 12.135 2.644 -3.905 1.00 97.38 313 ALA A O 1
ATOM 2362 N N . SER A 1 314 ? 10.997 1.128 -5.085 1.00 95.81 314 SER A N 1
ATOM 2363 C CA . SER A 1 314 ? 11.016 0.088 -4.063 1.00 95.81 314 SER A CA 1
ATOM 2364 C C . SER A 1 314 ? 12.307 -0.732 -4.092 1.00 95.81 314 SER A C 1
ATOM 2366 O O . SER A 1 314 ? 12.918 -0.926 -5.149 1.00 95.81 314 SER A O 1
ATOM 2368 N N . GLU A 1 315 ? 12.667 -1.287 -2.939 1.00 96.12 315 GLU A N 1
ATOM 2369 C CA . GLU A 1 315 ? 13.779 -2.219 -2.777 1.00 96.12 315 GLU A CA 1
ATOM 2370 C C . GLU A 1 315 ? 13.302 -3.518 -2.115 1.00 96.12 315 GLU A C 1
ATOM 2372 O O . GLU A 1 315 ? 12.459 -3.495 -1.217 1.00 96.12 315 GLU A O 1
ATOM 2377 N N . GLY A 1 316 ? 13.809 -4.664 -2.573 1.00 97.69 316 GLY A N 1
ATOM 2378 C CA . GLY A 1 316 ? 13.477 -5.966 -1.994 1.00 97.69 316 GLY A CA 1
ATOM 2379 C C . GLY A 1 316 ? 11.991 -6.288 -2.140 1.00 97.69 316 GLY A C 1
ATOM 2380 O O . GLY A 1 316 ? 11.275 -6.397 -1.144 1.00 97.69 316 GLY A O 1
ATOM 2381 N N . VAL A 1 317 ? 11.510 -6.428 -3.379 1.00 98.56 317 VAL A N 1
ATOM 2382 C CA . VAL A 1 317 ? 10.105 -6.764 -3.662 1.00 98.56 317 VAL A CA 1
ATOM 2383 C C . VAL A 1 317 ? 10.010 -8.032 -4.495 1.00 98.56 317 VAL A C 1
ATOM 2385 O O . VAL A 1 317 ? 10.601 -8.131 -5.571 1.00 98.56 317 VAL A O 1
ATOM 2388 N N . GLU A 1 318 ? 9.202 -8.982 -4.035 1.00 98.38 318 GLU A N 1
ATOM 2389 C CA . GLU A 1 318 ? 8.909 -10.223 -4.748 1.00 98.38 318 GLU A CA 1
ATOM 2390 C C . GLU A 1 318 ? 7.435 -10.252 -5.169 1.00 98.38 318 GLU A C 1
ATOM 2392 O O . GLU A 1 318 ? 6.540 -10.208 -4.328 1.00 98.38 318 GLU A O 1
ATOM 2397 N N . VAL A 1 319 ? 7.172 -10.332 -6.474 1.00 98.75 319 VAL A N 1
ATOM 2398 C CA . VAL A 1 319 ? 5.825 -10.415 -7.058 1.00 98.75 319 VAL A CA 1
ATOM 2399 C C . VAL A 1 319 ? 5.672 -11.779 -7.710 1.00 98.75 319 VAL A C 1
ATOM 2401 O O . VAL A 1 319 ? 6.235 -12.017 -8.785 1.00 98.75 319 VAL A O 1
ATOM 2404 N N . PHE A 1 320 ? 4.932 -12.684 -7.072 1.00 98.12 320 PHE A N 1
ATOM 2405 C CA . PHE A 1 320 ? 4.855 -14.063 -7.541 1.00 98.12 320 PHE A CA 1
ATOM 2406 C C . PHE A 1 320 ? 3.531 -14.763 -7.309 1.00 98.12 320 PHE A C 1
ATOM 2408 O O . PHE A 1 320 ? 2.804 -14.442 -6.389 1.00 98.12 320 PHE A O 1
ATOM 2415 N N . ASP A 1 321 ? 3.214 -15.748 -8.147 1.00 97.25 321 ASP A N 1
ATOM 2416 C CA . ASP A 1 321 ? 1.994 -16.551 -8.011 1.00 97.25 321 ASP A CA 1
ATOM 2417 C C . ASP A 1 321 ? 0.692 -15.716 -7.958 1.00 97.25 321 ASP A C 1
ATOM 2419 O O . ASP A 1 321 ? -0.294 -16.111 -7.342 1.00 97.25 321 ASP A O 1
ATOM 2423 N N . ASN A 1 322 ? 0.652 -14.554 -8.620 1.00 98.38 322 ASN A N 1
ATOM 2424 C CA . ASN A 1 322 ? -0.551 -13.717 -8.699 1.00 98.38 322 ASN A CA 1
ATOM 2425 C C . ASN A 1 322 ? -1.322 -13.940 -10.010 1.00 98.38 322 ASN A C 1
ATOM 2427 O O . ASN A 1 322 ? -0.728 -14.165 -11.070 1.00 98.38 322 ASN A O 1
ATOM 2431 N N . ASP A 1 323 ? -2.646 -13.800 -9.959 1.00 96.31 323 ASP A N 1
ATOM 2432 C CA . ASP A 1 323 ? -3.520 -13.702 -11.129 1.00 96.31 323 ASP A CA 1
ATOM 2433 C C . ASP A 1 323 ? -3.681 -12.236 -11.525 1.00 96.31 323 ASP A C 1
ATOM 2435 O O . ASP A 1 323 ? -4.410 -11.478 -10.883 1.00 96.31 323 ASP A O 1
ATOM 2439 N N . ILE A 1 324 ? -3.018 -11.824 -12.605 1.00 98.25 324 ILE A N 1
ATOM 2440 C CA . ILE A 1 324 ? -3.010 -10.428 -13.057 1.00 98.25 324 ILE A CA 1
ATOM 2441 C C . ILE A 1 324 ? -3.616 -10.372 -14.456 1.00 98.25 324 ILE A C 1
ATOM 2443 O O . ILE A 1 324 ? -2.963 -10.700 -15.450 1.00 98.25 324 ILE A O 1
ATOM 2447 N N . SER A 1 325 ? -4.884 -9.976 -14.567 1.00 95.50 325 SER A N 1
ATOM 2448 C CA . SER A 1 325 ? -5.574 -10.063 -15.857 1.00 95.50 325 SER A CA 1
ATOM 2449 C C . SER A 1 325 ? -6.573 -8.953 -16.155 1.00 95.50 325 SER A C 1
ATOM 2451 O O . SER A 1 325 ? -7.209 -8.394 -15.270 1.00 95.50 325 SER A O 1
ATOM 2453 N N . GLY A 1 326 ? -6.716 -8.615 -17.439 1.00 92.19 326 GLY A N 1
ATOM 2454 C CA . GLY A 1 326 ? -7.711 -7.636 -17.897 1.00 92.19 326 GLY A CA 1
ATOM 2455 C C . GLY A 1 326 ? -7.411 -6.179 -17.523 1.00 92.19 326 GLY A C 1
ATOM 2456 O O . GLY A 1 326 ? -8.281 -5.329 -17.697 1.00 92.19 326 GLY A O 1
ATOM 2457 N N . ASN A 1 327 ? -6.210 -5.886 -17.016 1.00 96.88 327 ASN A N 1
ATOM 2458 C CA . ASN A 1 327 ? -5.755 -4.530 -16.707 1.00 96.88 327 ASN A CA 1
ATOM 2459 C C . ASN A 1 327 ? -5.335 -3.817 -18.008 1.00 96.88 327 ASN A C 1
ATOM 2461 O O . ASN A 1 327 ? -4.431 -4.264 -18.713 1.00 96.88 327 ASN A O 1
ATOM 2465 N N . GLU A 1 328 ? -6.005 -2.725 -18.367 1.00 97.94 328 GLU A N 1
ATOM 2466 C CA . GLU A 1 328 ? -5.958 -2.118 -19.704 1.00 97.94 328 GLU A CA 1
ATOM 2467 C C . GLU A 1 328 ? -4.611 -1.467 -20.072 1.00 97.94 328 GLU A C 1
ATOM 2469 O O . GLU A 1 328 ? -4.379 -1.220 -21.259 1.00 97.94 328 GLU A O 1
ATOM 2474 N N . THR A 1 329 ? -3.714 -1.246 -19.106 1.00 98.25 329 THR A N 1
ATOM 2475 C CA . THR A 1 329 ? -2.391 -0.629 -19.292 1.00 98.25 329 THR A CA 1
ATOM 2476 C C . THR A 1 329 ? -1.253 -1.622 -19.042 1.00 98.25 329 THR A C 1
ATOM 2478 O O . THR A 1 329 ? -0.670 -2.112 -20.007 1.00 98.25 329 THR A O 1
ATOM 2481 N N . PHE A 1 330 ? -0.932 -1.942 -17.785 1.00 98.38 330 PHE A N 1
ATOM 2482 C CA . PHE A 1 330 ? 0.198 -2.806 -17.417 1.00 98.38 330 PHE A CA 1
ATOM 2483 C C . PHE A 1 330 ? -0.257 -3.944 -16.505 1.00 98.38 330 PHE A C 1
ATOM 2485 O O . PHE A 1 330 ? -1.120 -3.758 -15.648 1.00 98.38 330 PHE A O 1
ATOM 2492 N N . ALA A 1 331 ? 0.363 -5.116 -16.650 1.00 98.62 331 ALA A N 1
ATOM 2493 C CA . ALA A 1 331 ? 0.302 -6.152 -15.625 1.00 98.62 331 ALA A CA 1
ATOM 2494 C C . ALA A 1 331 ? 1.140 -5.725 -14.417 1.00 98.62 331 ALA A C 1
ATOM 2496 O O . ALA A 1 331 ? 0.620 -5.647 -13.308 1.00 98.62 331 ALA A O 1
ATOM 2497 N N . VAL A 1 332 ? 2.411 -5.394 -14.661 1.00 98.81 332 VAL A N 1
ATOM 2498 C CA . VAL A 1 332 ? 3.341 -4.879 -13.653 1.00 98.81 332 VAL A CA 1
ATOM 2499 C C . VAL A 1 332 ? 4.091 -3.686 -14.236 1.00 98.81 332 VAL A C 1
ATOM 2501 O O . VAL A 1 332 ? 4.683 -3.783 -15.310 1.00 98.81 332 VAL A O 1
ATOM 2504 N N . ALA A 1 333 ? 4.088 -2.563 -13.532 1.00 98.50 333 ALA A N 1
ATOM 2505 C CA . ALA A 1 333 ? 4.965 -1.438 -13.811 1.00 98.50 333 ALA A CA 1
ATOM 2506 C C . ALA A 1 333 ? 5.953 -1.298 -12.656 1.00 98.50 333 ALA A C 1
ATOM 2508 O O . ALA A 1 333 ? 5.547 -1.105 -11.518 1.00 98.50 333 ALA A O 1
ATOM 2509 N N . ALA A 1 334 ? 7.244 -1.407 -12.942 1.00 98.44 334 ALA A N 1
ATOM 2510 C CA . ALA A 1 334 ? 8.305 -1.202 -11.971 1.00 98.44 334 ALA A CA 1
ATOM 2511 C C . ALA A 1 334 ? 9.104 0.027 -12.393 1.00 98.44 334 ALA A C 1
ATOM 2513 O O . ALA A 1 334 ? 9.930 -0.035 -13.306 1.00 98.44 334 ALA A O 1
ATOM 2514 N N . VAL A 1 335 ? 8.886 1.149 -11.713 1.00 97.62 335 VAL A N 1
ATOM 2515 C CA . VAL A 1 335 ? 9.515 2.429 -12.044 1.00 97.62 335 VAL A CA 1
ATOM 2516 C C . VAL A 1 335 ? 10.278 3.029 -10.862 1.00 97.62 335 VAL A C 1
ATOM 2518 O O . VAL A 1 335 ? 9.902 2.930 -9.702 1.00 97.62 335 VAL A O 1
ATOM 2521 N N . SER A 1 336 ? 11.386 3.677 -11.173 1.00 97.12 336 SER A N 1
ATOM 2522 C CA . SER A 1 336 ? 12.114 4.591 -10.308 1.00 97.12 336 SER A CA 1
ATOM 2523 C C . SER A 1 336 ? 11.346 5.903 -10.117 1.00 97.12 336 SER A C 1
ATOM 2525 O O . SER A 1 336 ? 10.537 6.320 -10.955 1.00 97.12 336 SER A O 1
ATOM 2527 N N . PHE A 1 337 ? 11.666 6.632 -9.047 1.00 96.75 337 PHE A N 1
ATOM 2528 C CA . PHE A 1 337 ? 11.053 7.936 -8.777 1.00 96.75 337 PHE A CA 1
ATOM 2529 C C . PHE A 1 337 ? 11.401 8.995 -9.837 1.00 96.75 337 PHE A C 1
ATOM 2531 O O . PHE A 1 337 ? 10.726 10.022 -9.958 1.00 96.75 337 PHE A O 1
ATOM 2538 N N . PHE A 1 338 ? 12.423 8.749 -10.664 1.00 94.00 338 PHE A N 1
ATOM 2539 C CA . PHE A 1 338 ? 12.797 9.652 -11.750 1.00 94.00 338 PHE A CA 1
ATOM 2540 C C . PHE A 1 338 ? 11.681 9.849 -12.779 1.00 94.00 338 PHE A C 1
ATOM 2542 O O . PHE A 1 338 ? 11.671 10.877 -13.452 1.00 94.00 338 PHE A O 1
ATOM 2549 N N . MET A 1 339 ? 10.707 8.939 -12.858 1.00 91.44 339 MET A N 1
ATOM 2550 C CA . MET A 1 339 ? 9.517 9.123 -13.695 1.00 91.44 339 MET A CA 1
ATOM 2551 C C . MET A 1 339 ? 8.592 10.239 -13.202 1.00 91.44 339 MET A C 1
ATOM 2553 O O . MET A 1 339 ? 7.901 10.857 -14.009 1.00 91.44 339 MET A O 1
ATOM 2557 N N . LEU A 1 340 ? 8.615 10.536 -11.903 1.00 91.75 340 LEU A N 1
ATOM 2558 C CA . LEU A 1 340 ? 7.847 11.623 -11.293 1.00 91.75 340 LEU A CA 1
ATOM 2559 C C . LEU A 1 340 ? 8.679 12.902 -11.159 1.00 91.75 340 LEU A C 1
ATOM 2561 O O . LEU A 1 340 ? 8.154 14.010 -11.274 1.00 91.75 340 LEU A O 1
ATOM 2565 N N . ASN A 1 341 ? 9.991 12.764 -10.949 1.00 91.56 341 ASN A N 1
ATOM 2566 C CA . ASN A 1 341 ? 10.929 13.880 -10.931 1.00 91.56 341 ASN A CA 1
ATOM 2567 C C . ASN A 1 341 ? 12.205 13.567 -11.727 1.00 91.56 341 ASN A C 1
ATOM 2569 O O . ASN A 1 341 ? 13.183 13.038 -11.198 1.00 91.56 341 ASN A O 1
ATOM 2573 N N . GLN A 1 342 ? 12.223 13.990 -12.989 1.00 86.69 342 GLN A N 1
ATOM 2574 C CA . GLN A 1 342 ? 13.346 13.777 -13.910 1.00 86.69 342 GLN A CA 1
ATOM 2575 C C . GLN A 1 342 ? 14.533 14.728 -13.675 1.00 86.69 342 GLN A C 1
ATOM 2577 O O . GLN A 1 342 ? 15.601 14.555 -14.265 1.00 86.69 342 GLN A O 1
ATOM 2582 N N . ASN A 1 343 ? 14.384 15.759 -12.836 1.00 89.38 343 ASN A N 1
ATOM 2583 C CA . ASN A 1 343 ? 15.455 16.718 -12.594 1.00 89.38 343 ASN A CA 1
ATOM 2584 C C . ASN A 1 343 ? 16.472 16.153 -11.595 1.00 89.38 343 ASN A C 1
ATOM 2586 O O . ASN A 1 343 ? 16.406 16.421 -10.395 1.00 89.38 343 ASN A O 1
ATOM 2590 N N . VAL A 1 344 ? 17.460 15.419 -12.110 1.00 90.50 344 VAL A N 1
ATOM 2591 C CA . VAL A 1 344 ? 18.533 14.782 -11.324 1.00 90.50 344 VAL A CA 1
ATOM 2592 C C . VAL A 1 344 ? 19.211 15.759 -10.349 1.00 90.50 344 VAL A C 1
ATOM 2594 O O . VAL A 1 344 ? 19.564 15.376 -9.237 1.00 90.50 344 VAL A O 1
ATOM 2597 N N . ALA A 1 345 ? 19.339 17.044 -10.698 1.00 92.81 345 ALA A N 1
ATOM 2598 C CA . ALA A 1 345 ? 19.952 18.043 -9.822 1.00 92.81 345 ALA A CA 1
ATOM 2599 C C . ALA A 1 345 ? 19.164 18.304 -8.523 1.00 92.81 345 ALA A C 1
ATOM 2601 O O . ALA A 1 345 ? 19.765 18.719 -7.529 1.00 92.81 345 ALA A O 1
ATOM 2602 N N . ASP A 1 346 ? 17.847 18.070 -8.501 1.00 95.44 346 ASP A N 1
ATOM 2603 C CA . ASP A 1 346 ? 17.035 18.262 -7.295 1.00 95.44 346 ASP A CA 1
ATOM 2604 C C . ASP A 1 346 ? 17.391 17.247 -6.195 1.00 95.44 346 ASP A C 1
ATOM 2606 O O . ASP A 1 346 ? 17.354 17.604 -5.018 1.00 95.44 346 ASP A O 1
ATOM 2610 N N . TYR A 1 347 ? 17.828 16.036 -6.555 1.00 95.75 347 TYR A N 1
ATOM 2611 C CA . TYR A 1 347 ? 18.240 14.987 -5.610 1.00 95.75 347 TYR A CA 1
ATOM 2612 C C . TYR A 1 347 ? 19.557 15.321 -4.890 1.00 95.75 347 TYR A C 1
ATOM 2614 O O . TYR A 1 347 ? 19.774 14.902 -3.760 1.00 95.75 347 TYR A O 1
ATOM 2622 N N . PHE A 1 348 ? 20.418 16.143 -5.501 1.00 95.25 348 PHE A N 1
ATOM 2623 C CA . PHE A 1 348 ? 21.643 16.660 -4.871 1.00 95.25 348 PHE A CA 1
ATOM 2624 C C . PHE A 1 348 ? 21.404 17.920 -4.032 1.00 95.25 348 PHE A C 1
ATOM 2626 O O . PHE A 1 348 ? 22.333 18.443 -3.410 1.00 95.25 348 PHE A O 1
ATOM 2633 N N . ASN A 1 349 ? 20.189 18.470 -4.056 1.00 96.00 349 ASN A N 1
ATOM 2634 C CA . ASN A 1 349 ? 19.888 19.741 -3.427 1.00 96.00 349 ASN A CA 1
ATOM 2635 C C . ASN A 1 349 ? 19.250 19.527 -2.043 1.00 96.00 349 ASN A C 1
ATOM 2637 O O . ASN A 1 349 ? 18.059 19.224 -1.971 1.00 96.00 349 ASN A O 1
ATOM 2641 N N . PRO A 1 350 ? 19.960 19.813 -0.934 1.00 93.12 350 PRO A N 1
ATOM 2642 C CA . PRO A 1 350 ? 19.457 19.571 0.422 1.00 93.12 350 PRO A CA 1
ATOM 2643 C C . PRO A 1 350 ? 18.312 20.512 0.838 1.00 93.12 350 PRO A C 1
ATOM 2645 O O . PRO A 1 350 ? 17.869 20.485 1.980 1.00 93.12 350 PRO A O 1
ATOM 2648 N N . THR A 1 351 ? 17.855 21.397 -0.054 1.00 95.19 351 THR A N 1
ATOM 2649 C CA . THR A 1 351 ? 16.686 22.266 0.168 1.00 95.19 351 THR A CA 1
ATOM 2650 C C . THR A 1 351 ? 15.422 21.766 -0.532 1.00 95.19 351 THR A C 1
ATOM 2652 O O . THR A 1 351 ? 14.350 22.339 -0.341 1.00 95.19 351 THR A O 1
ATOM 2655 N N . LYS A 1 352 ? 15.533 20.727 -1.366 1.00 96.31 352 LYS A N 1
ATOM 2656 C CA . LYS A 1 352 ? 14.416 20.101 -2.081 1.00 96.31 352 LYS A CA 1
ATOM 2657 C C . LYS A 1 352 ? 13.931 18.881 -1.309 1.00 96.31 352 LYS A C 1
ATOM 2659 O O . LYS A 1 352 ? 14.744 18.207 -0.692 1.00 96.31 352 LYS A O 1
ATOM 2664 N N . LYS A 1 353 ? 12.632 18.571 -1.398 1.00 95.06 353 LYS A N 1
ATOM 2665 C CA . LYS A 1 353 ? 12.016 17.415 -0.720 1.00 95.06 353 LYS A CA 1
ATOM 2666 C C . LYS A 1 353 ? 12.775 16.112 -1.025 1.00 95.06 353 LYS A C 1
ATOM 2668 O O . LYS A 1 353 ? 13.284 15.490 -0.104 1.00 95.06 353 LYS A O 1
ATOM 2673 N N . VAL A 1 354 ? 12.992 15.814 -2.312 1.00 96.06 354 VAL A N 1
ATOM 2674 C CA . VAL A 1 354 ? 13.799 14.662 -2.761 1.00 96.06 354 VAL A CA 1
ATOM 2675 C C . VAL A 1 354 ? 15.228 14.663 -2.203 1.00 96.06 354 VAL A C 1
ATOM 2677 O O . VAL A 1 354 ? 15.702 13.631 -1.753 1.00 96.06 354 VAL A O 1
ATOM 2680 N N . GLY A 1 355 ? 15.921 15.806 -2.176 1.00 96.44 355 GLY A N 1
ATOM 2681 C CA . GLY A 1 355 ? 17.295 15.868 -1.670 1.00 96.44 355 GLY A CA 1
ATOM 2682 C C . GLY A 1 355 ? 17.394 15.757 -0.146 1.00 96.44 355 GLY A C 1
ATOM 2683 O O . GLY A 1 355 ? 18.396 15.261 0.361 1.00 96.44 355 GLY A O 1
ATOM 2684 N N . ILE A 1 356 ? 16.357 16.180 0.586 1.00 96.00 356 ILE A N 1
ATOM 2685 C CA . ILE A 1 356 ? 16.231 15.941 2.031 1.00 96.00 356 ILE A CA 1
ATOM 2686 C C . ILE A 1 356 ? 16.032 14.446 2.288 1.00 96.00 356 ILE A C 1
ATOM 2688 O O . ILE A 1 356 ? 16.768 13.886 3.092 1.00 96.00 356 ILE A O 1
ATOM 2692 N N . ALA A 1 357 ? 15.102 13.804 1.575 1.00 96.38 357 ALA A N 1
ATOM 2693 C CA . ALA A 1 357 ? 14.836 12.375 1.719 1.00 96.38 357 ALA A CA 1
ATOM 2694 C C . ALA A 1 357 ? 16.071 11.522 1.388 1.00 96.38 357 ALA A C 1
ATOM 2696 O O . ALA A 1 357 ? 16.450 10.659 2.173 1.00 96.38 357 ALA A O 1
ATOM 2697 N N . VAL A 1 358 ? 16.775 11.814 0.287 1.00 96.56 358 VAL A N 1
ATOM 2698 C CA . VAL A 1 358 ? 18.020 11.102 -0.063 1.00 96.56 358 VAL A CA 1
ATOM 2699 C C . VAL A 1 358 ? 19.088 11.254 1.023 1.00 96.56 358 VAL A C 1
ATOM 2701 O O . VAL A 1 358 ? 19.770 10.290 1.365 1.00 96.56 358 VAL A O 1
ATOM 2704 N N . ALA A 1 359 ? 19.243 12.453 1.592 1.00 94.62 359 ALA A N 1
ATOM 2705 C CA . ALA A 1 359 ? 20.192 12.682 2.682 1.00 94.62 359 ALA A CA 1
ATOM 2706 C C . ALA A 1 359 ? 19.811 11.942 3.979 1.00 94.62 359 ALA A C 1
ATOM 2708 O O . ALA A 1 359 ? 20.683 11.688 4.811 1.00 94.62 359 ALA A O 1
ATOM 2709 N N . ASP A 1 360 ? 18.530 11.619 4.136 1.00 95.12 360 ASP A N 1
ATOM 2710 C CA . ASP A 1 360 ? 17.953 10.883 5.259 1.00 95.12 360 ASP A CA 1
ATOM 2711 C C . ASP A 1 360 ? 17.955 9.354 5.046 1.00 95.12 360 ASP A C 1
ATOM 2713 O O . ASP A 1 360 ? 17.698 8.599 5.977 1.00 95.12 360 ASP A O 1
ATOM 2717 N N . GLY A 1 361 ? 18.336 8.885 3.854 1.00 93.25 361 GLY A N 1
ATOM 2718 C CA . GLY A 1 361 ? 18.530 7.464 3.548 1.00 93.25 361 GLY A CA 1
ATOM 2719 C C . GLY A 1 361 ? 17.646 6.922 2.430 1.00 93.25 361 GLY A C 1
ATOM 2720 O O . GLY A 1 361 ? 17.901 5.810 1.981 1.00 93.25 361 GLY A O 1
ATOM 2721 N N . TRP A 1 362 ? 16.679 7.703 1.940 1.00 96.31 362 TRP A N 1
ATOM 2722 C CA . TRP A 1 362 ? 15.798 7.305 0.842 1.00 96.31 362 TRP A CA 1
ATOM 2723 C C . TRP A 1 362 ? 16.564 7.046 -0.460 1.00 96.31 362 TRP A C 1
ATOM 2725 O O . TRP A 1 362 ? 17.608 7.662 -0.744 1.00 96.31 362 TRP A O 1
ATOM 2735 N N . ARG A 1 363 ? 16.009 6.168 -1.292 1.00 94.75 363 ARG A N 1
ATOM 2736 C CA . ARG A 1 363 ? 16.601 5.714 -2.547 1.00 94.75 363 ARG A CA 1
ATOM 2737 C C . ARG A 1 363 ? 15.575 5.846 -3.676 1.00 94.75 363 ARG A C 1
ATOM 2739 O O . ARG A 1 363 ? 14.493 5.295 -3.571 1.00 94.75 363 ARG A O 1
ATOM 2746 N N . PRO A 1 364 ? 15.862 6.597 -4.759 1.00 96.12 364 PRO A N 1
ATOM 2747 C CA . PRO A 1 364 ? 14.897 6.786 -5.845 1.00 96.12 364 PRO A CA 1
ATOM 2748 C C . PRO A 1 364 ? 14.888 5.644 -6.871 1.00 96.12 364 PRO A C 1
ATOM 2750 O O . PRO A 1 364 ? 14.130 5.719 -7.842 1.00 96.12 364 PRO A O 1
ATOM 2753 N N . THR A 1 365 ? 15.783 4.660 -6.742 1.00 96.75 365 THR A N 1
ATOM 2754 C CA . THR A 1 365 ? 15.971 3.568 -7.710 1.00 96.75 365 THR A CA 1
ATOM 2755 C C . THR A 1 365 ? 15.186 2.314 -7.325 1.00 96.75 365 THR A C 1
ATOM 2757 O O . THR A 1 365 ? 14.613 2.242 -6.249 1.00 96.75 365 THR A O 1
ATOM 2760 N N . LEU A 1 366 ? 15.120 1.342 -8.239 1.00 96.75 366 LEU A N 1
ATOM 2761 C CA . LEU A 1 366 ? 14.528 0.028 -7.984 1.00 96.75 366 LEU A CA 1
ATOM 2762 C C . LEU A 1 366 ? 15.620 -1.006 -7.767 1.00 96.75 366 LEU A C 1
ATOM 2764 O O . LEU A 1 366 ? 16.425 -1.203 -8.674 1.00 96.75 366 LEU A O 1
ATOM 2768 N N . ARG A 1 367 ? 15.628 -1.729 -6.656 1.00 96.06 367 ARG A N 1
ATOM 2769 C CA . ARG A 1 367 ? 16.639 -2.771 -6.413 1.00 96.06 367 ARG A CA 1
ATOM 2770 C C . ARG A 1 367 ? 16.010 -4.040 -5.873 1.00 96.06 367 ARG A C 1
ATOM 2772 O O . ARG A 1 367 ? 14.959 -3.993 -5.249 1.00 96.06 367 ARG A O 1
ATOM 2779 N N . GLU A 1 368 ? 16.650 -5.175 -6.136 1.00 96.88 368 GLU A N 1
ATOM 2780 C CA . GLU A 1 368 ? 16.205 -6.479 -5.617 1.00 96.88 368 GLU A CA 1
ATOM 2781 C C . GLU A 1 368 ? 14.723 -6.766 -5.951 1.00 96.88 368 GLU A C 1
ATOM 2783 O O . GLU A 1 368 ? 13.927 -7.154 -5.096 1.00 96.88 368 GLU A O 1
ATOM 2788 N N . ILE A 1 369 ? 14.333 -6.530 -7.209 1.00 97.94 369 ILE A N 1
ATOM 2789 C CA . ILE A 1 369 ? 12.957 -6.735 -7.681 1.00 97.94 369 ILE A CA 1
ATOM 2790 C C . ILE A 1 369 ? 12.868 -8.086 -8.381 1.00 97.94 369 ILE A C 1
ATOM 2792 O O . ILE A 1 369 ? 13.561 -8.315 -9.371 1.00 97.94 369 ILE A O 1
ATOM 2796 N N . ASN A 1 370 ? 11.988 -8.968 -7.921 1.00 97.31 370 ASN A N 1
ATOM 2797 C CA . ASN A 1 370 ? 11.830 -10.315 -8.462 1.00 97.31 370 ASN A CA 1
ATOM 2798 C C . ASN A 1 370 ? 10.378 -10.570 -8.891 1.00 97.31 370 ASN A C 1
ATOM 2800 O O . ASN A 1 370 ? 9.487 -10.670 -8.052 1.00 97.31 370 ASN A O 1
ATOM 2804 N N . ILE A 1 371 ? 10.130 -10.680 -10.198 1.00 98.06 371 ILE A N 1
ATOM 2805 C CA . ILE A 1 371 ? 8.796 -10.908 -10.775 1.00 98.06 371 ILE A CA 1
ATOM 2806 C C . ILE A 1 371 ? 8.768 -12.288 -11.434 1.00 98.06 371 ILE A C 1
ATOM 2808 O O . ILE A 1 371 ? 9.328 -12.473 -12.518 1.00 98.06 371 ILE A O 1
ATOM 2812 N N . ARG A 1 372 ? 8.091 -13.260 -10.822 1.00 95.50 372 ARG A N 1
ATOM 2813 C CA . ARG A 1 372 ? 8.122 -14.670 -11.257 1.00 95.50 372 ARG A CA 1
ATOM 2814 C C . ARG A 1 372 ? 6.778 -15.367 -11.099 1.00 95.50 372 ARG A C 1
ATOM 2816 O O . ARG A 1 372 ? 5.969 -14.948 -10.294 1.00 95.50 372 ARG A O 1
ATOM 2823 N N . ASP A 1 373 ? 6.538 -16.444 -11.839 1.00 94.69 373 ASP A N 1
ATOM 2824 C CA . ASP A 1 373 ? 5.396 -17.354 -11.619 1.00 94.69 373 ASP A CA 1
ATOM 2825 C C . ASP A 1 373 ? 3.983 -16.721 -11.633 1.00 94.69 373 ASP A C 1
ATOM 2827 O O . ASP A 1 373 ? 3.013 -17.342 -11.202 1.00 94.69 373 ASP A O 1
ATOM 2831 N N . ASN A 1 374 ? 3.823 -15.497 -12.146 1.00 97.75 374 ASN A N 1
ATOM 2832 C CA . ASN A 1 374 ? 2.522 -14.840 -12.239 1.00 97.75 374 ASN A CA 1
ATOM 2833 C C . ASN A 1 374 ? 1.752 -15.307 -13.477 1.00 97.75 374 ASN A C 1
ATOM 2835 O O . ASN A 1 374 ? 2.308 -15.547 -14.555 1.00 97.75 374 ASN A O 1
ATOM 2839 N N . ARG A 1 375 ? 0.429 -15.356 -13.348 1.00 96.38 375 ARG A N 1
ATOM 2840 C CA . ARG A 1 375 ? -0.509 -15.696 -14.420 1.00 96.38 375 ARG A CA 1
ATOM 2841 C C . ARG A 1 375 ? -1.031 -14.401 -15.029 1.00 96.38 375 ARG A C 1
ATOM 2843 O O . ARG A 1 375 ? -2.009 -13.818 -14.566 1.00 96.38 375 ARG A O 1
ATOM 2850 N N . ILE A 1 376 ? -0.344 -13.934 -16.068 1.00 97.62 376 ILE A N 1
ATOM 2851 C CA . ILE A 1 376 ? -0.606 -12.634 -16.692 1.00 97.62 376 ILE A CA 1
ATOM 2852 C C . ILE A 1 376 ? -1.348 -12.806 -18.018 1.00 97.62 376 ILE A C 1
ATOM 2854 O O . ILE A 1 376 ? -0.928 -13.572 -18.888 1.00 97.62 376 ILE A O 1
ATOM 2858 N N . SER A 1 377 ? -2.442 -12.069 -18.215 1.00 94.81 377 SER A N 1
ATOM 2859 C CA . SER A 1 377 ? -3.162 -12.079 -19.496 1.00 94.81 377 SER A CA 1
ATOM 2860 C C . SER A 1 377 ? -3.984 -10.814 -19.757 1.00 94.81 377 SER A C 1
ATOM 2862 O O . SER A 1 377 ? -4.366 -10.096 -18.840 1.00 94.81 377 SER A O 1
ATOM 2864 N N . ASN A 1 378 ? -4.310 -10.556 -21.029 1.00 92.81 378 ASN A N 1
ATOM 2865 C CA . ASN A 1 378 ? -5.215 -9.477 -21.452 1.00 92.81 378 ASN A CA 1
ATOM 2866 C C . ASN A 1 378 ? -4.824 -8.075 -20.942 1.00 92.81 378 ASN A C 1
ATOM 2868 O O . ASN A 1 378 ? -5.687 -7.330 -20.482 1.00 92.81 378 ASN A O 1
ATOM 2872 N N . THR A 1 379 ? -3.541 -7.720 -21.032 1.00 94.06 379 THR A N 1
ATOM 2873 C CA . THR A 1 379 ? -3.037 -6.396 -20.637 1.00 94.06 379 THR A CA 1
ATOM 2874 C C . THR A 1 379 ? -2.684 -5.509 -21.828 1.00 94.06 379 THR A C 1
ATOM 2876 O O . THR A 1 379 ? -2.529 -6.003 -22.946 1.00 94.06 379 THR A O 1
ATOM 2879 N N . GLY A 1 380 ? -2.567 -4.196 -21.606 1.00 93.62 380 GLY A N 1
ATOM 2880 C CA . GLY A 1 380 ? -2.174 -3.232 -22.647 1.00 93.62 380 GLY A CA 1
ATOM 2881 C C . GLY A 1 380 ? -3.218 -3.033 -23.752 1.00 93.62 380 GLY A C 1
ATOM 2882 O O . GLY A 1 380 ? -2.881 -2.632 -24.866 1.00 93.62 380 GLY A O 1
ATOM 2883 N N . THR A 1 381 ? -4.485 -3.344 -23.471 1.00 94.19 381 THR A N 1
ATOM 2884 C CA . THR A 1 381 ? -5.594 -3.324 -24.439 1.00 94.19 381 THR A CA 1
ATOM 2885 C C . THR A 1 381 ? -6.164 -1.928 -24.683 1.00 94.19 381 THR A C 1
ATOM 2887 O O . THR A 1 381 ? -6.621 -1.643 -25.794 1.00 94.19 381 THR A O 1
ATOM 2890 N N . LYS A 1 382 ? -6.145 -1.053 -23.671 1.00 95.88 382 LYS A N 1
ATOM 2891 C CA . LYS A 1 382 ? -6.656 0.326 -23.743 1.00 95.88 382 LYS A CA 1
ATOM 2892 C C . LYS A 1 382 ? -5.889 1.260 -22.783 1.00 95.88 382 LYS A C 1
ATOM 2894 O O . LYS A 1 382 ? -6.482 1.879 -21.893 1.00 95.88 382 LYS A O 1
ATOM 2899 N N . PRO A 1 383 ? -4.566 1.375 -22.971 1.00 95.88 383 PRO A N 1
ATOM 2900 C CA . PRO A 1 383 ? -3.706 2.158 -22.100 1.00 95.88 383 PRO A CA 1
ATOM 2901 C C . PRO A 1 383 ? -4.041 3.648 -22.167 1.00 95.88 383 PRO A C 1
ATOM 2903 O O . PRO A 1 383 ? -4.280 4.192 -23.251 1.00 95.88 383 PRO A O 1
ATOM 2906 N N . ARG A 1 384 ? -4.052 4.316 -21.011 1.00 95.12 384 ARG A N 1
ATOM 2907 C CA . ARG A 1 384 ? -4.350 5.753 -20.889 1.00 95.12 384 ARG A CA 1
ATOM 2908 C C . ARG A 1 384 ? -3.841 6.329 -19.570 1.00 95.12 384 ARG A C 1
ATOM 2910 O O . ARG A 1 384 ? -3.422 5.589 -18.693 1.00 95.12 384 ARG A O 1
ATOM 2917 N N . GLY A 1 385 ? -3.915 7.650 -19.441 1.00 92.56 385 GLY A N 1
ATOM 2918 C CA . GLY A 1 385 ? -3.471 8.391 -18.263 1.00 92.56 385 GLY A CA 1
ATOM 2919 C C . GLY A 1 385 ? -2.361 9.378 -18.605 1.00 92.56 385 GLY A C 1
ATOM 2920 O O . GLY A 1 385 ? -1.548 9.135 -19.502 1.00 92.56 385 GLY A O 1
ATOM 2921 N N . ASP A 1 386 ? -2.333 10.493 -17.881 1.00 89.81 386 ASP A N 1
ATOM 2922 C CA . ASP A 1 386 ? -1.488 11.643 -18.209 1.00 89.81 386 ASP A CA 1
ATOM 2923 C C . ASP A 1 386 ? 0.005 11.306 -18.192 1.00 89.81 386 ASP A C 1
ATOM 2925 O O . ASP A 1 386 ? 0.743 11.785 -19.054 1.00 89.81 386 ASP A O 1
ATOM 2929 N N . LEU A 1 387 ? 0.452 10.438 -17.276 1.00 89.75 387 LEU A N 1
ATOM 2930 C CA . LEU A 1 387 ? 1.850 10.005 -17.192 1.00 89.75 387 LEU A CA 1
ATOM 2931 C C . LEU A 1 387 ? 2.316 9.288 -18.471 1.00 89.75 387 LEU A C 1
ATOM 2933 O O . LEU A 1 387 ? 3.474 9.405 -18.862 1.00 89.75 387 LEU A O 1
ATOM 2937 N N . LEU A 1 388 ? 1.414 8.582 -19.159 1.00 92.50 388 LEU A N 1
ATOM 2938 C CA . LEU A 1 388 ? 1.748 7.857 -20.385 1.00 92.50 388 LEU A CA 1
ATOM 2939 C C . LEU A 1 388 ? 1.787 8.759 -21.619 1.00 92.50 388 LEU A C 1
ATOM 2941 O O . LEU A 1 388 ? 2.482 8.451 -22.588 1.00 92.50 388 LEU A O 1
ATOM 2945 N N . THR A 1 389 ? 1.010 9.840 -21.615 1.00 91.25 389 THR A N 1
ATOM 2946 C CA . THR A 1 389 ? 0.886 10.767 -22.750 1.00 91.25 389 THR A CA 1
ATOM 2947 C C . THR A 1 389 ? 1.713 12.036 -22.590 1.00 91.25 389 THR A C 1
ATOM 2949 O O . THR A 1 389 ? 1.870 12.783 -23.554 1.00 91.25 389 THR A O 1
ATOM 2952 N N . SER A 1 390 ? 2.240 12.290 -21.395 1.00 88.69 390 SER A N 1
ATOM 2953 C CA . SER A 1 390 ? 3.147 13.403 -21.147 1.00 88.69 390 SER A CA 1
ATOM 2954 C C . SER A 1 390 ? 4.508 13.127 -21.793 1.00 88.69 390 SER A C 1
ATOM 2956 O O . SER A 1 390 ? 5.052 12.033 -21.623 1.00 88.69 390 SER A O 1
ATOM 2958 N N . PRO A 1 391 ? 5.081 14.092 -22.533 1.00 85.44 391 PRO A N 1
ATOM 2959 C CA . PRO A 1 391 ? 6.413 13.944 -23.102 1.00 85.44 391 PRO A CA 1
ATOM 2960 C C . PRO A 1 391 ? 7.454 13.732 -22.004 1.00 85.44 391 PRO A C 1
ATOM 2962 O O . PRO A 1 391 ? 7.538 14.536 -21.075 1.00 85.44 391 PRO A O 1
ATOM 2965 N N . LEU A 1 392 ? 8.294 12.704 -22.144 1.00 82.19 392 LEU A N 1
ATOM 2966 C CA . LEU A 1 392 ? 9.462 12.532 -21.273 1.00 82.19 392 LEU A CA 1
ATOM 2967 C C . LEU A 1 392 ? 10.486 13.653 -21.474 1.00 82.19 392 LEU A C 1
ATOM 2969 O O . LEU A 1 392 ? 11.323 13.896 -20.613 1.00 82.19 392 LEU A O 1
ATOM 2973 N N . ILE A 1 393 ? 10.434 14.324 -22.624 1.00 77.56 393 ILE A N 1
ATOM 2974 C CA . ILE A 1 393 ? 11.375 15.359 -23.033 1.00 77.56 393 ILE A CA 1
ATOM 2975 C C . ILE A 1 393 ? 10.582 16.606 -23.387 1.00 77.56 393 ILE A C 1
ATOM 2977 O O . ILE A 1 393 ? 9.762 16.610 -24.309 1.00 77.56 393 ILE A O 1
ATOM 2981 N N . ALA A 1 394 ? 10.839 17.690 -22.657 1.00 75.19 394 ALA A N 1
ATOM 2982 C CA . ALA A 1 394 ? 10.132 18.947 -22.850 1.00 75.19 394 ALA A CA 1
ATOM 2983 C C . ALA A 1 394 ? 10.257 19.440 -24.304 1.00 75.19 394 ALA A C 1
ATOM 2985 O O . ALA A 1 394 ? 11.348 19.764 -24.775 1.00 75.19 394 ALA A O 1
ATOM 2986 N N . GLY A 1 395 ? 9.119 19.541 -24.996 1.00 74.75 395 GLY A N 1
ATOM 2987 C CA . GLY A 1 395 ? 9.048 20.001 -26.385 1.00 74.75 395 GLY A CA 1
ATOM 2988 C C . GLY A 1 395 ? 9.239 18.915 -27.450 1.00 74.75 395 GLY A C 1
ATOM 2989 O O . GLY A 1 395 ? 9.311 19.268 -28.626 1.00 74.75 395 GLY A O 1
ATOM 2990 N N . ASN A 1 396 ? 9.301 17.635 -27.070 1.00 78.88 396 ASN A N 1
ATOM 2991 C CA . ASN A 1 396 ? 9.308 16.502 -27.995 1.00 78.88 396 ASN A CA 1
ATOM 2992 C C . ASN A 1 396 ? 8.123 15.567 -27.704 1.00 78.88 396 ASN A C 1
ATOM 2994 O O . ASN A 1 396 ? 8.251 14.608 -26.945 1.00 78.88 396 ASN A O 1
ATOM 2998 N N . ASP A 1 397 ? 6.971 15.846 -28.315 1.00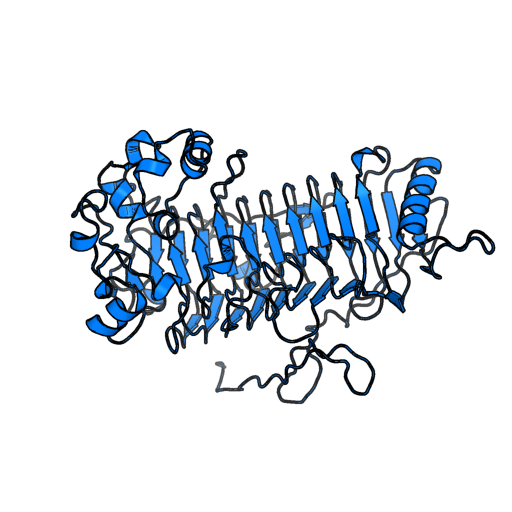 78.25 397 ASP A N 1
ATOM 2999 C CA . ASP A 1 397 ? 5.724 15.104 -28.077 1.00 78.25 397 ASP A CA 1
ATOM 3000 C C . ASP A 1 397 ? 5.817 13.608 -28.439 1.00 78.25 397 ASP A C 1
ATOM 3002 O O . ASP A 1 397 ? 5.108 12.787 -27.858 1.00 78.25 397 ASP A O 1
ATOM 3006 N N . ASP A 1 398 ? 6.741 13.233 -29.329 1.00 78.00 398 ASP A N 1
ATOM 3007 C CA . ASP A 1 398 ? 6.976 11.839 -29.731 1.00 78.00 398 ASP A CA 1
ATOM 3008 C C . ASP A 1 398 ? 7.700 11.021 -28.641 1.00 78.00 398 ASP A C 1
ATOM 3010 O O . ASP A 1 398 ? 7.785 9.798 -28.741 1.00 78.00 398 ASP A O 1
ATOM 3014 N N . SER A 1 399 ? 8.205 11.676 -27.587 1.00 81.94 399 SER A N 1
ATOM 3015 C CA . SER A 1 399 ? 8.878 11.028 -26.449 1.00 81.94 399 SER A CA 1
ATOM 3016 C C . SER A 1 399 ? 7.928 10.534 -25.354 1.00 81.94 399 SER A C 1
ATOM 3018 O O . SER A 1 399 ? 8.387 9.993 -24.351 1.00 81.94 399 SER A O 1
ATOM 3020 N N . ALA A 1 400 ? 6.617 10.738 -25.496 1.00 90.25 400 ALA A N 1
ATOM 3021 C CA . ALA A 1 400 ? 5.647 10.213 -24.542 1.00 90.25 400 ALA A CA 1
ATOM 3022 C C . ALA A 1 400 ? 5.563 8.675 -24.622 1.00 90.25 400 ALA A C 1
ATOM 3024 O O . ALA A 1 400 ? 5.584 8.093 -25.708 1.00 90.25 400 ALA A O 1
ATOM 3025 N N . ILE A 1 401 ? 5.442 8.014 -23.465 1.00 92.94 401 ILE A N 1
ATOM 3026 C CA . ILE A 1 401 ? 5.552 6.550 -23.320 1.00 92.94 401 ILE A CA 1
ATOM 3027 C C . ILE A 1 401 ? 4.569 5.805 -24.228 1.00 92.94 401 ILE A C 1
ATOM 3029 O O . ILE A 1 401 ? 4.963 4.927 -24.999 1.00 92.94 401 ILE A O 1
ATOM 3033 N N . LEU A 1 402 ? 3.287 6.164 -24.157 1.00 93.94 402 LEU A N 1
ATOM 3034 C CA . LEU A 1 402 ? 2.228 5.525 -24.932 1.00 93.94 402 LEU A CA 1
ATOM 3035 C C . LEU A 1 402 ? 2.429 5.692 -26.447 1.00 93.94 402 LEU A C 1
ATOM 3037 O O . LEU A 1 402 ? 2.530 4.670 -27.131 1.00 93.94 402 LEU A O 1
ATOM 3041 N N . PRO A 1 403 ? 2.501 6.913 -27.018 1.00 93.06 403 PRO A N 1
ATOM 3042 C CA . PRO A 1 403 ? 2.669 7.062 -28.461 1.00 93.06 403 PRO A CA 1
ATOM 3043 C C . PRO A 1 403 ? 3.986 6.468 -28.972 1.00 93.06 403 PRO A C 1
ATOM 3045 O O . PRO A 1 403 ? 3.986 5.922 -30.076 1.00 93.06 403 PRO A O 1
ATOM 3048 N N . ALA A 1 404 ? 5.068 6.490 -28.187 1.00 92.62 404 ALA A N 1
ATOM 3049 C CA . ALA A 1 404 ? 6.334 5.879 -28.579 1.00 92.62 404 ALA A CA 1
ATOM 3050 C C . ALA A 1 404 ? 6.231 4.348 -28.690 1.00 92.62 404 ALA A C 1
ATOM 3052 O O . ALA A 1 404 ? 6.534 3.791 -29.750 1.00 92.62 404 ALA A O 1
ATOM 3053 N N . PHE A 1 405 ? 5.718 3.656 -27.662 1.00 94.88 405 PHE A N 1
ATOM 3054 C CA . PHE A 1 405 ? 5.505 2.204 -27.738 1.00 94.88 405 PHE A CA 1
ATOM 3055 C C . PHE A 1 405 ? 4.510 1.825 -28.846 1.00 94.88 405 PHE A C 1
ATOM 3057 O O . PHE A 1 405 ? 4.776 0.899 -29.615 1.00 94.88 405 PHE A O 1
ATOM 3064 N N . MET A 1 406 ? 3.404 2.566 -28.996 1.00 93.06 406 MET A N 1
ATOM 3065 C CA . MET A 1 406 ? 2.447 2.349 -30.092 1.00 93.06 406 MET A CA 1
ATOM 3066 C C . MET A 1 406 ? 3.081 2.541 -31.469 1.00 93.06 406 MET A C 1
ATOM 3068 O O . MET A 1 406 ? 2.839 1.738 -32.368 1.00 93.06 406 MET A O 1
ATOM 3072 N N . GLY A 1 407 ? 3.878 3.592 -31.650 1.00 91.56 407 GLY A N 1
ATOM 3073 C CA . GLY A 1 407 ? 4.492 3.925 -32.933 1.00 91.56 407 GLY A CA 1
ATOM 3074 C C . GLY A 1 407 ? 5.581 2.941 -33.353 1.00 91.56 407 GLY A C 1
ATOM 3075 O O . GLY A 1 407 ? 5.683 2.616 -34.537 1.00 91.56 407 GLY A O 1
ATOM 3076 N N . LEU A 1 408 ? 6.374 2.456 -32.395 1.00 89.69 408 LEU A N 1
ATOM 3077 C CA . LEU A 1 408 ? 7.512 1.569 -32.650 1.00 89.69 408 LEU A CA 1
ATOM 3078 C C . LEU A 1 408 ? 7.119 0.089 -32.674 1.00 89.69 408 LEU A C 1
ATOM 3080 O O . LEU A 1 408 ? 7.590 -0.653 -33.535 1.00 89.69 408 LEU A O 1
ATOM 3084 N N . ASN A 1 409 ? 6.241 -0.332 -31.760 1.00 89.81 409 ASN A N 1
ATOM 3085 C CA . ASN A 1 409 ? 5.962 -1.747 -31.503 1.00 89.81 409 ASN A CA 1
ATOM 3086 C C . ASN A 1 409 ? 4.500 -2.141 -31.770 1.00 89.81 409 ASN A C 1
ATOM 3088 O O . ASN A 1 409 ? 4.206 -3.317 -31.981 1.00 89.81 409 ASN A O 1
ATOM 3092 N N . GLY A 1 410 ? 3.577 -1.174 -31.788 1.00 92.00 410 GLY A N 1
ATOM 3093 C CA . GLY A 1 410 ? 2.150 -1.404 -32.037 1.00 92.00 410 GLY A CA 1
ATOM 3094 C C . GLY A 1 410 ? 1.344 -1.886 -30.827 1.00 92.00 410 GLY A C 1
ATOM 3095 O O . GLY A 1 410 ? 0.141 -2.095 -30.968 1.00 92.00 410 GLY A O 1
ATOM 3096 N N . TYR A 1 411 ? 1.974 -2.067 -29.663 1.00 93.69 411 TYR A N 1
ATOM 3097 C CA . TYR A 1 411 ? 1.328 -2.437 -28.397 1.00 93.69 411 TYR A CA 1
ATOM 3098 C C . TYR A 1 411 ? 2.224 -2.052 -27.190 1.00 93.69 411 TYR A C 1
ATOM 3100 O O . TYR A 1 411 ? 3.395 -1.723 -27.392 1.00 93.69 411 TYR A O 1
ATOM 3108 N N . LEU A 1 412 ? 1.678 -2.024 -25.962 1.00 95.44 412 LEU A N 1
ATOM 3109 C CA . LEU A 1 412 ? 2.466 -1.838 -24.731 1.00 95.44 412 LEU A CA 1
ATOM 3110 C C . LEU A 1 412 ? 2.860 -3.191 -24.135 1.00 95.44 412 LEU A C 1
ATOM 3112 O O . LEU A 1 412 ? 2.047 -4.117 -24.170 1.00 95.44 412 LEU A O 1
ATOM 3116 N N . PRO A 1 413 ? 4.070 -3.312 -23.563 1.00 97.31 413 PRO A N 1
ATOM 3117 C CA . PRO A 1 413 ? 4.473 -4.538 -22.895 1.00 97.31 413 PRO A CA 1
ATOM 3118 C C . PRO A 1 413 ? 3.602 -4.786 -21.653 1.00 97.31 413 PRO A C 1
ATOM 3120 O O . PRO A 1 413 ? 3.078 -3.859 -21.041 1.00 97.31 413 PRO A O 1
ATOM 3123 N N . ALA A 1 414 ? 3.462 -6.053 -21.274 1.00 98.06 414 ALA A N 1
ATOM 3124 C CA . ALA A 1 414 ? 2.729 -6.460 -20.079 1.00 98.06 414 ALA A CA 1
ATOM 3125 C C . ALA A 1 414 ? 3.472 -6.053 -18.800 1.00 98.06 414 ALA A C 1
ATOM 3127 O O . ALA A 1 414 ? 2.846 -5.575 -17.856 1.00 98.06 414 ALA A O 1
ATOM 3128 N N . ILE A 1 415 ? 4.796 -6.217 -18.790 1.00 98.44 415 ILE A N 1
ATOM 3129 C CA . ILE A 1 415 ? 5.679 -5.749 -17.721 1.00 98.44 415 ILE A CA 1
ATOM 3130 C C . ILE A 1 415 ? 6.523 -4.599 -18.265 1.00 98.44 415 ILE A C 1
ATOM 3132 O O . ILE A 1 415 ? 7.126 -4.732 -19.330 1.00 98.44 415 ILE A O 1
ATOM 3136 N N . VAL A 1 416 ? 6.584 -3.477 -17.552 1.00 97.88 416 VAL A N 1
ATOM 3137 C CA . VAL A 1 416 ? 7.399 -2.324 -17.953 1.00 97.88 416 VAL A CA 1
ATOM 3138 C C . VAL A 1 416 ? 8.318 -1.876 -16.831 1.00 97.88 416 VAL A C 1
ATOM 3140 O O . VAL A 1 416 ? 7.947 -1.902 -15.659 1.00 97.88 416 VAL A O 1
ATOM 3143 N N . THR A 1 417 ? 9.492 -1.386 -17.209 1.00 96.88 417 THR A N 1
ATOM 3144 C CA . THR A 1 417 ? 10.318 -0.542 -16.350 1.00 96.88 417 THR A CA 1
ATOM 3145 C C . THR A 1 417 ? 10.781 0.710 -17.080 1.00 96.88 417 THR A C 1
ATOM 3147 O O . THR A 1 417 ? 10.757 0.776 -18.311 1.00 96.88 417 THR A O 1
ATOM 3150 N N . ASP A 1 418 ? 11.167 1.746 -16.340 1.00 95.00 418 ASP A N 1
ATOM 3151 C CA . ASP A 1 418 ? 11.709 2.945 -16.971 1.00 95.00 418 ASP A CA 1
ATOM 3152 C C . ASP A 1 418 ? 13.153 2.773 -17.451 1.00 95.00 418 ASP A C 1
ATOM 3154 O O . ASP A 1 418 ? 13.505 3.376 -18.458 1.00 95.00 418 ASP A O 1
ATOM 3158 N N . GLY A 1 419 ? 13.977 1.968 -16.773 1.00 94.94 419 GLY A N 1
ATOM 3159 C CA . GLY A 1 419 ? 15.415 1.821 -17.040 1.00 94.94 419 GLY A CA 1
ATOM 3160 C C . GLY A 1 419 ? 16.296 3.037 -16.694 1.00 94.94 419 GLY A C 1
ATOM 3161 O O . GLY A 1 419 ? 17.522 2.917 -16.660 1.00 94.94 419 GLY A O 1
ATOM 3162 N N . LEU A 1 420 ? 15.714 4.196 -16.383 1.00 94.31 420 LEU A N 1
ATOM 3163 C CA . LEU A 1 420 ? 16.402 5.444 -16.056 1.00 94.31 420 LEU A CA 1
ATOM 3164 C C . LEU A 1 420 ? 17.150 5.359 -14.730 1.00 94.31 420 LEU A C 1
ATOM 3166 O O . LEU A 1 420 ? 18.323 5.729 -14.674 1.00 94.31 420 LEU A O 1
ATOM 3170 N N . GLY A 1 421 ? 16.503 4.863 -13.672 1.00 94.88 421 GLY A N 1
ATOM 3171 C CA . GLY A 1 421 ? 17.152 4.727 -12.363 1.00 94.88 421 GLY A CA 1
ATOM 3172 C C . GLY A 1 421 ? 18.418 3.868 -12.444 1.00 94.88 421 GLY A C 1
ATOM 3173 O O . GLY A 1 421 ? 19.494 4.291 -12.012 1.00 94.88 421 GLY A O 1
ATOM 3174 N N . GLN A 1 422 ? 18.309 2.712 -13.103 1.00 95.69 422 GLN A N 1
ATOM 3175 C CA . GLN A 1 422 ? 19.426 1.794 -13.316 1.00 95.69 422 GLN A CA 1
ATOM 3176 C C . GLN A 1 422 ? 20.516 2.394 -14.220 1.00 95.69 422 GLN A C 1
ATOM 3178 O O . GLN A 1 422 ? 21.702 2.287 -13.900 1.00 95.69 422 GLN A O 1
ATOM 3183 N N . ASN A 1 423 ? 20.148 3.102 -15.294 1.00 96.12 423 ASN A N 1
ATOM 3184 C CA . ASN A 1 423 ? 21.108 3.815 -16.143 1.00 96.12 423 ASN A CA 1
ATOM 3185 C C . ASN A 1 423 ? 21.931 4.843 -15.349 1.00 96.12 423 ASN A C 1
ATOM 3187 O O . ASN A 1 423 ? 23.162 4.887 -15.441 1.00 96.12 423 ASN A O 1
ATOM 3191 N N . LEU A 1 424 ? 21.257 5.672 -14.549 1.00 95.69 424 LEU A N 1
ATOM 3192 C CA . LEU A 1 424 ? 21.899 6.720 -13.757 1.00 95.69 424 LEU A CA 1
ATOM 3193 C C . LEU A 1 424 ? 22.835 6.133 -12.689 1.00 95.69 424 LEU A C 1
ATOM 3195 O O . LEU A 1 424 ? 23.924 6.670 -12.466 1.00 95.69 424 LEU A O 1
ATOM 3199 N N . ALA A 1 425 ? 22.451 5.016 -12.069 1.00 96.12 425 ALA A N 1
ATOM 3200 C CA . ALA A 1 425 ? 23.310 4.273 -11.152 1.00 96.12 425 ALA A CA 1
ATOM 3201 C C . ALA A 1 425 ? 24.549 3.705 -11.873 1.00 96.12 425 ALA A C 1
ATOM 3203 O O . ALA A 1 425 ? 25.684 3.954 -11.461 1.00 96.12 425 ALA A O 1
ATOM 3204 N N . ASN A 1 426 ? 24.358 3.021 -13.005 1.00 96.19 426 ASN A N 1
ATOM 3205 C CA . ASN A 1 426 ? 25.433 2.363 -13.761 1.00 96.19 426 ASN A CA 1
ATOM 3206 C C . ASN A 1 426 ? 26.424 3.336 -14.416 1.00 96.19 426 ASN A C 1
ATOM 3208 O O . ASN A 1 426 ? 27.592 3.000 -14.609 1.00 96.19 426 ASN A O 1
ATOM 3212 N N . THR A 1 427 ? 26.000 4.566 -14.710 1.00 94.88 427 THR A N 1
ATOM 3213 C CA . THR A 1 427 ? 26.902 5.636 -15.171 1.00 94.88 427 THR A CA 1
ATOM 3214 C C . THR A 1 427 ? 27.681 6.318 -14.042 1.00 94.88 427 THR A C 1
ATOM 3216 O O . THR A 1 427 ? 28.525 7.176 -14.313 1.00 94.88 427 THR A O 1
ATOM 3219 N N . GLY A 1 428 ? 27.424 5.951 -12.781 1.00 94.50 428 GLY A N 1
ATOM 3220 C CA . GLY A 1 428 ? 28.057 6.531 -11.595 1.00 94.50 428 GLY A CA 1
ATOM 3221 C C . GLY A 1 428 ? 27.528 7.917 -11.222 1.00 94.50 428 GLY A C 1
ATOM 3222 O O . GLY A 1 428 ? 28.060 8.550 -10.311 1.00 94.50 428 GLY A O 1
ATOM 3223 N N . VAL A 1 429 ? 26.479 8.409 -11.893 1.00 94.19 429 VAL A N 1
ATOM 3224 C CA . VAL A 1 429 ? 25.891 9.727 -11.602 1.00 94.19 429 VAL A CA 1
ATOM 3225 C C . VAL A 1 429 ? 25.349 9.769 -10.176 1.00 94.19 429 VAL A C 1
ATOM 3227 O O . VAL A 1 429 ? 25.515 10.780 -9.498 1.00 94.19 429 VAL A O 1
ATOM 3230 N N . LEU A 1 430 ? 24.750 8.672 -9.708 1.00 95.38 430 LEU A N 1
ATOM 3231 C CA . LEU A 1 430 ? 24.124 8.597 -8.387 1.00 95.38 430 LEU A CA 1
ATOM 3232 C C . LEU A 1 430 ? 25.083 8.152 -7.264 1.00 95.38 430 LEU A C 1
ATOM 3234 O O . LEU A 1 430 ? 24.686 8.145 -6.101 1.00 95.38 430 LEU A O 1
ATOM 3238 N N . GLU A 1 431 ? 26.361 7.873 -7.554 1.00 94.69 431 GLU A N 1
ATOM 3239 C CA . GLU A 1 431 ? 27.316 7.351 -6.555 1.00 94.69 431 GLU A CA 1
ATOM 3240 C C . GLU A 1 431 ? 27.429 8.276 -5.330 1.00 94.69 431 GLU A C 1
ATOM 3242 O O . GLU A 1 431 ? 27.427 7.829 -4.184 1.00 94.69 431 GLU A O 1
ATOM 3247 N N . ALA A 1 432 ? 27.443 9.593 -5.556 1.00 93.00 432 ALA A N 1
ATOM 3248 C CA . ALA A 1 432 ? 27.512 10.590 -4.486 1.00 93.00 432 ALA A CA 1
ATOM 3249 C C . ALA A 1 432 ? 26.227 10.699 -3.641 1.00 93.00 432 ALA A C 1
ATOM 3251 O O . ALA A 1 432 ? 26.259 11.316 -2.576 1.00 93.00 432 ALA A O 1
ATOM 3252 N N . LEU A 1 433 ? 25.121 10.101 -4.090 1.00 92.25 433 LEU A N 1
ATOM 3253 C CA . LEU A 1 433 ? 23.884 9.952 -3.321 1.00 92.25 433 LEU A CA 1
ATOM 3254 C C . LEU A 1 433 ? 23.865 8.652 -2.504 1.00 92.25 433 LEU A C 1
ATOM 3256 O O . LEU A 1 433 ? 22.944 8.446 -1.722 1.00 92.25 433 LEU A O 1
ATOM 3260 N N . GLY A 1 434 ? 24.887 7.799 -2.631 1.00 91.50 434 GLY A N 1
ATOM 3261 C CA . GLY A 1 434 ? 24.933 6.473 -2.014 1.00 91.50 434 GLY A CA 1
ATOM 3262 C C . GLY A 1 434 ? 24.182 5.405 -2.812 1.00 91.50 434 GLY A C 1
ATOM 3263 O O . GLY A 1 434 ? 23.769 4.403 -2.239 1.00 91.50 434 GLY A O 1
ATOM 3264 N N . GLU A 1 435 ? 24.030 5.633 -4.114 1.00 94.12 435 GLU A N 1
ATOM 3265 C CA . GLU A 1 435 ? 23.424 4.733 -5.095 1.00 94.12 435 GLU A CA 1
ATOM 3266 C C . GLU A 1 435 ? 24.528 4.226 -6.040 1.00 94.12 435 GLU A C 1
ATOM 3268 O O . GLU A 1 435 ? 24.840 4.884 -7.041 1.00 94.12 435 GLU A O 1
ATOM 3273 N N . PRO A 1 436 ? 25.212 3.118 -5.698 1.00 95.25 436 PRO A N 1
ATOM 3274 C CA . PRO A 1 436 ? 26.284 2.578 -6.526 1.00 95.25 436 PRO A CA 1
ATOM 3275 C C . PRO A 1 436 ? 25.737 1.978 -7.828 1.00 95.25 436 PRO A C 1
ATOM 3277 O O . PRO A 1 436 ? 24.542 1.718 -7.959 1.00 95.25 436 PRO A O 1
ATOM 3280 N N . ALA A 1 437 ? 26.624 1.706 -8.787 1.00 96.56 437 ALA A N 1
ATOM 3281 C CA . ALA A 1 437 ? 26.273 0.860 -9.926 1.00 96.56 437 ALA A CA 1
ATOM 3282 C C . ALA A 1 437 ? 25.747 -0.504 -9.446 1.00 96.56 437 ALA A C 1
ATOM 3284 O O . ALA A 1 437 ? 26.157 -0.978 -8.383 1.00 96.56 437 ALA A O 1
ATOM 3285 N N . TYR A 1 438 ? 24.866 -1.119 -10.235 1.00 95.25 438 TYR A N 1
ATOM 3286 C CA . TYR A 1 438 ? 24.294 -2.425 -9.908 1.00 95.25 438 TYR A CA 1
ATOM 3287 C C . TYR A 1 438 ? 25.398 -3.475 -9.811 1.00 95.25 438 TYR A C 1
ATOM 3289 O O . TYR A 1 438 ? 26.420 -3.412 -10.512 1.00 95.25 438 TYR A O 1
ATOM 3297 N N . ALA A 1 439 ? 25.209 -4.427 -8.909 1.00 94.00 439 ALA A N 1
ATOM 3298 C CA . ALA A 1 439 ? 26.186 -5.445 -8.604 1.00 94.00 439 ALA A CA 1
ATOM 3299 C C . ALA A 1 439 ? 26.429 -6.344 -9.823 1.00 94.00 439 ALA A C 1
ATOM 3301 O O . ALA A 1 439 ? 25.515 -6.840 -10.478 1.00 94.00 439 ALA A O 1
ATOM 3302 N N . ALA A 1 440 ? 27.704 -6.601 -10.121 1.00 91.38 440 ALA A N 1
ATOM 3303 C CA . ALA A 1 440 ? 28.088 -7.417 -11.273 1.00 91.38 440 ALA A CA 1
ATOM 3304 C C . ALA A 1 440 ? 27.667 -8.894 -11.149 1.00 91.38 440 ALA A C 1
ATOM 3306 O O . ALA A 1 440 ? 27.664 -9.608 -12.149 1.00 91.38 440 ALA A O 1
ATOM 3307 N N . ASP A 1 441 ? 27.360 -9.363 -9.937 1.00 91.06 441 ASP A N 1
ATOM 3308 C CA . ASP A 1 441 ? 26.807 -10.699 -9.690 1.00 91.06 441 ASP A CA 1
ATOM 3309 C C . ASP A 1 441 ? 25.277 -10.761 -9.854 1.00 91.06 441 ASP A C 1
ATOM 3311 O O . ASP A 1 441 ? 24.717 -11.860 -9.872 1.00 91.06 441 ASP A O 1
ATOM 3315 N N . GLY A 1 442 ? 24.631 -9.604 -10.036 1.00 91.00 442 GLY A N 1
ATOM 3316 C CA . GLY A 1 442 ? 23.194 -9.447 -10.224 1.00 91.00 442 GLY A CA 1
ATOM 3317 C C . GLY A 1 442 ? 22.368 -9.509 -8.944 1.00 91.00 442 GLY A C 1
ATOM 3318 O O . GLY A 1 442 ? 21.152 -9.646 -9.040 1.00 91.00 442 GLY A O 1
ATOM 3319 N N . SER A 1 443 ? 23.000 -9.425 -7.770 1.00 91.81 443 SER A N 1
ATOM 3320 C CA . SER A 1 443 ? 22.322 -9.542 -6.469 1.00 91.81 443 SER A CA 1
ATOM 3321 C C . SER A 1 443 ? 21.281 -8.456 -6.184 1.00 91.81 443 SER A C 1
ATOM 3323 O O . SER A 1 443 ? 20.370 -8.715 -5.411 1.00 91.81 443 SER A O 1
ATOM 3325 N N . ASP A 1 444 ? 21.372 -7.294 -6.832 1.00 94.19 444 ASP A N 1
ATOM 3326 C CA . ASP A 1 444 ? 20.470 -6.148 -6.658 1.00 94.19 444 ASP A CA 1
ATOM 3327 C C . ASP A 1 444 ? 19.669 -5.801 -7.926 1.00 94.19 444 ASP A C 1
ATOM 3329 O O . ASP A 1 444 ? 19.102 -4.712 -8.042 1.00 94.19 444 ASP A O 1
ATOM 3333 N N . ASN A 1 445 ? 19.606 -6.725 -8.888 1.00 94.69 445 ASN A N 1
ATOM 3334 C CA . ASN A 1 445 ? 18.918 -6.520 -10.160 1.00 94.69 445 ASN A CA 1
ATOM 3335 C C . ASN A 1 445 ? 17.390 -6.416 -10.027 1.00 94.69 445 ASN A C 1
ATOM 3337 O O . ASN A 1 445 ? 16.780 -6.813 -9.037 1.00 94.69 445 ASN A O 1
ATOM 3341 N N . LEU A 1 446 ? 16.769 -5.933 -11.106 1.00 95.88 446 LEU A N 1
ATOM 3342 C CA . LEU A 1 446 ? 15.387 -6.254 -11.444 1.00 95.88 446 LEU A CA 1
ATOM 3343 C C . LEU A 1 446 ? 15.393 -7.504 -12.324 1.00 95.88 446 LEU A C 1
ATOM 3345 O O . LEU A 1 446 ? 16.053 -7.524 -13.365 1.00 95.88 446 LEU A O 1
ATOM 3349 N N . CYS A 1 447 ? 14.655 -8.524 -11.906 1.00 96.25 447 CYS A N 1
ATOM 3350 C CA . CYS A 1 447 ? 14.579 -9.821 -12.554 1.00 96.25 447 CYS A CA 1
ATOM 3351 C C . CYS A 1 447 ? 13.133 -10.170 -12.901 1.00 96.25 447 CYS A C 1
ATOM 3353 O O . CYS A 1 447 ? 12.238 -10.086 -12.059 1.00 96.25 447 CYS A O 1
ATOM 3355 N N . VAL A 1 448 ? 12.917 -10.606 -14.140 1.00 96.31 448 VAL A N 1
ATOM 3356 C CA . VAL A 1 448 ? 11.639 -11.137 -14.618 1.00 96.31 448 VAL A CA 1
ATOM 3357 C C . VAL A 1 448 ? 11.848 -12.576 -15.067 1.00 96.31 448 VAL A C 1
ATOM 3359 O O . VAL A 1 448 ? 12.727 -12.846 -15.885 1.00 96.31 448 VAL A O 1
ATOM 3362 N N . ASP A 1 449 ? 11.048 -13.505 -14.542 1.00 93.75 449 ASP A N 1
ATOM 3363 C CA . ASP A 1 449 ? 11.157 -14.913 -14.920 1.00 93.75 449 ASP A CA 1
ATOM 3364 C C . ASP A 1 449 ? 10.681 -15.123 -16.374 1.00 93.75 449 ASP A C 1
ATOM 3366 O O . ASP A 1 449 ? 9.507 -14.844 -16.675 1.00 93.75 449 ASP A O 1
ATOM 3370 N N . PRO A 1 450 ? 11.551 -15.632 -17.274 1.00 91.44 450 PRO A N 1
ATOM 3371 C CA . PRO A 1 450 ? 11.203 -15.892 -18.670 1.00 91.44 450 PRO A CA 1
ATOM 3372 C C . PRO A 1 450 ? 10.130 -16.980 -18.841 1.00 91.44 450 PRO A C 1
ATOM 3374 O O . PRO A 1 450 ? 9.480 -17.035 -19.887 1.00 91.44 450 PRO A O 1
ATOM 3377 N N . GLU A 1 451 ? 9.913 -17.853 -17.851 1.00 90.31 451 GLU A N 1
ATOM 3378 C CA . GLU A 1 451 ? 8.916 -18.931 -17.927 1.00 90.31 451 GLU A CA 1
ATOM 3379 C C . GLU A 1 451 ? 7.473 -18.405 -17.945 1.00 90.31 451 GLU A C 1
ATOM 3381 O O . GLU A 1 451 ? 6.581 -19.077 -18.468 1.00 90.31 451 GLU A O 1
ATOM 3386 N N . GLN A 1 452 ? 7.249 -17.168 -17.486 1.00 91.88 452 GLN A N 1
ATOM 3387 C CA . GLN A 1 452 ? 5.952 -16.492 -17.600 1.00 91.88 452 GLN A CA 1
ATOM 3388 C C . GLN A 1 452 ? 5.569 -16.231 -19.068 1.00 91.88 452 GLN A C 1
ATOM 3390 O O . GLN A 1 452 ? 4.383 -16.119 -19.379 1.00 91.88 452 GLN A O 1
ATOM 3395 N N . ASN A 1 453 ? 6.548 -16.170 -19.986 1.00 94.12 453 ASN A N 1
ATOM 3396 C CA . ASN A 1 453 ? 6.345 -15.983 -21.427 1.00 94.12 453 ASN A CA 1
ATOM 3397 C C . ASN A 1 453 ? 5.446 -14.768 -21.748 1.00 94.12 453 ASN A C 1
ATOM 3399 O O . ASN A 1 453 ? 4.496 -14.844 -22.535 1.00 94.12 453 ASN A O 1
ATOM 3403 N N . VAL A 1 454 ? 5.758 -13.636 -21.116 1.00 95.06 454 VAL A N 1
ATOM 3404 C CA . VAL A 1 454 ? 5.056 -12.354 -21.256 1.00 95.06 454 VAL A CA 1
ATOM 3405 C C . VAL A 1 454 ? 5.980 -11.297 -21.832 1.00 95.06 454 VAL A C 1
ATOM 3407 O O . VAL A 1 454 ? 7.190 -11.355 -21.654 1.00 95.06 454 VAL A O 1
ATOM 3410 N N . SER A 1 455 ? 5.411 -10.302 -22.509 1.00 97.50 455 SER A N 1
ATOM 3411 C CA . SER A 1 455 ? 6.212 -9.188 -23.012 1.00 97.50 455 SER A CA 1
ATOM 3412 C C . SER A 1 455 ? 6.728 -8.304 -21.876 1.00 97.50 455 SER A C 1
ATOM 3414 O O . SER A 1 455 ? 5.930 -7.849 -21.050 1.00 97.50 455 SER A O 1
ATOM 3416 N N . VAL A 1 456 ? 8.024 -8.016 -21.903 1.00 98.00 456 VAL A N 1
ATOM 3417 C CA . VAL A 1 456 ? 8.735 -7.129 -20.978 1.00 98.00 456 VAL A CA 1
ATOM 3418 C C . VAL A 1 456 ? 9.280 -5.955 -21.782 1.00 98.00 456 VAL A C 1
ATOM 3420 O O . VAL A 1 456 ? 9.744 -6.151 -22.902 1.00 98.00 456 VAL A O 1
ATOM 3423 N N . GLY A 1 457 ? 9.228 -4.734 -21.263 1.00 97.19 457 GLY A N 1
ATOM 3424 C CA . GLY A 1 457 ? 9.787 -3.582 -21.963 1.00 97.19 457 GLY A CA 1
ATOM 3425 C C . GLY A 1 457 ? 10.473 -2.575 -21.059 1.00 97.19 457 GLY A C 1
ATOM 3426 O O . GLY A 1 457 ? 10.257 -2.548 -19.848 1.00 97.19 457 GLY A O 1
ATOM 3427 N N . THR A 1 458 ? 11.297 -1.735 -21.679 1.00 96.62 458 THR A N 1
ATOM 3428 C CA . THR A 1 458 ? 11.988 -0.627 -21.016 1.00 96.62 458 THR A CA 1
ATOM 3429 C C . THR A 1 458 ? 11.848 0.658 -21.816 1.00 96.62 458 THR A C 1
ATOM 3431 O O . THR A 1 458 ? 11.878 0.648 -23.049 1.00 96.62 458 THR A O 1
ATOM 3434 N N . VAL A 1 459 ? 11.688 1.781 -21.122 1.00 95.12 459 VAL A N 1
ATOM 3435 C CA . VAL A 1 459 ? 11.570 3.105 -21.749 1.00 95.12 459 VAL A CA 1
ATOM 3436 C C . VAL A 1 459 ? 12.952 3.633 -22.144 1.00 95.12 459 VAL A C 1
ATOM 3438 O O . VAL A 1 459 ? 13.150 4.098 -23.270 1.00 95.12 459 VAL A O 1
ATOM 3441 N N . ILE A 1 460 ? 13.918 3.514 -21.234 1.00 93.88 460 ILE A N 1
ATOM 3442 C CA . ILE A 1 460 ? 15.286 4.018 -21.352 1.00 93.88 460 ILE A CA 1
ATOM 3443 C C . ILE A 1 460 ? 16.271 2.843 -21.293 1.00 93.88 460 ILE A C 1
ATOM 3445 O O . ILE A 1 460 ? 16.029 1.809 -20.666 1.00 93.88 460 ILE A O 1
ATOM 3449 N N . GLU A 1 461 ? 17.381 2.988 -22.010 1.00 92.81 461 GLU A N 1
ATOM 3450 C CA . GLU A 1 461 ? 18.526 2.079 -21.987 1.00 92.81 461 GLU A CA 1
ATOM 3451 C C . GLU A 1 461 ? 19.096 1.992 -20.561 1.00 92.81 461 GLU A C 1
ATOM 3453 O O . GLU A 1 461 ? 19.466 3.014 -20.002 1.00 92.81 461 GLU A O 1
ATOM 3458 N N . HIS A 1 462 ? 19.186 0.803 -19.960 1.00 93.12 462 HIS A N 1
ATOM 3459 C CA . HIS A 1 462 ? 19.452 0.632 -18.520 1.00 93.12 462 HIS A CA 1
ATOM 3460 C C . HIS A 1 462 ? 20.902 0.231 -18.172 1.00 93.12 462 HIS A C 1
ATOM 3462 O O . HIS A 1 462 ? 21.308 0.295 -17.011 1.00 93.12 462 HIS A O 1
ATOM 3468 N N . THR A 1 463 ? 21.728 -0.157 -19.147 1.00 91.25 463 THR A N 1
ATOM 3469 C CA . THR A 1 463 ? 23.104 -0.648 -18.922 1.00 91.25 463 THR A CA 1
ATOM 3470 C C . THR A 1 463 ? 24.100 0.461 -18.581 1.00 91.25 463 THR A C 1
ATOM 3472 O O . THR A 1 463 ? 25.208 0.176 -18.128 1.00 91.25 463 THR A O 1
ATOM 3475 N N . GLY A 1 464 ? 23.727 1.729 -18.786 1.00 91.38 464 GLY A N 1
ATOM 3476 C CA . GLY A 1 464 ? 24.625 2.872 -18.617 1.00 91.38 464 GLY A CA 1
ATOM 3477 C C . GLY A 1 464 ? 25.546 3.090 -19.820 1.00 91.38 464 GLY A C 1
ATOM 3478 O O . GLY A 1 464 ? 26.541 3.813 -19.721 1.00 91.38 464 GLY A O 1
ATOM 3479 N N . ALA A 1 465 ? 25.232 2.482 -20.968 1.00 90.94 465 ALA A N 1
ATOM 3480 C CA . ALA A 1 465 ? 25.974 2.689 -22.207 1.00 90.94 465 ALA A CA 1
ATOM 3481 C C . ALA A 1 465 ? 25.793 4.119 -22.738 1.00 90.94 465 ALA A C 1
ATOM 3483 O O . ALA A 1 465 ? 26.716 4.675 -23.346 1.00 90.94 465 ALA A O 1
ATOM 3484 N N . ILE A 1 466 ? 24.623 4.720 -22.493 1.00 90.56 466 ILE A N 1
ATOM 3485 C CA . ILE A 1 466 ? 24.302 6.102 -22.860 1.00 90.56 466 ILE A CA 1
ATOM 3486 C C . ILE A 1 466 ? 24.018 6.916 -21.588 1.00 90.56 466 ILE A C 1
ATOM 3488 O O . ILE A 1 466 ? 23.115 6.552 -20.840 1.00 90.56 466 ILE A O 1
ATOM 3492 N N . PRO A 1 467 ? 24.738 8.026 -21.328 1.00 87.31 467 PRO A N 1
ATOM 3493 C CA . PRO A 1 467 ? 24.493 8.858 -20.148 1.00 87.31 467 PRO A CA 1
ATOM 3494 C C . PRO A 1 467 ? 23.162 9.631 -20.195 1.00 87.31 467 PRO A C 1
ATOM 3496 O O . PRO A 1 467 ? 23.108 10.757 -20.701 1.00 87.31 467 PRO A O 1
ATOM 3499 N N . ALA A 1 468 ? 22.105 9.078 -19.591 1.00 86.00 468 ALA A N 1
ATOM 3500 C CA . ALA A 1 468 ? 20.766 9.681 -19.597 1.00 86.00 468 ALA A CA 1
ATOM 3501 C C . ALA A 1 468 ? 20.679 11.021 -18.837 1.00 86.00 468 ALA A C 1
ATOM 3503 O O . ALA A 1 468 ? 19.833 11.855 -19.147 1.00 86.00 468 ALA A O 1
ATOM 3504 N N . ALA A 1 469 ? 21.589 11.283 -17.888 1.00 82.94 469 ALA A N 1
ATOM 3505 C CA . ALA A 1 469 ? 21.628 12.546 -17.140 1.00 82.94 469 ALA A CA 1
ATOM 3506 C C . ALA A 1 469 ? 21.903 13.782 -18.019 1.00 82.94 469 ALA A C 1
ATOM 3508 O O . ALA A 1 469 ? 21.558 14.900 -17.637 1.00 82.94 469 ALA A O 1
ATOM 3509 N N . ALA A 1 470 ? 22.575 13.595 -19.160 1.00 80.25 470 ALA A N 1
ATOM 3510 C CA . ALA A 1 470 ? 22.922 14.674 -20.083 1.00 80.25 470 ALA A CA 1
ATOM 3511 C C . ALA A 1 470 ? 22.026 14.696 -21.327 1.00 80.25 470 ALA A C 1
ATOM 3513 O O . ALA A 1 470 ? 21.798 15.771 -21.882 1.00 80.25 470 ALA A O 1
ATOM 3514 N N . ASP A 1 471 ? 21.556 13.525 -21.766 1.00 84.12 471 ASP A N 1
ATOM 3515 C CA . ASP A 1 471 ? 20.785 13.357 -22.994 1.00 84.12 471 ASP A CA 1
ATOM 3516 C C . ASP A 1 471 ? 19.818 12.168 -22.865 1.00 84.12 471 ASP A C 1
ATOM 3518 O O . ASP A 1 471 ? 20.122 11.032 -23.235 1.00 84.12 471 ASP A O 1
ATOM 3522 N N . ILE A 1 472 ? 18.643 12.439 -22.296 1.00 85.06 472 ILE A N 1
ATOM 3523 C CA . ILE A 1 472 ? 17.567 11.451 -22.167 1.00 85.06 472 ILE A CA 1
ATOM 3524 C C . ILE A 1 472 ? 16.984 11.062 -23.538 1.00 85.06 472 ILE A C 1
ATOM 3526 O O . ILE A 1 472 ? 16.483 9.955 -23.691 1.00 85.06 472 ILE A O 1
ATOM 3530 N N . GLU A 1 473 ? 17.093 11.934 -24.551 1.00 85.88 473 GLU A N 1
ATOM 3531 C CA . GLU A 1 473 ? 16.621 11.662 -25.915 1.00 85.88 473 GLU A CA 1
ATOM 3532 C C . GLU A 1 473 ? 17.441 10.556 -26.561 1.00 85.88 473 GLU A C 1
ATOM 3534 O O . GLU A 1 473 ? 16.885 9.609 -27.111 1.00 85.88 473 GLU A O 1
ATOM 3539 N N . ALA A 1 474 ? 18.765 10.641 -26.442 1.00 86.50 474 ALA A N 1
ATOM 3540 C CA . ALA A 1 474 ? 19.662 9.615 -26.951 1.00 86.50 474 ALA A CA 1
ATOM 3541 C C . ALA A 1 474 ? 19.525 8.275 -26.208 1.00 86.50 474 ALA A C 1
ATOM 3543 O O . ALA A 1 474 ? 19.822 7.234 -26.791 1.00 86.50 474 ALA A O 1
ATOM 3544 N N . ALA A 1 475 ? 19.119 8.297 -24.934 1.00 89.81 475 ALA A N 1
ATOM 3545 C CA . ALA A 1 475 ? 18.972 7.102 -24.105 1.00 89.81 475 ALA A CA 1
ATOM 3546 C C . ALA A 1 475 ? 17.579 6.447 -24.202 1.00 89.81 475 ALA A C 1
ATOM 3548 O O . ALA A 1 475 ? 17.423 5.298 -23.787 1.00 89.81 475 ALA A O 1
ATOM 3549 N N . ALA A 1 476 ? 16.572 7.149 -24.731 1.00 91.19 476 ALA A N 1
ATOM 3550 C CA . ALA A 1 476 ? 15.228 6.613 -24.920 1.00 91.19 476 ALA A CA 1
ATOM 3551 C C . ALA A 1 476 ? 15.211 5.555 -26.037 1.00 91.19 476 ALA A C 1
ATOM 3553 O O . ALA A 1 476 ? 15.640 5.818 -27.162 1.00 91.19 476 ALA A O 1
ATOM 3554 N N . ILE A 1 477 ? 14.701 4.357 -25.732 1.00 92.69 477 ILE A N 1
ATOM 3555 C CA . ILE A 1 477 ? 14.718 3.207 -26.656 1.00 92.69 477 ILE A CA 1
ATOM 3556 C C . ILE A 1 477 ? 13.359 2.529 -26.846 1.00 92.69 477 ILE A C 1
ATOM 3558 O O . ILE A 1 477 ? 13.138 1.969 -27.918 1.00 92.69 477 ILE A O 1
ATOM 3562 N N . PHE A 1 478 ? 12.450 2.596 -25.863 1.00 93.75 478 PHE A N 1
ATOM 3563 C CA . PHE A 1 478 ? 11.117 1.966 -25.914 1.00 93.75 478 PHE A CA 1
ATOM 3564 C C . PHE A 1 478 ? 11.154 0.516 -26.433 1.00 93.75 478 PHE A C 1
ATOM 3566 O O . PHE A 1 478 ? 10.398 0.119 -27.328 1.00 93.75 478 PHE A O 1
ATOM 3573 N N . GLU A 1 479 ? 12.087 -0.264 -25.894 1.00 95.44 479 GLU A N 1
ATOM 3574 C CA . GLU A 1 479 ? 12.332 -1.642 -26.300 1.00 95.44 479 GLU A CA 1
ATOM 3575 C C . GLU A 1 479 ? 11.274 -2.577 -25.710 1.00 95.44 479 GLU A C 1
ATOM 3577 O O . GLU A 1 479 ? 10.856 -2.407 -24.562 1.00 95.44 479 GLU A O 1
ATOM 3582 N N . ILE A 1 480 ? 10.862 -3.578 -26.493 1.00 96.75 480 ILE A N 1
ATOM 3583 C CA . ILE A 1 480 ? 10.015 -4.676 -26.029 1.00 96.75 480 ILE A CA 1
ATOM 3584 C C . ILE A 1 480 ? 10.681 -6.010 -26.358 1.00 96.75 480 ILE A C 1
ATOM 3586 O O . ILE A 1 480 ? 10.875 -6.363 -27.521 1.00 96.75 480 ILE A O 1
ATOM 3590 N N . ASP A 1 481 ? 10.925 -6.790 -25.316 1.00 96.38 481 ASP A N 1
ATOM 3591 C CA . ASP A 1 481 ? 11.147 -8.221 -25.388 1.00 96.38 481 ASP A CA 1
ATOM 3592 C C . ASP A 1 481 ? 9.793 -8.932 -25.385 1.00 96.38 481 ASP A C 1
ATOM 3594 O O . ASP A 1 481 ? 9.090 -8.980 -24.378 1.00 96.38 481 ASP A O 1
ATOM 3598 N N . HIS A 1 482 ? 9.399 -9.472 -26.536 1.00 93.62 482 HIS A N 1
ATOM 3599 C CA . HIS A 1 482 ? 8.054 -10.002 -26.759 1.00 93.62 482 HIS A CA 1
ATOM 3600 C C . HIS A 1 482 ? 7.658 -11.162 -25.833 1.00 93.62 482 HIS A C 1
ATOM 3602 O O . HIS A 1 482 ? 6.461 -11.397 -25.657 1.00 93.62 482 HIS A O 1
ATOM 3608 N N . ASN A 1 483 ? 8.624 -11.895 -25.282 1.00 91.94 483 ASN A N 1
ATOM 3609 C CA . ASN A 1 483 ? 8.380 -13.082 -24.461 1.00 91.94 483 ASN A CA 1
ATOM 3610 C C . ASN A 1 483 ? 9.218 -13.134 -23.174 1.00 91.94 483 ASN A C 1
ATOM 3612 O O . ASN A 1 483 ? 9.235 -14.179 -22.527 1.00 91.94 483 ASN A O 1
ATOM 3616 N N . GLY A 1 484 ? 9.909 -12.045 -22.824 1.00 91.56 484 GLY A N 1
ATOM 3617 C CA . GLY A 1 484 ? 10.724 -11.958 -21.610 1.00 91.56 484 GLY A CA 1
ATOM 3618 C C . GLY A 1 484 ? 11.972 -12.842 -21.649 1.00 91.56 484 GLY A C 1
ATOM 3619 O O . GLY A 1 484 ? 12.479 -13.241 -20.608 1.00 91.56 484 GLY A O 1
ATOM 3620 N N . SER A 1 485 ? 12.453 -13.210 -22.840 1.00 91.62 485 SER A N 1
ATOM 3621 C CA . SER A 1 485 ? 13.580 -14.135 -22.997 1.00 91.62 485 SER A CA 1
ATOM 3622 C C . SER A 1 485 ? 14.960 -13.537 -22.703 1.00 91.62 485 SER A C 1
ATOM 3624 O O . SER A 1 485 ? 15.903 -14.299 -22.466 1.00 91.62 485 SER A O 1
ATOM 3626 N N . TYR A 1 486 ? 15.115 -12.214 -22.729 1.00 92.88 486 TYR A N 1
ATOM 3627 C CA . TYR A 1 486 ? 16.405 -11.538 -22.590 1.00 92.88 486 TYR A CA 1
ATOM 3628 C C . TYR A 1 486 ? 16.361 -10.252 -21.756 1.00 92.88 486 TYR A C 1
ATOM 3630 O O . TYR A 1 486 ? 17.340 -9.961 -21.069 1.00 92.88 486 TYR A O 1
ATOM 3638 N N . LEU A 1 487 ? 15.281 -9.472 -21.801 1.00 93.25 487 LEU A N 1
ATOM 3639 C CA . LEU A 1 487 ? 15.212 -8.191 -21.103 1.00 93.25 487 LEU A CA 1
ATOM 3640 C C . LEU A 1 487 ? 14.860 -8.428 -19.629 1.00 93.25 487 LEU A C 1
ATOM 3642 O O . LEU A 1 487 ? 13.807 -8.981 -19.325 1.00 93.25 487 LEU A O 1
ATOM 3646 N N . PHE A 1 488 ? 15.764 -8.031 -18.726 1.00 94.50 488 PHE A N 1
ATOM 3647 C CA . PHE A 1 488 ? 15.696 -8.326 -17.283 1.00 94.50 488 PHE A CA 1
ATOM 3648 C C . PHE A 1 488 ? 15.630 -9.825 -16.943 1.00 94.50 488 PHE A C 1
ATOM 3650 O O . PHE A 1 488 ? 15.224 -10.210 -15.849 1.00 94.50 488 PHE A O 1
ATOM 3657 N N . ASN A 1 489 ? 16.073 -10.685 -17.864 1.00 91.00 489 ASN A N 1
ATOM 3658 C CA . ASN A 1 489 ? 16.283 -12.097 -17.583 1.00 91.00 489 ASN A CA 1
ATOM 3659 C C . ASN A 1 489 ? 17.601 -12.263 -16.812 1.00 91.00 489 ASN A C 1
ATOM 3661 O O . ASN A 1 489 ? 18.690 -12.107 -17.372 1.00 91.00 489 ASN A O 1
ATOM 3665 N N . CYS A 1 490 ? 17.508 -12.558 -15.520 1.00 87.12 490 CYS A N 1
ATOM 3666 C CA . CYS A 1 490 ? 18.674 -12.730 -14.664 1.00 87.12 490 CYS A CA 1
ATOM 3667 C C . CYS A 1 490 ? 19.233 -14.153 -14.764 1.00 87.12 490 CYS A C 1
ATOM 3669 O O . CYS A 1 490 ? 18.545 -15.123 -14.453 1.00 87.12 490 CYS A O 1
ATOM 3671 N N . GLU A 1 491 ? 20.513 -14.279 -15.143 1.00 77.25 491 GLU A N 1
ATOM 3672 C CA . GLU A 1 491 ? 21.207 -15.578 -15.192 1.00 77.25 491 GLU A CA 1
ATOM 3673 C C . GLU A 1 491 ? 21.220 -16.279 -13.822 1.00 77.25 491 GLU A C 1
ATOM 3675 O O . GLU A 1 491 ? 21.057 -17.498 -13.747 1.00 77.25 491 GLU A O 1
ATOM 3680 N N . ASN A 1 492 ? 21.385 -15.501 -12.745 1.00 80.38 492 ASN A N 1
ATOM 3681 C CA . ASN A 1 492 ? 21.217 -15.947 -11.366 1.00 80.38 492 ASN A CA 1
ATOM 3682 C C . ASN A 1 492 ? 19.877 -15.417 -10.853 1.00 80.38 492 ASN A C 1
ATOM 3684 O O . ASN A 1 492 ? 19.678 -14.203 -10.816 1.00 80.38 492 ASN A O 1
ATOM 3688 N N . LYS A 1 493 ? 18.965 -16.310 -10.454 1.00 81.69 493 LYS A N 1
ATOM 3689 C CA . LYS A 1 493 ? 17.715 -15.892 -9.810 1.00 81.69 493 LYS A CA 1
ATOM 3690 C C . LYS A 1 493 ? 18.039 -15.195 -8.484 1.00 81.69 493 LYS A C 1
ATOM 3692 O O . LYS A 1 493 ? 18.929 -15.643 -7.759 1.00 81.69 493 LYS A O 1
ATOM 3697 N N . LEU A 1 494 ? 17.313 -14.121 -8.182 1.00 90.88 494 LEU A N 1
ATOM 3698 C CA . LEU A 1 494 ? 17.360 -13.500 -6.862 1.00 90.88 494 LEU A CA 1
ATOM 3699 C C . LEU A 1 494 ? 16.873 -14.501 -5.812 1.00 90.88 494 LEU A C 1
ATOM 3701 O O . LEU A 1 494 ? 15.999 -15.326 -6.093 1.00 90.88 494 LEU A O 1
ATOM 3705 N N . ALA A 1 495 ? 17.448 -14.430 -4.613 1.00 88.44 495 ALA A N 1
ATOM 3706 C CA . ALA A 1 495 ? 16.947 -15.199 -3.486 1.00 88.44 495 ALA A CA 1
ATOM 3707 C C . ALA A 1 495 ? 15.517 -14.746 -3.163 1.00 88.44 495 ALA A C 1
ATOM 3709 O O . ALA A 1 495 ? 15.228 -13.550 -3.181 1.00 88.44 495 ALA A O 1
ATOM 3710 N N . SER A 1 496 ? 14.630 -15.696 -2.868 1.00 92.38 496 SER A N 1
ATOM 3711 C CA . SER A 1 496 ? 13.303 -15.351 -2.362 1.00 92.38 496 SER A CA 1
ATOM 3712 C C . SER A 1 496 ? 13.415 -14.661 -1.012 1.00 92.38 496 SER A C 1
ATOM 3714 O O . SER A 1 496 ? 14.261 -15.014 -0.181 1.00 92.38 496 SER A O 1
ATOM 3716 N N . LEU A 1 497 ? 12.536 -13.690 -0.796 1.00 95.88 497 LEU A N 1
ATOM 3717 C CA . LEU A 1 497 ? 12.448 -12.993 0.476 1.00 95.88 497 LEU A CA 1
ATOM 3718 C C . LEU A 1 497 ? 11.970 -13.966 1.567 1.00 95.88 497 LEU A C 1
ATOM 3720 O O . LEU A 1 497 ? 11.222 -14.914 1.281 1.00 95.88 497 LEU A O 1
ATOM 3724 N N . PRO A 1 498 ? 12.399 -13.769 2.827 1.00 95.94 498 PRO A N 1
ATOM 3725 C CA . PRO A 1 498 ? 11.941 -14.603 3.927 1.00 95.94 498 PRO A CA 1
AT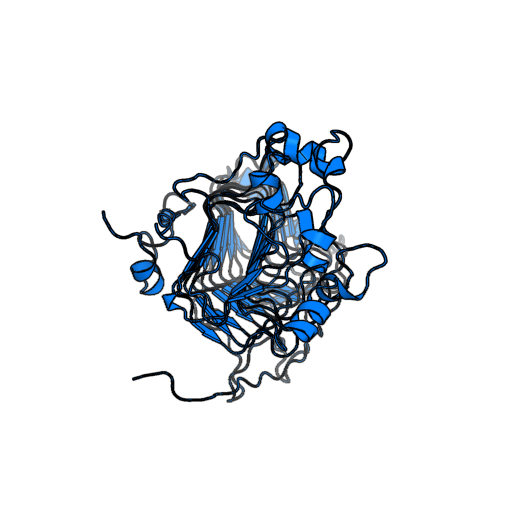OM 3726 C C . PRO A 1 498 ? 10.434 -14.442 4.145 1.00 95.94 498 PRO A C 1
ATOM 3728 O O . PRO A 1 498 ? 9.827 -13.457 3.737 1.00 95.94 498 PRO A O 1
ATOM 3731 N N . VAL A 1 499 ? 9.838 -15.412 4.836 1.00 96.31 499 VAL A N 1
ATOM 3732 C CA . VAL A 1 499 ? 8.455 -15.293 5.304 1.00 96.31 499 VAL A CA 1
ATOM 3733 C C . VAL A 1 499 ? 8.376 -14.263 6.418 1.00 96.31 499 VAL A C 1
ATOM 3735 O O . VAL A 1 499 ? 9.163 -14.326 7.366 1.00 96.31 499 VAL A O 1
ATOM 3738 N N . TYR A 1 500 ? 7.411 -13.352 6.315 1.00 97.12 500 TYR A N 1
ATOM 3739 C CA . TYR A 1 500 ? 7.151 -12.348 7.333 1.00 97.12 500 TYR A CA 1
ATOM 3740 C C . TYR A 1 500 ? 5.957 -12.772 8.188 1.00 97.12 500 TYR A C 1
ATOM 3742 O O . TYR A 1 500 ? 4.903 -13.158 7.687 1.00 97.12 500 TYR A O 1
ATOM 3750 N N . THR A 1 501 ? 6.132 -12.723 9.506 1.00 96.31 501 THR A N 1
ATOM 3751 C CA . THR A 1 501 ? 5.083 -13.010 10.487 1.00 96.31 501 THR A CA 1
ATOM 3752 C C . THR A 1 501 ? 4.874 -11.804 11.389 1.00 96.31 501 THR A C 1
ATOM 3754 O O . THR A 1 501 ? 5.774 -10.989 11.604 1.00 96.31 501 THR A O 1
ATOM 3757 N N . VAL A 1 502 ? 3.669 -11.688 11.939 1.00 97.88 502 VAL A N 1
ATOM 3758 C CA . VAL A 1 502 ? 3.303 -10.630 12.883 1.00 97.88 502 VAL A CA 1
ATOM 3759 C C . VAL A 1 502 ? 2.859 -11.264 14.186 1.00 97.88 502 VAL A C 1
ATOM 3761 O O . VAL A 1 502 ? 2.124 -12.246 14.194 1.00 97.88 502 VAL A O 1
ATOM 3764 N N . THR A 1 503 ? 3.300 -10.711 15.315 1.00 95.19 503 THR A N 1
ATOM 3765 C CA . THR A 1 503 ? 2.847 -11.170 16.631 1.00 95.19 503 THR A CA 1
ATOM 3766 C C . THR A 1 503 ? 1.789 -10.227 17.187 1.00 95.19 503 THR A C 1
ATOM 3768 O O . THR A 1 503 ? 2.095 -9.089 17.533 1.00 95.19 503 THR A O 1
ATOM 3771 N N . PHE A 1 504 ? 0.566 -10.719 17.374 1.00 96.81 504 PHE A N 1
ATOM 3772 C CA . PHE A 1 504 ? -0.518 -9.984 18.024 1.00 96.81 504 PHE A CA 1
ATOM 3773 C C . PHE A 1 504 ? -0.949 -10.691 19.312 1.00 96.81 504 PHE A C 1
ATOM 3775 O O . PHE A 1 504 ? -1.236 -11.887 19.322 1.00 96.81 504 PHE A O 1
ATOM 3782 N N . ARG A 1 505 ? -0.956 -9.971 20.447 1.00 95.56 505 ARG A N 1
ATOM 3783 C CA . ARG A 1 505 ? -1.279 -10.525 21.784 1.00 95.56 505 ARG A CA 1
ATOM 3784 C C . ARG A 1 505 ? -0.526 -11.826 22.130 1.00 95.56 505 ARG A C 1
ATOM 3786 O O . ARG A 1 505 ? -1.038 -12.688 22.846 1.00 95.56 505 ARG A O 1
ATOM 3793 N N . GLY A 1 506 ? 0.712 -11.953 21.650 1.00 92.88 506 GLY A N 1
ATOM 3794 C CA . GLY A 1 506 ? 1.571 -13.121 21.873 1.00 92.88 506 GLY A CA 1
ATOM 3795 C C . GLY A 1 506 ? 1.269 -14.329 20.981 1.00 92.88 506 GLY A C 1
ATOM 3796 O O . GLY A 1 506 ? 1.825 -15.398 21.230 1.00 92.88 506 GLY A O 1
ATOM 3797 N N . VAL A 1 507 ? 0.403 -14.175 19.979 1.00 95.69 507 VAL A N 1
ATOM 3798 C CA . VAL A 1 507 ? 0.145 -15.169 18.933 1.00 95.69 507 VAL A CA 1
ATOM 3799 C C . VAL A 1 507 ? 0.849 -14.712 17.664 1.00 95.69 507 VAL A C 1
ATOM 3801 O O . VAL A 1 507 ? 0.650 -13.585 17.224 1.00 95.69 507 VAL A O 1
ATOM 3804 N N . GLU A 1 508 ? 1.691 -15.577 17.110 1.00 96.50 508 GLU A N 1
ATOM 3805 C CA . GLU A 1 508 ? 2.312 -15.364 15.806 1.00 96.50 508 GLU A CA 1
ATOM 3806 C C . GLU A 1 508 ? 1.312 -15.714 14.699 1.00 96.50 508 GLU A C 1
ATOM 3808 O O . GLU A 1 508 ? 0.654 -16.754 14.759 1.00 96.50 508 GLU A O 1
ATOM 3813 N N . MET A 1 509 ? 1.192 -14.828 13.718 1.00 97.62 509 MET A N 1
ATOM 3814 C CA . MET A 1 509 ? 0.279 -14.911 12.584 1.00 97.62 509 MET A CA 1
ATOM 3815 C C . MET A 1 509 ? 1.084 -14.734 11.291 1.00 97.62 509 MET A C 1
ATOM 3817 O O . MET A 1 509 ? 2.124 -14.072 11.295 1.00 97.62 509 MET A O 1
ATOM 3821 N N . GLY A 1 510 ? 0.630 -15.343 10.199 1.00 96.81 510 GLY A N 1
ATOM 3822 C CA . GLY A 1 510 ? 1.306 -15.397 8.904 1.00 96.81 510 GLY A CA 1
ATOM 3823 C C . GLY A 1 510 ? 1.427 -16.821 8.354 1.00 96.81 510 GLY A C 1
ATOM 3824 O O . GLY A 1 510 ? 0.983 -17.800 8.968 1.00 96.81 510 GLY A O 1
ATOM 3825 N N . CYS A 1 511 ? 2.050 -16.940 7.182 1.00 96.06 511 CYS A N 1
ATOM 3826 C CA . CYS A 1 511 ? 2.267 -18.231 6.536 1.00 96.06 511 CYS A CA 1
ATOM 3827 C C . CYS A 1 511 ? 3.152 -19.154 7.383 1.00 96.06 511 CYS A C 1
ATOM 3829 O O . CYS A 1 511 ? 4.195 -18.751 7.895 1.00 96.06 511 CYS A O 1
ATOM 3831 N N . GLY A 1 512 ? 2.727 -20.407 7.547 1.00 92.69 512 GLY A N 1
ATOM 3832 C CA . GLY A 1 512 ? 3.421 -21.390 8.388 1.00 92.69 512 GLY A CA 1
ATOM 3833 C C . GLY A 1 512 ? 3.244 -21.173 9.898 1.00 92.69 512 GLY A C 1
ATOM 3834 O O . GLY A 1 512 ? 3.723 -21.995 10.682 1.00 92.69 512 GLY A O 1
ATOM 3835 N N . ALA A 1 513 ? 2.536 -20.114 10.305 1.00 94.06 513 ALA A N 1
ATOM 3836 C CA . ALA A 1 513 ? 2.114 -19.873 11.677 1.00 94.06 513 ALA A CA 1
ATOM 3837 C C . ALA A 1 513 ? 0.627 -20.230 11.834 1.00 94.06 513 ALA A C 1
ATOM 3839 O O . ALA A 1 513 ? 0.285 -21.392 12.076 1.00 94.06 513 ALA A O 1
ATOM 3840 N N . ASP A 1 514 ? -0.267 -19.256 11.670 1.00 95.25 514 ASP A N 1
ATOM 3841 C CA . ASP A 1 514 ? -1.713 -19.460 11.770 1.00 95.25 514 ASP A CA 1
ATOM 3842 C C . ASP A 1 514 ? -2.366 -19.839 10.430 1.00 95.25 514 ASP A C 1
ATOM 3844 O O . ASP A 1 514 ? -3.452 -20.420 10.428 1.00 95.25 514 ASP A O 1
ATOM 3848 N N . ASP A 1 515 ? -1.680 -19.605 9.307 1.00 92.88 515 ASP A N 1
ATOM 3849 C CA . ASP A 1 515 ? -2.153 -19.933 7.964 1.00 92.88 515 ASP A CA 1
ATOM 3850 C C . ASP A 1 515 ? -1.305 -21.040 7.321 1.00 92.88 515 ASP A C 1
ATOM 3852 O O . ASP A 1 515 ? -0.103 -20.905 7.084 1.00 92.88 515 ASP A O 1
ATOM 3856 N N . ASN A 1 516 ? -1.964 -22.169 7.058 1.00 91.62 516 ASN A N 1
ATOM 3857 C CA . ASN A 1 516 ? -1.398 -23.344 6.393 1.00 91.62 516 ASN A CA 1
ATOM 3858 C C . ASN A 1 516 ? -2.134 -23.640 5.073 1.00 91.62 516 ASN A C 1
ATOM 3860 O O . ASN A 1 516 ? -2.227 -24.799 4.655 1.00 91.62 516 ASN A O 1
ATOM 3864 N N . SER A 1 517 ? -2.733 -22.615 4.464 1.00 88.88 517 SER A N 1
ATOM 3865 C CA . SER A 1 517 ? -3.365 -22.699 3.150 1.00 88.88 517 SER A CA 1
ATOM 3866 C C . SER A 1 517 ? -2.364 -23.107 2.069 1.00 88.88 517 SER A C 1
ATOM 3868 O O . SER A 1 517 ? -1.145 -23.049 2.247 1.00 88.88 517 SER A O 1
ATOM 3870 N N . GLN A 1 518 ? -2.893 -23.515 0.914 1.00 88.50 518 GLN A N 1
ATOM 3871 C CA . GLN A 1 518 ? -2.063 -23.854 -0.238 1.00 88.50 518 GLN A CA 1
ATOM 3872 C C . GLN A 1 518 ? -1.248 -22.641 -0.718 1.00 88.50 518 GLN A C 1
ATOM 3874 O O . GLN A 1 518 ? -0.069 -22.800 -1.002 1.00 88.50 518 GLN A O 1
ATOM 3879 N N . VAL A 1 519 ? -1.842 -21.439 -0.701 1.00 90.00 519 VAL A N 1
ATOM 3880 C CA . VAL A 1 519 ? -1.166 -20.175 -1.046 1.00 90.00 519 VAL A CA 1
ATOM 3881 C C . VAL A 1 519 ? 0.075 -19.965 -0.175 1.00 90.00 519 VAL A C 1
ATOM 3883 O O . VAL A 1 519 ? 1.152 -19.677 -0.688 1.00 90.00 519 VAL A O 1
ATOM 3886 N N . CYS A 1 520 ? -0.039 -20.181 1.138 1.00 92.75 520 CYS A N 1
ATOM 3887 C CA . CYS A 1 520 ? 1.110 -20.106 2.036 1.00 92.75 520 CYS A CA 1
ATOM 3888 C C . CYS A 1 520 ? 2.112 -21.244 1.829 1.00 92.75 520 CYS A C 1
ATOM 3890 O O . CYS A 1 520 ? 3.315 -21.016 1.885 1.00 92.75 520 CYS A O 1
ATOM 3892 N N . ALA A 1 521 ? 1.648 -22.474 1.595 1.00 91.19 521 ALA A N 1
ATOM 3893 C CA . ALA A 1 521 ? 2.539 -23.609 1.367 1.00 91.19 521 ALA A CA 1
ATOM 3894 C C . ALA A 1 521 ? 3.412 -23.415 0.115 1.00 91.19 521 ALA A C 1
ATOM 3896 O O . ALA A 1 521 ? 4.596 -23.752 0.144 1.00 91.19 521 ALA A O 1
ATOM 3897 N N . ASP A 1 522 ? 2.840 -22.843 -0.946 1.00 89.44 522 ASP A N 1
ATOM 3898 C CA . ASP A 1 522 ? 3.528 -22.568 -2.210 1.00 89.44 522 ASP A CA 1
ATOM 3899 C C . ASP A 1 522 ? 4.434 -21.325 -2.138 1.00 89.44 522 ASP A C 1
ATOM 3901 O O . ASP A 1 522 ? 5.350 -21.185 -2.949 1.00 89.44 522 ASP A O 1
ATOM 3905 N N . SER A 1 523 ? 4.232 -20.449 -1.146 1.00 90.31 523 SER A N 1
ATOM 3906 C CA . SER A 1 523 ? 5.028 -19.231 -0.947 1.00 90.31 523 SER A CA 1
ATOM 3907 C C . SER A 1 523 ? 6.235 -19.387 -0.023 1.00 90.31 523 SER A C 1
ATOM 3909 O O . SER A 1 523 ? 7.042 -18.458 0.112 1.00 90.31 523 SER A O 1
ATOM 3911 N N . MET A 1 524 ? 6.386 -20.547 0.621 1.00 88.38 524 MET A N 1
ATOM 3912 C CA . MET A 1 524 ? 7.540 -20.823 1.471 1.00 88.38 524 MET A CA 1
ATOM 3913 C C . MET A 1 524 ? 8.820 -20.886 0.620 1.00 88.38 524 MET A C 1
ATOM 3915 O O . MET A 1 524 ? 8.858 -21.632 -0.363 1.00 88.38 524 MET A O 1
ATOM 3919 N N . PRO A 1 525 ? 9.899 -20.176 1.003 1.00 83.38 525 PRO A N 1
ATOM 3920 C CA . PRO A 1 525 ? 11.200 -20.347 0.370 1.00 83.38 525 PRO A CA 1
ATOM 3921 C C . PRO A 1 525 ? 11.626 -21.816 0.432 1.00 83.38 525 PRO A C 1
ATOM 3923 O O . PRO A 1 525 ? 11.438 -22.482 1.453 1.00 83.38 525 PRO A O 1
ATOM 3926 N N . SER A 1 526 ? 12.208 -22.337 -0.649 1.00 71.38 526 SER A N 1
ATOM 3927 C CA . SER A 1 526 ? 12.737 -23.702 -0.651 1.00 71.38 526 SER A CA 1
ATOM 3928 C C . SER A 1 526 ? 13.803 -23.856 0.438 1.00 71.38 526 SER A C 1
ATOM 3930 O O . SER A 1 526 ? 14.726 -23.045 0.489 1.00 71.38 526 SER A O 1
ATOM 3932 N N . GLU A 1 527 ? 13.706 -24.893 1.279 1.00 55.72 527 GLU A N 1
ATOM 3933 C CA . GLU A 1 527 ? 14.795 -25.251 2.199 1.00 55.72 527 GLU A CA 1
ATOM 3934 C C . GLU A 1 527 ? 16.054 -25.583 1.372 1.00 55.72 527 GLU A C 1
ATOM 3936 O O . GLU A 1 527 ? 16.079 -26.599 0.672 1.00 55.72 527 GLU A O 1
ATOM 3941 N N . GLU A 1 528 ? 17.068 -24.710 1.408 1.00 39.41 528 GLU A N 1
ATOM 3942 C CA . GLU A 1 528 ? 18.394 -24.955 0.809 1.00 39.41 528 GLU A CA 1
ATOM 3943 C C . GLU A 1 528 ? 19.204 -26.036 1.541 1.00 39.41 528 GLU A C 1
ATOM 3945 O O . GLU A 1 528 ? 19.249 -26.032 2.798 1.00 39.41 528 GLU A O 1
#